Protein 2I2W (pdb70)

Radius of gyration: 26.85 Å; Cα contacts (8 Å, |Δi|>4): 1510; chains: 4; bounding box: 58×79×60 Å

Structure (mmCIF, N/CA/C/O backbone):
data_2I2W
#
_entry.id   2I2W
#
_cell.length_a   83.930
_cell.length_b   89.610
_cell.length_c   106.910
_cell.angle_alpha   90.00
_cell.angle_beta   90.00
_cell.angle_gamma   90.00
#
_symmetry.space_group_name_H-M   'P 21 21 21'
#
loop_
_entity.id
_entity.type
_entity.pdbx_description
1 polymer 'Phosphoheptose isomerase'
2 non-polymer GLYCEROL
3 water water
#
loop_
_atom_site.group_PDB
_atom_site.id
_atom_site.type_symbol
_atom_site.label_atom_id
_atom_site.label_alt_id
_atom_site.label_comp_id
_atom_site.label_asym_id
_atom_site.label_entity_id
_atom_site.label_seq_id
_atom_site.pdbx_PDB_ins_code
_atom_site.Cartn_x
_atom_site.Cartn_y
_atom_site.Cartn_z
_atom_site.occupancy
_atom_site.B_iso_or_equiv
_atom_site.auth_seq_id
_atom_site.auth_comp_id
_atom_site.auth_asym_id
_atom_site.auth_atom_id
_atom_site.pdbx_PDB_model_num
ATOM 1 N N . MET A 1 21 ? 47.038 86.396 68.939 1.00 68.49 1 MET A N 1
ATOM 2 C CA . MET A 1 21 ? 46.430 87.230 67.900 1.00 62.93 1 MET A CA 1
ATOM 3 C C . MET A 1 21 ? 47.511 87.715 66.858 1.00 68.37 1 MET A C 1
ATOM 4 O O . MET A 1 21 ? 48.506 88.448 67.210 1.00 72.27 1 MET A O 1
ATOM 9 N N . TYR A 1 22 ? 47.302 87.426 65.567 1.00 62.22 2 TYR A N 1
ATOM 10 C CA . TYR A 1 22 ? 48.306 87.641 64.531 1.00 49.78 2 TYR A CA 1
ATOM 11 C C . TYR A 1 22 ? 47.675 88.418 63.379 1.00 52.06 2 TYR A C 1
ATOM 12 O O . TYR A 1 22 ? 48.114 88.382 62.205 1.00 49.42 2 TYR A O 1
ATOM 21 N N . GLN A 1 23 ? 46.663 89.185 63.716 1.00 49.02 3 GLN A N 1
ATOM 22 C CA . GLN A 1 23 ? 46.037 89.905 62.711 1.00 47.41 3 GLN A CA 1
ATOM 23 C C . GLN A 1 23 ? 46.889 91.004 62.098 1.00 50.86 3 GLN A C 1
ATOM 24 O O . GLN A 1 23 ? 46.800 91.233 60.911 1.00 47.97 3 GLN A O 1
ATOM 30 N N . ASP A 1 24 ? 47.620 91.747 62.949 1.00 50.52 4 ASP A N 1
ATOM 31 C CA . ASP A 1 24 ? 48.675 92.618 62.441 1.00 46.06 4 ASP A CA 1
ATOM 32 C C . ASP A 1 24 ? 49.681 92.049 61.572 1.00 46.62 4 ASP A C 1
ATOM 33 O O . ASP A 1 24 ? 50.043 92.686 60.548 1.00 47.57 4 ASP A O 1
ATOM 38 N N . LEU A 1 25 ? 50.157 90.890 61.965 1.00 43.50 5 LEU A N 1
ATOM 39 C CA . LEU A 1 25 ? 51.092 90.162 61.155 1.00 40.23 5 LEU A CA 1
ATOM 40 C C . LEU A 1 25 ? 50.469 89.783 59.711 1.00 42.47 5 LEU A C 1
ATOM 41 O O . LEU A 1 25 ? 51.076 89.999 58.648 1.00 40.35 5 LEU A O 1
ATOM 46 N N . ILE A 1 26 ? 49.268 89.176 59.750 1.00 39.36 6 ILE A N 1
ATOM 47 C CA . ILE A 1 26 ? 48.596 88.926 58.491 1.00 35.92 6 ILE A CA 1
ATOM 48 C C . ILE A 1 26 ? 48.452 90.093 57.614 1.00 39.36 6 ILE A C 1
ATOM 49 O O . ILE A 1 26 ? 48.768 90.043 56.486 1.00 38.70 6 ILE A O 1
ATOM 54 N N . ARG A 1 27 ? 47.915 91.210 58.127 1.00 42.58 7 ARG A N 1
ATOM 55 C CA . ARG A 1 27 ? 47.792 92.428 57.344 1.00 38.12 7 ARG A CA 1
ATOM 56 C C . ARG A 1 27 ? 49.050 92.996 56.950 1.00 42.85 7 ARG A C 1
ATOM 57 O O . ARG A 1 27 ? 49.084 93.473 55.832 1.00 40.92 7 ARG A O 1
ATOM 65 N N . ASN A 1 28 ? 50.132 92.933 57.770 1.00 41.63 8 ASN A N 1
ATOM 66 C CA . ASN A 1 28 ? 51.383 93.423 57.254 1.00 38.57 8 ASN A CA 1
ATOM 67 C C . ASN A 1 28 ? 51.956 92.719 56.076 1.00 40.69 8 ASN A C 1
ATOM 68 O O . ASN A 1 28 ? 52.617 93.311 55.221 1.00 41.92 8 ASN A O 1
ATOM 73 N N . GLU A 1 29 ? 51.873 91.394 56.097 1.00 39.76 9 GLU A N 1
ATOM 74 C CA . GLU A 1 29 ? 52.330 90.560 54.979 1.00 35.59 9 GLU A CA 1
ATOM 75 C C . GLU A 1 29 ? 51.569 90.959 53.712 1.00 36.29 9 GLU A C 1
ATOM 76 O O . GLU A 1 29 ? 52.156 91.133 52.651 1.00 38.80 9 GLU A O 1
ATOM 82 N N . LEU A 1 30 ? 50.259 91.015 53.811 1.00 34.03 10 LEU A N 1
ATOM 83 C CA . LEU A 1 30 ? 49.418 91.262 52.650 1.00 33.50 10 LEU A CA 1
ATOM 84 C C . LEU A 1 30 ? 49.694 92.694 52.084 1.00 36.10 10 LEU A C 1
ATOM 85 O O . LEU A 1 30 ? 49.734 92.897 50.857 1.00 33.08 10 LEU A O 1
ATOM 90 N N . ASN A 1 31 ? 49.875 93.645 53.029 1.00 35.07 11 ASN A N 1
ATOM 91 C CA . ASN A 1 31 ? 50.235 94.999 52.640 1.00 37.66 11 ASN A CA 1
ATOM 92 C C . ASN A 1 31 ? 51.558 95.025 51.981 1.00 38.13 11 ASN A C 1
ATOM 93 O O . ASN A 1 31 ? 51.779 95.805 50.978 1.00 43.26 11 ASN A O 1
ATOM 98 N N . GLU A 1 32 ? 52.502 94.231 52.470 1.00 40.90 12 GLU A N 1
ATOM 99 C CA . GLU A 1 32 ? 53.806 94.253 51.838 1.00 35.16 12 GLU A CA 1
ATOM 100 C C . GLU A 1 32 ? 53.628 93.708 50.398 1.00 35.55 12 GLU A C 1
ATOM 101 O O . GLU A 1 32 ? 54.271 94.232 49.461 1.00 35.76 12 GLU A O 1
ATOM 107 N N . ALA A 1 33 ? 52.785 92.665 50.206 1.00 33.44 13 ALA A N 1
ATOM 108 C CA . ALA A 1 33 ? 52.617 92.135 48.837 1.00 30.32 13 ALA A CA 1
ATOM 109 C C . ALA A 1 33 ? 51.990 93.219 47.968 1.00 34.15 13 ALA A C 1
ATOM 110 O O . ALA A 1 33 ? 52.238 93.341 46.768 1.00 33.97 13 ALA A O 1
ATOM 112 N N . ALA A 1 34 ? 51.116 94.053 48.540 1.00 32.15 14 ALA A N 1
ATOM 113 C CA . ALA A 1 34 ? 50.462 95.101 47.773 1.00 31.09 14 ALA A CA 1
ATOM 114 C C . ALA A 1 34 ? 51.472 96.203 47.338 1.00 37.63 14 ALA A C 1
ATOM 115 O O . ALA A 1 34 ? 51.483 96.650 46.163 1.00 37.11 14 ALA A O 1
ATOM 117 N N . GLU A 1 35 ? 52.427 96.516 48.218 1.00 38.86 15 GLU A N 1
ATOM 118 C CA . GLU A 1 35 ? 53.565 97.443 47.837 1.00 40.05 15 GLU A CA 1
ATOM 119 C C . GLU A 1 35 ? 54.474 96.842 46.791 1.00 43.24 15 GLU A C 1
ATOM 120 O O . GLU A 1 35 ? 54.836 97.512 45.810 1.00 42.75 15 GLU A O 1
ATOM 126 N N . THR A 1 36 ? 54.751 95.519 46.910 1.00 38.42 16 THR A N 1
ATOM 127 C CA . THR A 1 36 ? 55.512 94.859 45.892 1.00 34.67 16 THR A CA 1
ATOM 128 C C . THR A 1 36 ? 54.864 94.942 44.561 1.00 36.53 16 THR A C 1
ATOM 129 O O . THR A 1 36 ? 55.542 95.298 43.543 1.00 34.34 16 THR A O 1
ATOM 133 N N . LEU A 1 37 ? 53.564 94.671 44.498 1.00 34.54 17 LEU A N 1
ATOM 134 C CA . LEU A 1 37 ? 52.880 94.675 43.234 1.00 36.42 17 LEU A CA 1
ATOM 135 C C . LEU A 1 37 ? 52.898 96.109 42.656 1.00 37.76 17 LEU A C 1
ATOM 136 O O . LEU A 1 37 ? 53.074 96.344 41.444 1.00 40.66 17 LEU A O 1
ATOM 141 N N . ALA A 1 38 ? 52.643 97.061 43.548 1.00 38.02 18 ALA A N 1
ATOM 142 C CA . ALA A 1 38 ? 52.603 98.463 43.168 1.00 36.88 18 ALA A CA 1
ATOM 143 C C . ALA A 1 38 ? 53.936 98.891 42.560 1.00 42.60 18 ALA A C 1
ATOM 144 O O . ALA A 1 38 ? 53.994 99.622 41.555 1.00 42.47 18 ALA A O 1
ATOM 146 N N . ASN A 1 39 ? 55.000 98.599 43.300 1.00 41.43 19 ASN A N 1
ATOM 147 C CA . ASN A 1 39 ? 56.375 98.847 42.807 1.00 41.59 19 ASN A CA 1
ATOM 148 C C . ASN A 1 39 ? 56.694 98.178 41.509 1.00 44.38 19 ASN A C 1
ATOM 149 O O . ASN A 1 39 ? 57.448 98.688 40.662 1.00 42.79 19 ASN A O 1
ATOM 154 N N . PHE A 1 40 ? 56.093 96.998 41.322 1.00 43.30 20 PHE A N 1
ATOM 155 C CA . PHE A 1 40 ? 56.321 96.286 40.137 1.00 41.26 20 PHE A CA 1
ATOM 156 C C . PHE A 1 40 ? 55.625 96.937 38.863 1.00 44.99 20 PHE A C 1
ATOM 157 O O . PHE A 1 40 ? 56.242 97.172 37.811 1.00 42.43 20 PHE A O 1
ATOM 165 N N . LEU A 1 41 ? 54.303 97.165 38.985 1.00 50.81 21 LEU A N 1
ATOM 166 C CA . LEU A 1 41 ? 53.545 97.770 37.935 1.00 52.29 21 LEU A CA 1
ATOM 167 C C . LEU A 1 41 ? 53.952 99.150 37.615 1.00 58.13 21 LEU A C 1
ATOM 168 O O . LEU A 1 41 ? 53.506 99.610 36.563 1.00 61.98 21 LEU A O 1
ATOM 173 N N . LYS A 1 42 ? 54.775 99.836 38.444 1.00 59.58 22 LYS A N 1
ATOM 174 C CA . LYS A 1 42 ? 54.995 101.280 38.214 1.00 58.35 22 LYS A CA 1
ATOM 175 C C . LYS A 1 42 ? 56.119 101.425 37.161 1.00 60.16 22 LYS A C 1
ATOM 176 O O . LYS A 1 42 ? 56.013 102.281 36.221 1.00 59.21 22 LYS A O 1
ATOM 182 N N . ASP A 1 43 ? 57.147 100.549 37.268 1.00 57.28 23 ASP A N 1
ATOM 183 C CA . ASP A 1 43 ? 58.197 100.524 36.271 1.00 52.04 23 ASP A CA 1
ATOM 184 C C . ASP A 1 43 ? 57.814 99.996 34.863 1.00 53.58 23 ASP A C 1
ATOM 185 O O . ASP A 1 43 ? 57.588 98.778 34.687 1.00 50.66 23 ASP A O 1
ATOM 190 N N . ASP A 1 44 ? 57.780 100.912 33.872 1.00 52.02 24 ASP A N 1
ATOM 191 C CA . ASP A 1 44 ? 57.571 100.548 32.447 1.00 50.12 24 ASP A CA 1
ATOM 192 C C . ASP A 1 44 ? 58.395 99.384 31.897 1.00 47.99 24 ASP A C 1
ATOM 193 O O . ASP A 1 44 ? 57.919 98.704 31.038 1.00 46.27 24 ASP A O 1
ATOM 198 N N . ALA A 1 45 ? 59.663 99.290 32.321 1.00 44.69 25 ALA A N 1
ATOM 199 C CA . ALA A 1 45 ? 60.583 98.395 31.825 1.00 43.81 25 ALA A CA 1
ATOM 200 C C . ALA A 1 45 ? 60.032 97.006 32.185 1.00 46.29 25 ALA A C 1
ATOM 201 O O . ALA A 1 45 ? 60.228 96.106 31.405 1.00 50.39 25 ALA A O 1
ATOM 203 N N . ASN A 1 46 ? 59.389 96.813 33.361 1.00 44.64 26 ASN A N 1
ATOM 204 C CA . ASN A 1 46 ? 58.928 95.499 33.734 1.00 41.84 26 ASN A CA 1
ATOM 205 C C . ASN A 1 46 ? 57.764 95.140 32.788 1.00 44.67 26 ASN A C 1
ATOM 206 O O . ASN A 1 46 ? 57.545 93.978 32.420 1.00 42.43 26 ASN A O 1
ATOM 211 N N . ILE A 1 47 ? 56.947 96.131 32.472 1.00 42.16 27 ILE A N 1
ATOM 212 C CA . ILE A 1 47 ? 55.798 95.826 31.689 1.00 38.11 27 ILE A CA 1
ATOM 213 C C . ILE A 1 47 ? 56.276 95.441 30.287 1.00 41.58 27 ILE A C 1
ATOM 214 O O . ILE A 1 47 ? 55.734 94.517 29.675 1.00 41.50 27 ILE A O 1
ATOM 219 N N . HIS A 1 48 ? 57.209 96.206 29.720 1.00 44.01 28 HIS A N 1
ATOM 220 C CA . HIS A 1 48 ? 57.772 95.912 28.424 1.00 45.21 28 HIS A CA 1
ATOM 221 C C . HIS A 1 48 ? 58.518 94.567 28.395 1.00 44.80 28 HIS A C 1
ATOM 222 O O . HIS A 1 48 ? 58.423 93.869 27.345 1.00 44.25 28 HIS A O 1
ATOM 229 N N . ALA A 1 49 ? 59.231 94.223 29.494 1.00 41.96 29 ALA A N 1
ATOM 230 C CA . ALA A 1 49 ? 60.002 92.959 29.558 1.00 39.06 29 ALA A CA 1
ATOM 231 C C . ALA A 1 49 ? 58.978 91.764 29.377 1.00 40.42 29 ALA A C 1
ATOM 232 O O . ALA A 1 49 ? 59.244 90.795 28.646 1.00 42.34 29 ALA A O 1
ATOM 234 N N . ILE A 1 50 ? 57.813 91.916 29.995 1.00 38.11 30 ILE A N 1
ATOM 235 C CA . ILE A 1 50 ? 56.771 90.778 30.024 1.00 35.68 30 ILE A CA 1
ATOM 236 C C . ILE A 1 50 ? 56.280 90.646 28.559 1.00 38.24 30 ILE A C 1
ATOM 237 O O . ILE A 1 50 ? 56.129 89.566 28.043 1.00 36.77 30 ILE A O 1
ATOM 242 N N . GLN A 1 51 ? 55.951 91.788 27.910 1.00 39.05 31 GLN A N 1
ATOM 243 C CA . GLN A 1 51 ? 55.540 91.684 26.511 1.00 39.52 31 GLN A CA 1
ATOM 244 C C . GLN A 1 51 ? 56.557 91.047 25.561 1.00 38.34 31 GLN A C 1
ATOM 245 O O . GLN A 1 51 ? 56.252 90.116 24.721 1.00 37.57 31 GLN A O 1
ATOM 251 N N . ARG A 1 52 ? 57.789 91.476 25.661 1.00 39.75 32 ARG A N 1
ATOM 252 C CA . ARG A 1 52 ? 58.870 90.878 24.924 1.00 37.72 32 ARG A CA 1
ATOM 253 C C . ARG A 1 52 ? 59.044 89.396 25.148 1.00 40.77 32 ARG A C 1
ATOM 254 O O . ARG A 1 52 ? 59.220 88.587 24.201 1.00 39.89 32 ARG A O 1
ATOM 262 N N . ALA A 1 53 ? 58.951 88.966 26.415 1.00 39.22 33 ALA A N 1
ATOM 263 C CA . ALA A 1 53 ? 59.014 87.563 26.790 1.00 36.56 33 ALA A CA 1
ATOM 264 C C . ALA A 1 53 ? 57.960 86.771 26.034 1.00 36.14 33 ALA A C 1
ATOM 265 O O . ALA A 1 53 ? 58.299 85.768 25.431 1.00 35.49 33 ALA A O 1
ATOM 267 N N . ALA A 1 54 ? 56.718 87.236 26.073 1.00 37.48 34 ALA A N 1
ATOM 268 C CA . ALA A 1 54 ? 55.556 86.524 25.575 1.00 39.12 34 ALA A CA 1
ATOM 269 C C . ALA A 1 54 ? 55.748 86.376 24.039 1.00 40.03 34 ALA A C 1
ATOM 270 O O . ALA A 1 54 ? 55.491 85.274 23.428 1.00 39.08 34 ALA A O 1
ATOM 272 N N . VAL A 1 55 ? 56.242 87.477 23.415 1.00 39.97 35 VAL A N 1
ATOM 273 C CA . VAL A 1 55 ? 56.546 87.462 21.935 1.00 40.00 35 VAL A CA 1
ATOM 274 C C . VAL A 1 55 ? 57.637 86.487 21.513 1.00 40.10 35 VAL A C 1
ATOM 275 O O . VAL A 1 55 ? 57.484 85.717 20.545 1.00 41.05 35 VAL A O 1
ATOM 279 N N . LEU A 1 56 ? 58.674 86.439 22.317 1.00 37.04 36 LEU A N 1
ATOM 280 C CA . LEU A 1 56 ? 59.679 85.482 22.091 1.00 37.31 36 LEU A CA 1
ATOM 281 C C . LEU A 1 56 ? 59.263 84.040 22.185 1.00 37.35 36 LEU A C 1
ATOM 282 O O . LEU A 1 56 ? 59.623 83.252 21.304 1.00 39.19 36 LEU A O 1
ATOM 287 N N . LEU A 1 57 ? 58.491 83.744 23.210 1.00 36.47 37 LEU A N 1
ATOM 288 C CA . LEU A 1 57 ? 58.036 82.454 23.422 1.00 36.89 37 LEU A CA 1
ATOM 289 C C . LEU A 1 57 ? 57.202 82.009 22.237 1.00 37.58 37 LEU A C 1
ATOM 290 O O . LEU A 1 57 ? 57.404 80.907 21.668 1.00 34.02 37 LEU A O 1
ATOM 295 N N . ALA A 1 58 ? 56.217 82.869 21.884 1.00 38.13 38 ALA A N 1
ATOM 296 C CA . ALA A 1 58 ? 55.242 82.516 20.795 1.00 41.11 38 ALA A CA 1
ATOM 297 C C . ALA A 1 58 ? 55.982 82.435 19.412 1.00 42.31 38 ALA A C 1
ATOM 298 O O . ALA A 1 58 ? 55.675 81.516 18.616 1.00 43.35 38 ALA A O 1
ATOM 300 N N . ASP A 1 59 ? 57.044 83.208 19.218 1.00 44.77 39 ASP A N 1
ATOM 301 C CA . ASP A 1 59 ? 57.811 83.222 17.910 1.00 45.71 39 ASP A CA 1
ATOM 302 C C . ASP A 1 59 ? 58.483 81.875 17.819 1.00 47.46 39 ASP A C 1
ATOM 303 O O . ASP A 1 59 ? 58.340 81.138 16.815 1.00 48.13 39 ASP A O 1
ATOM 308 N N . SER A 1 60 ? 59.037 81.495 18.976 1.00 46.27 40 SER A N 1
ATOM 309 C CA . SER A 1 60 ? 59.712 80.268 19.115 1.00 43.73 40 SER A CA 1
ATOM 310 C C . SER A 1 60 ? 58.808 78.975 18.866 1.00 43.52 40 SER A C 1
ATOM 311 O O . SER A 1 60 ? 59.222 78.070 18.094 1.00 43.87 40 SER A O 1
ATOM 314 N N . PHE A 1 61 ? 57.604 78.929 19.428 1.00 40.91 41 PHE A N 1
ATOM 315 C CA . PHE A 1 61 ? 56.689 77.856 19.213 1.00 39.00 41 PHE A CA 1
ATOM 316 C C . PHE A 1 61 ? 56.408 77.850 17.742 1.00 44.65 41 PHE A C 1
ATOM 317 O O . PHE A 1 61 ? 56.261 76.809 17.134 1.00 45.28 41 PHE A O 1
ATOM 325 N N . LYS A 1 62 ? 56.135 79.035 17.218 1.00 46.23 42 LYS A N 1
ATOM 326 C CA . LYS A 1 62 ? 55.770 79.139 15.772 1.00 45.98 42 LYS A CA 1
ATOM 327 C C . LYS A 1 62 ? 56.848 78.630 14.815 1.00 46.87 42 LYS A C 1
ATOM 328 O O . LYS A 1 62 ? 56.569 78.293 13.699 1.00 49.89 42 LYS A O 1
ATOM 334 N N . ALA A 1 63 ? 58.081 78.619 15.263 1.00 46.38 43 ALA A N 1
ATOM 335 C CA . ALA A 1 63 ? 59.172 78.161 14.517 1.00 44.69 43 ALA A CA 1
ATOM 336 C C . ALA A 1 63 ? 59.397 76.659 14.887 1.00 46.39 43 ALA A C 1
ATOM 337 O O . ALA A 1 63 ? 60.462 76.025 14.571 1.00 44.30 43 ALA A O 1
ATOM 339 N N . GLY A 1 64 ? 58.440 76.071 15.615 1.00 44.69 44 GLY A N 1
ATOM 340 C CA . GLY A 1 64 ? 58.593 74.651 16.006 1.00 41.97 44 GLY A CA 1
ATOM 341 C C . GLY A 1 64 ? 59.511 74.447 17.249 1.00 40.78 44 GLY A C 1
ATOM 342 O O . GLY A 1 64 ? 59.912 73.338 17.541 1.00 39.42 44 GLY A O 1
ATOM 343 N N . GLY A 1 65 ? 59.818 75.508 17.980 1.00 41.08 45 GLY A N 1
ATOM 344 C CA . GLY A 1 65 ? 60.629 75.295 19.190 1.00 37.83 45 GLY A CA 1
ATOM 345 C C . GLY A 1 65 ? 59.801 75.019 20.458 1.00 37.11 45 GLY A C 1
ATOM 346 O O . GLY A 1 65 ? 58.560 75.054 20.410 1.00 41.14 45 GLY A O 1
ATOM 347 N N . LYS A 1 66 ? 60.465 74.641 21.534 1.00 36.62 46 LYS A N 1
ATOM 348 C CA . LYS A 1 66 ? 59.817 74.424 22.792 1.00 32.95 46 LYS A CA 1
ATOM 349 C C . LYS A 1 66 ? 60.510 75.212 23.871 1.00 32.50 46 LYS A C 1
ATOM 350 O O . LYS A 1 66 ? 61.641 75.776 23.683 1.00 35.62 46 LYS A O 1
ATOM 356 N N . VAL A 1 67 ? 59.872 75.340 25.020 1.00 31.85 47 VAL A N 1
ATOM 357 C CA . VAL A 1 67 ? 60.524 76.051 26.189 1.00 29.09 47 VAL A CA 1
ATOM 358 C C . VAL A 1 67 ? 60.711 75.018 27.304 1.00 28.56 47 VAL A C 1
ATOM 359 O O . VAL A 1 67 ? 59.842 74.171 27.474 1.00 26.62 47 VAL A O 1
ATOM 363 N N . LEU A 1 68 ? 61.851 75.084 27.964 1.00 28.14 48 LEU A N 1
ATOM 364 C CA . LEU A 1 68 ? 62.121 74.310 29.145 1.00 28.25 48 LEU A CA 1
ATOM 365 C C . LEU A 1 68 ? 62.050 75.283 30.248 1.00 29.87 48 LEU A C 1
ATOM 366 O O . LEU A 1 68 ? 62.823 76.257 30.225 1.00 28.61 48 LEU A O 1
ATOM 371 N N . SER A 1 69 ? 61.195 74.956 31.263 1.00 29.20 49 SER A N 1
ATOM 372 C CA . SER A 1 69 ? 61.121 75.773 32.445 1.00 31.90 49 SER A CA 1
ATOM 373 C C . SER A 1 69 ? 61.781 75.176 33.643 1.00 30.04 49 SER A C 1
ATOM 374 O O . SER A 1 69 ? 61.724 73.986 33.824 1.00 30.63 49 SER A O 1
ATOM 377 N N . CYS A 1 70 ? 62.355 76.018 34.525 1.00 28.30 50 CYS A N 1
ATOM 378 C CA . CYS A 1 70 ? 62.893 75.354 35.717 1.00 28.77 50 CYS A CA 1
ATOM 379 C C . CYS A 1 70 ? 62.868 76.369 36.894 1.00 28.28 50 CYS A C 1
ATOM 380 O O . CYS A 1 70 ? 62.878 77.562 36.599 1.00 27.38 50 CYS A O 1
ATOM 383 N N . GLY A 1 71 ? 62.876 75.895 38.157 1.00 25.10 51 GLY A N 1
ATOM 384 C CA . GLY A 1 71 ? 62.899 76.822 39.276 1.00 26.56 51 GLY A CA 1
ATOM 385 C C . GLY A 1 71 ? 63.077 75.923 40.464 1.00 26.39 51 GLY A C 1
ATOM 386 O O . GLY A 1 71 ? 62.780 74.729 40.420 1.00 27.40 51 GLY A O 1
ATOM 387 N N . ASN A 1 72 ? 63.541 76.470 41.530 1.00 26.85 52 ASN A N 1
ATOM 388 C CA . ASN A 1 72 ? 63.706 75.653 42.830 1.00 29.95 52 ASN A CA 1
ATOM 389 C C . ASN A 1 72 ? 62.657 75.970 43.826 1.00 33.43 52 ASN A C 1
ATOM 390 O O . ASN A 1 72 ? 62.119 77.108 43.794 1.00 30.59 52 ASN A O 1
ATOM 395 N N . GLY A 1 73 ? 62.340 75.032 44.743 1.00 32.37 53 GLY A N 1
ATOM 396 C CA . GLY A 1 73 ? 61.480 75.477 45.835 1.00 31.87 53 GLY A CA 1
ATOM 397 C C . GLY A 1 73 ? 60.028 75.721 45.208 1.00 35.21 53 GLY A C 1
ATOM 398 O O . GLY A 1 73 ? 59.494 75.066 44.301 1.00 32.35 53 GLY A O 1
ATOM 399 N N . GLY A 1 74 ? 59.436 76.791 45.712 1.00 33.55 54 GLY A N 1
ATOM 400 C CA . GLY A 1 74 ? 58.178 77.243 45.279 1.00 29.96 54 GLY A CA 1
ATOM 401 C C . GLY A 1 74 ? 58.224 77.632 43.826 1.00 33.02 54 GLY A C 1
ATOM 402 O O . GLY A 1 74 ? 57.138 77.580 43.169 1.00 33.73 54 GLY A O 1
ATOM 403 N N . SER A 1 75 ? 59.389 78.011 43.296 1.00 33.31 55 SER A N 1
ATOM 404 C CA . SER A 1 75 ? 59.474 78.396 41.916 1.00 31.39 55 SER A CA 1
ATOM 405 C C . SER A 1 75 ? 59.364 77.201 41.019 1.00 32.75 55 SER A C 1
ATOM 406 O O . SER A 1 75 ? 59.062 77.352 39.836 1.00 33.01 55 SER A O 1
ATOM 409 N N . HIS A 1 76 ? 59.548 76.023 41.568 1.00 33.25 56 HIS A N 1
ATOM 410 C CA . HIS A 1 76 ? 59.424 74.860 40.671 1.00 35.98 56 HIS A CA 1
ATOM 411 C C . HIS A 1 76 ? 57.983 74.686 40.278 1.00 39.64 56 HIS A C 1
ATOM 412 O O . HIS A 1 76 ? 57.658 74.256 39.139 1.00 40.71 56 HIS A O 1
ATOM 419 N N . CYS A 1 77 ? 57.069 75.052 41.188 1.00 40.62 57 CYS A N 1
ATOM 420 C CA . CYS A 1 77 ? 55.641 75.020 40.866 1.00 41.64 57 CYS A CA 1
ATOM 421 C C . CYS A 1 77 ? 55.294 76.012 39.832 1.00 38.50 57 CYS A C 1
ATOM 422 O O . CYS A 1 77 ? 54.484 75.746 39.014 1.00 38.21 57 CYS A O 1
ATOM 425 N N . ASP A 1 78 ? 55.945 77.158 39.851 1.00 35.79 58 ASP A N 1
ATOM 426 C CA . ASP A 1 78 ? 55.645 78.169 38.805 1.00 34.33 58 ASP A CA 1
ATOM 427 C C . ASP A 1 78 ? 56.103 77.621 37.432 1.00 32.07 58 ASP A C 1
ATOM 428 O O . ASP A 1 78 ? 55.416 77.737 36.428 1.00 30.89 58 ASP A O 1
ATOM 433 N N . ALA A 1 79 ? 57.273 76.938 37.439 1.00 29.65 59 ALA A N 1
ATOM 434 C CA . ALA A 1 79 ? 57.860 76.410 36.197 1.00 30.11 59 ALA A CA 1
ATOM 435 C C . ALA A 1 79 ? 56.862 75.360 35.713 1.00 31.58 59 ALA A C 1
ATOM 436 O O . ALA A 1 79 ? 56.620 75.305 34.475 1.00 29.48 59 ALA A O 1
ATOM 438 N N . MET A 1 80 ? 56.263 74.604 36.624 1.00 31.97 60 MET A N 1
ATOM 439 C CA . MET A 1 80 ? 55.324 73.552 36.263 1.00 34.52 60 MET A CA 1
ATOM 440 C C . MET A 1 80 ? 54.015 74.062 35.678 1.00 33.19 60 MET A C 1
ATOM 441 O O . MET A 1 80 ? 53.557 73.558 34.665 1.00 34.43 60 MET A O 1
ATOM 446 N N . HIS A 1 81 ? 53.412 75.055 36.314 1.00 32.39 61 HIS A N 1
ATOM 447 C CA . HIS A 1 81 ? 52.148 75.551 35.821 1.00 33.10 61 HIS A CA 1
ATOM 448 C C . HIS A 1 81 ? 52.329 76.166 34.512 1.00 30.99 61 HIS A C 1
ATOM 449 O O . HIS A 1 81 ? 51.549 75.977 33.640 1.00 32.08 61 HIS A O 1
ATOM 456 N N . PHE A 1 82 ? 53.437 76.917 34.357 1.00 32.42 62 PHE A N 1
ATOM 457 C CA . PHE A 1 82 ? 53.675 77.531 33.028 1.00 29.33 62 PHE A CA 1
ATOM 458 C C . PHE A 1 82 ? 53.779 76.418 31.879 1.00 29.87 62 PHE A C 1
ATOM 459 O O . PHE A 1 82 ? 53.125 76.533 30.841 1.00 30.15 62 PHE A O 1
ATOM 467 N N . ALA A 1 83 ? 54.583 75.386 32.067 1.00 29.48 63 ALA A N 1
ATOM 468 C CA . ALA A 1 83 ? 54.712 74.314 31.029 1.00 30.84 63 ALA A CA 1
ATOM 469 C C . ALA A 1 83 ? 53.421 73.526 30.787 1.00 33.67 63 ALA A C 1
ATOM 470 O O . ALA A 1 83 ? 53.046 73.192 29.670 1.00 34.12 63 ALA A O 1
ATOM 472 N N . GLU A 1 84 ? 52.719 73.194 31.852 1.00 34.82 64 GLU A N 1
ATOM 473 C CA . GLU A 1 84 ? 51.546 72.341 31.682 1.00 34.72 64 GLU A CA 1
ATOM 474 C C . GLU A 1 84 ? 50.398 73.167 31.046 1.00 35.77 64 GLU A C 1
ATOM 475 O O . GLU A 1 84 ? 49.468 72.591 30.423 1.00 35.27 64 GLU A O 1
ATOM 481 N N . GLU A 1 85 ? 50.290 74.474 31.379 1.00 35.41 65 GLU A N 1
ATOM 482 C CA . GLU A 1 85 ? 49.304 75.389 30.689 1.00 35.16 65 GLU A CA 1
ATOM 483 C C . GLU A 1 85 ? 49.616 75.523 29.256 1.00 35.89 65 GLU A C 1
ATOM 484 O O . GLU A 1 85 ? 48.719 75.421 28.448 1.00 37.87 65 GLU A O 1
ATOM 490 N N . LEU A 1 86 ? 50.876 75.804 28.899 1.00 33.76 66 LEU A N 1
ATOM 491 C CA . LEU A 1 86 ? 51.210 75.861 27.446 1.00 34.27 66 LEU A CA 1
ATOM 492 C C . LEU A 1 86 ? 51.069 74.557 26.675 1.00 35.14 66 LEU A C 1
ATOM 493 O O . LEU A 1 86 ? 50.524 74.492 25.550 1.00 34.21 66 LEU A O 1
ATOM 498 N N . THR A 1 87 ? 51.496 73.473 27.318 1.00 35.98 67 THR A N 1
ATOM 499 C CA . THR A 1 87 ? 51.270 72.136 26.684 1.00 34.42 67 THR A CA 1
ATOM 500 C C . THR A 1 87 ? 49.846 71.725 26.494 1.00 38.13 67 THR A C 1
ATOM 501 O O . THR A 1 87 ? 49.470 71.225 25.425 1.00 37.64 67 THR A O 1
ATOM 505 N N . GLY A 1 88 ? 49.020 71.988 27.515 1.00 38.74 68 GLY A N 1
ATOM 506 C CA . GLY A 1 88 ? 47.609 71.650 27.457 1.00 39.73 68 GLY A CA 1
ATOM 507 C C . GLY A 1 88 ? 46.916 72.422 26.328 1.00 44.74 68 GLY A C 1
ATOM 508 O O . GLY A 1 88 ? 46.005 71.852 25.705 1.00 41.03 68 GLY A O 1
ATOM 509 N N . ARG A 1 89 ? 47.382 73.676 26.055 1.00 45.01 69 ARG A N 1
ATOM 510 C CA . ARG A 1 89 ? 46.827 74.556 25.008 1.00 44.36 69 ARG A CA 1
ATOM 511 C C . ARG A 1 89 ? 47.297 74.288 23.667 1.00 45.45 69 ARG A C 1
ATOM 512 O O . ARG A 1 89 ? 46.514 74.414 22.813 1.00 45.04 69 ARG A O 1
ATOM 520 N N . TYR A 1 90 ? 48.534 73.879 23.467 1.00 44.46 70 TYR A N 1
ATOM 521 C CA . TYR A 1 90 ? 49.062 73.881 22.095 1.00 46.65 70 TYR A CA 1
ATOM 522 C C . TYR A 1 90 ? 49.500 72.526 21.637 1.00 50.61 70 TYR A C 1
ATOM 523 O O . TYR A 1 90 ? 50.299 72.436 20.733 1.00 53.37 70 TYR A O 1
ATOM 532 N N . ARG A 1 91 ? 49.066 71.451 22.289 1.00 53.58 71 ARG A N 1
ATOM 533 C CA . ARG A 1 91 ? 49.610 70.134 21.912 1.00 55.49 71 ARG A CA 1
ATOM 534 C C . ARG A 1 91 ? 48.918 69.674 20.605 1.00 59.08 71 ARG A C 1
ATOM 535 O O . ARG A 1 91 ? 49.501 68.982 19.812 1.00 60.17 71 ARG A O 1
ATOM 543 N N . GLU A 1 92 ? 47.668 70.076 20.367 1.00 63.48 72 GLU A N 1
ATOM 544 C CA . GLU A 1 92 ? 46.854 69.570 19.243 1.00 65.11 72 GLU A CA 1
ATOM 545 C C . GLU A 1 92 ? 47.493 69.910 17.959 1.00 64.62 72 GLU A C 1
ATOM 546 O O . GLU A 1 92 ? 47.984 70.960 17.846 1.00 62.59 72 GLU A O 1
ATOM 552 N N . ASN A 1 93 ? 47.500 69.003 16.989 1.00 65.82 73 ASN A N 1
ATOM 553 C CA . ASN A 1 93 ? 48.094 69.270 15.630 1.00 66.07 73 ASN A CA 1
ATOM 554 C C . ASN A 1 93 ? 49.593 69.774 15.631 1.00 66.05 73 ASN A C 1
ATOM 555 O O . ASN A 1 93 ? 50.083 70.361 14.624 1.00 66.66 73 ASN A O 1
ATOM 560 N N . ARG A 1 94 ? 50.297 69.542 16.753 1.00 62.02 74 ARG A N 1
ATOM 561 C CA . ARG A 1 94 ? 51.763 69.842 16.870 1.00 56.56 74 ARG A CA 1
ATOM 562 C C . ARG A 1 94 ? 52.542 68.622 17.407 1.00 54.36 74 ARG A C 1
ATOM 563 O O . ARG A 1 94 ? 52.062 68.019 18.330 1.00 52.67 74 ARG A O 1
ATOM 571 N N . PRO A 1 95 ? 53.738 68.277 16.801 1.00 51.43 75 PRO A N 1
ATOM 572 C CA . PRO A 1 95 ? 54.637 67.222 17.301 1.00 48.05 75 PRO A CA 1
ATOM 573 C C . PRO A 1 95 ? 55.153 67.556 18.711 1.00 43.77 75 PRO A C 1
ATOM 574 O O . PRO A 1 95 ? 55.239 68.727 19.013 1.00 44.62 75 PRO A O 1
ATOM 578 N N . GLY A 1 96 ? 55.542 66.581 19.511 1.00 41.03 76 GLY A N 1
ATOM 579 C CA . GLY A 1 96 ? 56.311 66.907 20.752 1.00 34.69 76 GLY A CA 1
ATOM 580 C C . GLY A 1 96 ? 55.511 67.609 21.781 1.00 33.35 76 GLY A C 1
ATOM 581 O O . GLY A 1 96 ? 54.289 67.525 21.816 1.00 32.80 76 GLY A O 1
ATOM 582 N N . TYR A 1 97 ? 56.206 68.406 22.571 1.00 37.12 77 TYR A N 1
ATOM 583 C CA . TYR A 1 97 ? 55.619 69.235 23.637 1.00 35.80 77 TYR A CA 1
ATOM 584 C C . TYR A 1 97 ? 56.137 70.688 23.421 1.00 37.31 77 TYR A C 1
ATOM 585 O O . TYR A 1 97 ? 57.330 70.945 23.255 1.00 36.31 77 TYR A O 1
ATOM 594 N N . PRO A 1 98 ? 55.223 71.631 23.470 1.00 36.21 78 PRO A N 1
ATOM 595 C CA . PRO A 1 98 ? 55.556 73.039 23.375 1.00 34.49 78 PRO A CA 1
ATOM 596 C C . PRO A 1 98 ? 56.368 73.460 24.650 1.00 34.16 78 PRO A C 1
ATOM 597 O O . PRO A 1 98 ? 57.146 74.435 24.629 1.00 34.29 78 PRO A O 1
ATOM 601 N N . ALA A 1 99 ? 56.147 72.823 25.771 1.00 31.14 79 ALA A N 1
ATOM 602 C CA . ALA A 1 99 ? 56.804 73.314 26.950 1.00 30.58 79 ALA A CA 1
ATOM 603 C C . ALA A 1 99 ? 57.019 72.099 27.919 1.00 31.30 79 ALA A C 1
ATOM 604 O O . ALA A 1 99 ? 56.078 71.227 28.121 1.00 32.39 79 ALA A O 1
ATOM 606 N N . ILE A 1 100 ? 58.209 72.076 28.615 1.00 31.22 80 ILE A N 1
ATOM 607 C CA . ILE A 1 100 ? 58.415 71.013 29.527 1.00 27.72 80 ILE A CA 1
ATOM 608 C C . ILE A 1 100 ? 59.053 71.653 30.838 1.00 30.67 80 ILE A C 1
ATOM 609 O O . ILE A 1 100 ? 59.996 72.446 30.717 1.00 27.07 80 ILE A O 1
ATOM 614 N N . ALA A 1 101 ? 58.567 71.308 32.029 1.00 26.65 81 ALA A N 1
ATOM 615 C CA . ALA A 1 101 ? 59.201 71.755 33.257 1.00 29.90 81 ALA A CA 1
ATOM 616 C C . ALA A 1 101 ? 60.215 70.753 33.630 1.00 31.61 81 ALA A C 1
ATOM 617 O O . ALA A 1 101 ? 59.948 69.591 33.656 1.00 30.94 81 ALA A O 1
ATOM 619 N N . ILE A 1 102 ? 61.457 71.236 33.678 1.00 30.59 82 ILE A N 1
ATOM 620 C CA . ILE A 1 102 ? 62.544 70.312 33.970 1.00 27.34 82 ILE A CA 1
ATOM 621 C C . ILE A 1 102 ? 62.397 69.729 35.353 1.00 32.30 82 ILE A C 1
ATOM 622 O O . ILE A 1 102 ? 62.264 70.468 36.358 1.00 30.31 82 ILE A O 1
ATOM 627 N N . SER A 1 103 ? 62.600 68.366 35.464 1.00 30.13 83 SER A N 1
ATOM 628 C CA . SER A 1 103 ? 62.444 67.750 36.732 1.00 33.68 83 SER A CA 1
ATOM 629 C C . SER A 1 103 ? 63.692 66.888 36.964 1.00 32.08 83 SER A C 1
ATOM 630 O O . SER A 1 103 ? 64.476 66.666 35.997 1.00 30.05 83 SER A O 1
ATOM 633 N N . ASP A 1 104 ? 63.804 66.419 38.232 1.00 31.89 84 ASP A N 1
ATOM 634 C CA . ASP A 1 104 ? 64.966 65.605 38.648 1.00 31.58 84 ASP A CA 1
ATOM 635 C C . ASP A 1 104 ? 64.816 64.160 38.175 1.00 34.14 84 ASP A C 1
ATOM 636 O O . ASP A 1 104 ? 64.646 63.266 39.019 1.00 34.32 84 ASP A O 1
ATOM 641 N N . VAL A 1 105 ? 64.895 63.941 36.847 1.00 35.25 85 VAL A N 1
ATOM 642 C CA . VAL A 1 105 ? 64.728 62.593 36.316 1.00 34.29 85 VAL A CA 1
ATOM 643 C C . VAL A 1 105 ? 65.616 61.522 36.896 1.00 37.35 85 VAL A C 1
ATOM 644 O O . VAL A 1 105 ? 65.250 60.364 36.923 1.00 40.46 85 VAL A O 1
ATOM 648 N N . SER A 1 106 ? 66.850 61.895 37.229 1.00 39.35 86 SER A N 1
ATOM 649 C CA . SER A 1 106 ? 67.795 60.858 37.762 1.00 38.80 86 SER A CA 1
ATOM 650 C C . SER A 1 106 ? 67.886 60.892 39.267 1.00 41.76 86 SER A C 1
ATOM 651 O O . SER A 1 106 ? 68.843 60.353 39.816 1.00 38.54 86 SER A O 1
ATOM 654 N N . HIS A 1 107 ? 67.000 61.675 39.948 1.00 41.02 87 HIS A N 1
ATOM 655 C CA . HIS A 1 107 ? 66.923 61.629 41.445 1.00 38.92 87 HIS A CA 1
ATOM 656 C C . HIS A 1 107 ? 68.209 62.087 42.170 1.00 42.37 87 HIS A C 1
ATOM 657 O O . HIS A 1 107 ? 68.579 61.637 43.262 1.00 39.55 87 HIS A O 1
ATOM 664 N N . ILE A 1 108 ? 68.886 63.009 41.500 1.00 39.37 88 ILE A N 1
ATOM 665 C CA . ILE A 1 108 ? 70.139 63.624 42.005 1.00 38.12 88 ILE A CA 1
ATOM 666 C C . ILE A 1 108 ? 69.894 64.401 43.325 1.00 36.87 88 ILE A C 1
ATOM 667 O O . ILE A 1 108 ? 70.655 64.185 44.288 1.00 38.57 88 ILE A O 1
ATOM 672 N N . SER A 1 109 ? 68.757 65.092 43.466 1.00 34.67 89 SER A N 1
ATOM 673 C CA . SER A 1 109 ? 68.418 65.676 44.731 1.00 34.19 89 SER A CA 1
ATOM 674 C C . SER A 1 109 ? 67.960 64.746 45.873 1.00 39.30 89 SER A C 1
ATOM 675 O O . SER A 1 109 ? 67.492 65.267 46.924 1.00 38.23 89 SER A O 1
ATOM 678 N N . CYS A 1 110 ? 68.072 63.437 45.679 1.00 35.61 90 CYS A N 1
ATOM 679 C CA . CYS A 1 110 ? 67.622 62.474 46.675 1.00 32.33 90 CYS A CA 1
ATOM 680 C C . CYS A 1 110 ? 68.742 62.156 47.657 1.00 38.43 90 CYS A C 1
ATOM 681 O O . CYS A 1 110 ? 68.724 61.118 48.318 1.00 37.71 90 CYS A O 1
ATOM 684 N N . VAL A 1 111 ? 69.717 63.055 47.747 1.00 35.89 91 VAL A N 1
ATOM 685 C CA . VAL A 1 111 ? 70.736 62.975 48.812 1.00 32.34 91 VAL A CA 1
ATOM 686 C C . VAL A 1 111 ? 70.306 64.067 49.792 1.00 35.43 91 VAL A C 1
ATOM 687 O O . VAL A 1 111 ? 70.946 64.290 50.769 1.00 38.43 91 VAL A O 1
ATOM 691 N N . GLY A 1 112 ? 69.217 64.769 49.477 1.00 35.62 92 GLY A N 1
ATOM 692 C CA . GLY A 1 112 ? 68.810 65.767 50.401 1.00 32.81 92 GLY A CA 1
ATOM 693 C C . GLY A 1 112 ? 69.708 67.021 50.351 1.00 38.01 92 GLY A C 1
ATOM 694 O O . GLY A 1 112 ? 70.481 67.222 49.384 1.00 35.68 92 GLY A O 1
ATOM 695 N N . ASN A 1 113 ? 69.634 67.945 51.322 1.00 36.87 93 ASN A N 1
ATOM 696 C CA . ASN A 1 113 ? 70.456 69.184 51.393 1.00 34.22 93 ASN A CA 1
ATOM 697 C C . ASN A 1 113 ? 70.496 69.896 50.039 1.00 37.78 93 ASN A C 1
ATOM 698 O O . ASN A 1 113 ? 71.555 70.298 49.598 1.00 35.79 93 ASN A O 1
ATOM 703 N N . ASP A 1 114 ? 69.342 70.046 49.421 1.00 35.47 94 ASP A N 1
ATOM 704 C CA . ASP A 1 114 ? 69.400 70.674 48.110 1.00 34.99 94 ASP A CA 1
ATOM 705 C C . ASP A 1 114 ? 69.409 72.186 48.143 1.00 38.69 94 ASP A C 1
ATOM 706 O O . ASP A 1 114 ? 68.371 72.766 48.425 1.00 40.80 94 ASP A O 1
ATOM 711 N N . PHE A 1 115 ? 70.562 72.803 47.835 1.00 37.58 95 PHE A N 1
ATOM 712 C CA . PHE A 1 115 ? 70.659 74.240 47.719 1.00 31.90 95 PHE A CA 1
ATOM 713 C C . PHE A 1 115 ? 70.506 74.760 46.317 1.00 36.10 95 PHE A C 1
ATOM 714 O O . PHE A 1 115 ? 70.837 75.928 46.058 1.00 34.70 95 PHE A O 1
ATOM 722 N N . GLY A 1 116 ? 70.126 73.869 45.398 1.00 34.64 96 GLY A N 1
ATOM 723 C CA . GLY A 1 116 ? 70.178 74.361 44.058 1.00 30.24 96 GLY A CA 1
ATOM 724 C C . GLY A 1 116 ? 71.521 74.157 43.299 1.00 35.55 96 GLY A C 1
ATOM 725 O O . GLY A 1 116 ? 71.692 74.680 42.181 1.00 30.69 96 GLY A O 1
ATOM 726 N N . PHE A 1 117 ? 72.559 73.674 44.003 1.00 35.46 97 PHE A N 1
ATOM 727 C CA . PHE A 1 117 ? 73.865 73.727 43.391 1.00 32.47 97 PHE A CA 1
ATOM 728 C C . PHE A 1 117 ? 74.007 72.358 42.800 1.00 34.60 97 PHE A C 1
ATOM 729 O O . PHE A 1 117 ? 74.555 71.442 43.428 1.00 36.60 97 PHE A O 1
ATOM 737 N N . ASN A 1 118 ? 73.575 72.160 41.578 1.00 33.43 98 ASN A N 1
ATOM 738 C CA . ASN A 1 118 ? 73.536 70.797 40.992 1.00 29.61 98 ASN A CA 1
ATOM 739 C C . ASN A 1 118 ? 73.427 70.976 39.423 1.00 33.90 98 ASN A C 1
ATOM 740 O O . ASN A 1 118 ? 73.272 72.134 38.951 1.00 28.94 98 ASN A O 1
ATOM 745 N N . ASP A 1 119 ? 73.454 69.868 38.688 1.00 32.27 99 ASP A N 1
ATOM 746 C CA . ASP A 1 119 ? 73.389 69.915 37.243 1.00 30.32 99 ASP A CA 1
ATOM 747 C C . ASP A 1 119 ? 72.057 69.262 36.803 1.00 33.54 99 ASP A C 1
ATOM 748 O O . ASP A 1 119 ? 71.951 68.905 35.627 1.00 29.27 99 ASP A O 1
ATOM 753 N N . ILE A 1 120 ? 70.992 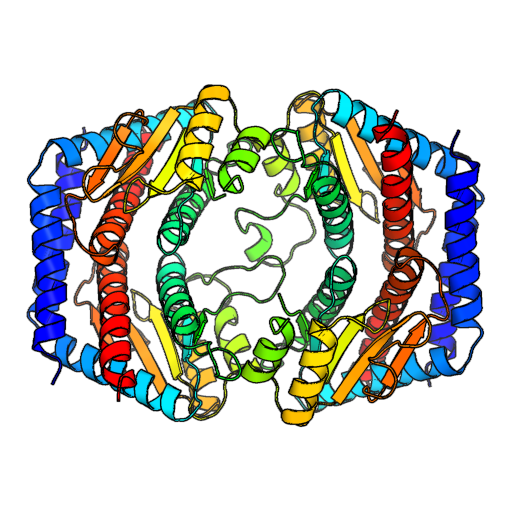69.362 37.647 1.00 29.72 100 ILE A N 1
ATOM 754 C CA . ILE A 1 120 ? 69.648 68.836 37.214 1.00 28.01 100 ILE A CA 1
ATOM 755 C C . ILE A 1 120 ? 69.090 69.619 36.013 1.00 31.24 100 ILE A C 1
ATOM 756 O O . ILE A 1 120 ? 68.636 69.021 35.039 1.00 30.52 100 ILE A O 1
ATOM 761 N N . PHE A 1 121 ? 69.215 70.956 36.041 1.00 28.32 101 PHE A N 1
ATOM 762 C CA . PHE A 1 121 ? 68.662 71.736 34.964 1.00 28.73 101 PHE A CA 1
ATOM 763 C C . PHE A 1 121 ? 69.602 71.731 33.753 1.00 29.84 101 PHE A C 1
ATOM 764 O O . PHE A 1 121 ? 69.168 71.444 32.631 1.00 32.15 101 PHE A O 1
ATOM 772 N N . SER A 1 122 ? 70.929 71.939 33.935 1.00 30.38 102 SER A N 1
ATOM 773 C CA . SER A 1 122 ? 71.808 71.910 32.749 1.00 28.50 102 SER A CA 1
ATOM 774 C C . SER A 1 122 ? 71.898 70.545 32.089 1.00 33.12 102 SER A C 1
ATOM 775 O O . SER A 1 122 ? 71.920 70.384 30.844 1.00 31.39 102 SER A O 1
ATOM 778 N N . ARG A 1 123 ? 71.864 69.480 32.890 1.00 29.13 103 ARG A N 1
ATOM 779 C CA . ARG A 1 123 ? 71.747 68.071 32.239 1.00 33.74 103 ARG A CA 1
ATOM 780 C C . ARG A 1 123 ? 70.581 67.883 31.352 1.00 31.89 103 ARG A C 1
ATOM 781 O O . ARG A 1 123 ? 70.658 67.265 30.277 1.00 29.44 103 ARG A O 1
ATOM 789 N N . TYR A 1 124 ? 69.479 68.459 31.855 1.00 34.79 104 TYR A N 1
ATOM 790 C CA . TYR A 1 124 ? 68.294 68.284 31.113 1.00 31.18 104 TYR A CA 1
ATOM 791 C C . TYR A 1 124 ? 68.355 69.108 29.743 1.00 33.23 104 TYR A C 1
ATOM 792 O O . TYR A 1 124 ? 67.967 68.619 28.696 1.00 28.78 104 TYR A O 1
ATOM 801 N N . VAL A 1 125 ? 68.873 70.336 29.757 1.00 29.67 105 VAL A N 1
ATOM 802 C CA . VAL A 1 125 ? 69.069 71.072 28.624 1.00 29.87 105 VAL A CA 1
ATOM 803 C C . VAL A 1 125 ? 70.010 70.405 27.668 1.00 29.92 105 VAL A C 1
ATOM 804 O O . VAL A 1 125 ? 69.769 70.375 26.483 1.00 32.93 105 VAL A O 1
ATOM 808 N N . GLU A 1 126 ? 71.065 69.855 28.209 1.00 34.53 106 GLU A N 1
ATOM 809 C CA . GLU A 1 126 ? 71.986 69.149 27.365 1.00 33.33 106 GLU A CA 1
ATOM 810 C C . GLU A 1 126 ? 71.342 67.948 26.671 1.00 37.20 106 GLU A C 1
ATOM 811 O O . GLU A 1 126 ? 71.663 67.697 25.453 1.00 36.13 106 GLU A O 1
ATOM 817 N N . ALA A 1 127 ? 70.467 67.242 27.354 1.00 34.01 107 ALA A N 1
ATOM 818 C CA . ALA A 1 127 ? 69.886 66.023 26.778 1.00 32.98 107 ALA A CA 1
ATOM 819 C C . ALA A 1 127 ? 68.787 66.315 25.843 1.00 34.21 107 ALA A C 1
ATOM 820 O O . ALA A 1 127 ? 68.533 65.449 25.003 1.00 35.20 107 ALA A O 1
ATOM 822 N N . VAL A 1 128 ? 68.069 67.410 25.908 1.00 32.80 108 VAL A N 1
ATOM 823 C CA . VAL A 1 128 ? 66.850 67.543 25.038 1.00 30.54 108 VAL A CA 1
ATOM 824 C C . VAL A 1 128 ? 66.841 68.914 24.294 1.00 32.07 108 VAL A C 1
ATOM 825 O O . VAL A 1 128 ? 66.018 69.091 23.419 1.00 30.72 108 VAL A O 1
ATOM 829 N N . GLY A 1 129 ? 67.622 69.870 24.677 1.00 32.32 109 GLY A N 1
ATOM 830 C CA . GLY A 1 129 ? 67.542 71.290 24.071 1.00 29.27 109 GLY A CA 1
ATOM 831 C C . GLY A 1 129 ? 67.928 71.219 22.554 1.00 32.82 109 GLY A C 1
ATOM 832 O O . GLY A 1 129 ? 68.709 70.358 22.125 1.00 34.16 109 GLY A O 1
ATOM 833 N N . ARG A 1 130 ? 67.378 72.123 21.742 1.00 34.04 110 ARG A N 1
ATOM 834 C CA . ARG A 1 130 ? 67.743 72.250 20.377 1.00 35.55 110 ARG A CA 1
ATOM 835 C C . ARG A 1 130 ? 67.843 73.702 20.064 1.00 38.59 110 ARG A C 1
ATOM 836 O O . ARG A 1 130 ? 67.167 74.500 20.619 1.00 37.33 110 ARG A O 1
ATOM 844 N N . GLU A 1 131 ? 68.517 74.012 18.976 1.00 40.90 111 GLU A N 1
ATOM 845 C CA . GLU A 1 131 ? 68.708 75.394 18.615 1.00 42.32 111 GLU A CA 1
ATOM 846 C C . GLU A 1 131 ? 67.343 76.017 18.329 1.00 41.67 111 GLU A C 1
ATOM 847 O O . GLU A 1 131 ? 66.519 75.392 17.728 1.00 44.35 111 GLU A O 1
ATOM 853 N N . GLY A 1 132 ? 67.028 77.200 18.798 1.00 40.40 112 GLY A N 1
ATOM 854 C CA . GLY A 1 132 ? 65.662 77.613 18.597 1.00 33.61 112 GLY A CA 1
ATOM 855 C C . GLY A 1 132 ? 64.733 77.481 19.761 1.00 37.20 112 GLY A C 1
ATOM 856 O O . GLY A 1 132 ? 63.656 78.162 19.849 1.00 39.60 112 GLY A O 1
ATOM 857 N N . ASP A 1 133 ? 65.099 76.641 20.709 1.00 34.16 113 ASP A N 1
ATOM 858 C CA . ASP A 1 133 ? 64.268 76.392 21.920 1.00 32.39 113 ASP A CA 1
ATOM 859 C C . ASP A 1 133 ? 64.519 77.518 22.867 1.00 34.50 113 ASP A C 1
ATOM 860 O O . ASP A 1 133 ? 65.430 78.413 22.621 1.00 33.69 113 ASP A O 1
ATOM 865 N N . VAL A 1 134 ? 63.690 77.557 23.905 1.00 32.71 114 VAL A N 1
ATOM 866 C CA . VAL A 1 134 ? 63.752 78.652 24.949 1.00 32.00 114 VAL A CA 1
ATOM 867 C C . VAL A 1 134 ? 63.989 78.075 26.343 1.00 32.30 114 VAL A C 1
ATOM 868 O O . VAL A 1 134 ? 63.404 77.056 26.677 1.00 32.70 114 VAL A O 1
ATOM 872 N N . LEU A 1 135 ? 64.847 78.701 27.125 1.00 34.85 115 LEU A N 1
ATOM 873 C CA . LEU A 1 135 ? 64.914 78.371 28.554 1.00 31.19 115 LEU A CA 1
ATOM 874 C C . LEU A 1 135 ? 64.230 79.478 29.374 1.00 35.73 115 LEU A C 1
ATOM 875 O O . LEU A 1 135 ? 64.555 80.661 29.223 1.00 32.92 115 LEU A O 1
ATOM 880 N N . LEU A 1 136 ? 63.326 79.094 30.295 1.00 33.10 116 LEU A N 1
ATOM 881 C CA . LEU A 1 136 ? 62.722 80.066 31.165 1.00 30.27 116 LEU A CA 1
ATOM 882 C C . LEU A 1 136 ? 63.368 79.692 32.548 1.00 28.83 116 LEU A C 1
ATOM 883 O O . LEU A 1 136 ? 63.096 78.622 33.137 1.00 29.94 116 LEU A O 1
ATOM 888 N N . GLY A 1 137 ? 64.281 80.516 33.065 1.00 28.36 117 GLY A N 1
ATOM 889 C CA . GLY A 1 137 ? 64.905 80.149 34.303 1.00 27.70 117 GLY A CA 1
ATOM 890 C C . GLY A 1 137 ? 64.389 81.051 35.448 1.00 32.83 117 GLY A C 1
ATOM 891 O O . GLY A 1 137 ? 64.351 82.285 35.291 1.00 33.36 117 GLY A O 1
ATOM 892 N N . ILE A 1 138 ? 63.851 80.421 36.490 1.00 30.54 118 ILE A N 1
ATOM 893 C CA . ILE A 1 138 ? 63.188 81.188 37.572 1.00 28.79 118 ILE A CA 1
ATOM 894 C C . ILE A 1 138 ? 64.083 81.130 38.776 1.00 27.11 118 ILE A C 1
ATOM 895 O O . ILE A 1 138 ? 64.403 80.042 39.225 1.00 27.34 118 ILE A O 1
ATOM 900 N N . SER A 1 139 ? 64.315 82.266 39.385 1.00 28.99 119 SER A N 1
ATOM 901 C CA . SER A 1 139 ? 65.242 82.346 40.542 1.00 30.01 119 SER A CA 1
ATOM 902 C C . SER A 1 139 ? 64.916 83.631 41.291 1.00 31.87 119 SER A C 1
ATOM 903 O O . SER A 1 139 ? 65.237 84.678 40.831 1.00 32.92 119 SER A O 1
ATOM 906 N N . THR A 1 140 ? 64.314 83.518 42.480 1.00 31.71 120 THR A N 1
ATOM 907 C CA . THR A 1 140 ? 63.905 84.702 43.154 1.00 30.82 120 THR A CA 1
ATOM 908 C C . THR A 1 140 ? 65.140 85.555 43.588 1.00 34.18 120 THR A C 1
ATOM 909 O O . THR A 1 140 ? 64.998 86.782 43.786 1.00 36.33 120 THR A O 1
ATOM 913 N N . SER A 1 141 ? 66.329 84.967 43.762 1.00 36.14 121 SER A N 1
ATOM 914 C CA . SER A 1 141 ? 67.544 85.715 44.145 1.00 34.48 121 SER A CA 1
ATOM 915 C C . SER A 1 141 ? 68.458 85.987 42.941 1.00 36.46 121 SER A C 1
ATOM 916 O O . SER A 1 141 ? 69.300 86.825 43.069 1.00 37.29 121 SER A O 1
ATOM 919 N N . GLY A 1 142 ? 68.322 85.260 41.809 1.00 37.50 122 GLY A N 1
ATOM 920 C CA . GLY A 1 142 ? 69.200 85.466 40.644 1.00 32.24 122 GLY A CA 1
ATOM 921 C C . GLY A 1 142 ? 70.519 84.737 40.997 1.00 39.56 122 GLY A C 1
ATOM 922 O O . GLY A 1 142 ? 71.518 84.925 40.306 1.00 38.37 122 GLY A O 1
ATOM 923 N N . ASN A 1 143 ? 70.540 83.975 42.105 1.00 37.25 123 ASN A N 1
ATOM 924 C CA . ASN A 1 143 ? 71.798 83.295 42.408 1.00 34.81 123 ASN A CA 1
ATOM 925 C C . ASN A 1 143 ? 71.787 81.793 42.305 1.00 34.64 123 ASN A C 1
ATOM 926 O O . ASN A 1 143 ? 72.745 81.174 42.674 1.00 36.30 123 ASN A O 1
ATOM 931 N N . SER A 1 144 ? 70.639 81.238 42.045 1.00 32.34 124 SER A N 1
ATOM 932 C CA . SER A 1 144 ? 70.526 79.784 41.891 1.00 31.60 124 SER A CA 1
ATOM 933 C C . SER A 1 144 ? 71.556 79.113 40.992 1.00 30.92 124 SER A C 1
ATOM 934 O O . SER A 1 144 ? 71.615 79.323 39.737 1.00 32.20 124 SER A O 1
ATOM 937 N N . ALA A 1 145 ? 72.391 78.275 41.605 1.00 34.58 125 ALA A N 1
ATOM 938 C CA . ALA A 1 145 ? 73.573 77.735 40.782 1.00 29.92 125 ALA A CA 1
ATOM 939 C C . ALA A 1 145 ? 73.065 76.855 39.652 1.00 32.72 125 ALA A C 1
ATOM 940 O O . ALA A 1 145 ? 73.579 76.960 38.484 1.00 33.02 125 ALA A O 1
ATOM 942 N N . ASN A 1 146 ? 72.068 76.009 39.907 1.00 31.00 126 ASN A N 1
ATOM 943 C CA . ASN A 1 146 ? 71.460 75.096 38.842 1.00 27.39 126 ASN A CA 1
ATOM 944 C C . ASN A 1 146 ? 70.874 75.922 37.707 1.00 30.32 126 ASN A C 1
ATOM 945 O O . ASN A 1 146 ? 70.921 75.551 36.530 1.00 33.01 126 ASN A O 1
ATOM 950 N N . VAL A 1 147 ? 70.316 77.085 37.992 1.00 30.35 127 VAL A N 1
ATOM 951 C CA . VAL A 1 147 ? 69.747 77.883 36.944 1.00 28.76 127 VAL A CA 1
ATOM 952 C C . VAL A 1 147 ? 70.824 78.554 36.134 1.00 31.23 127 VAL A C 1
ATOM 953 O O . VAL A 1 147 ? 70.787 78.600 34.811 1.00 30.55 127 VAL A O 1
ATOM 957 N N . ILE A 1 148 ? 71.922 78.953 36.809 1.00 31.28 128 ILE A N 1
ATOM 958 C CA . ILE A 1 148 ? 73.053 79.532 36.069 1.00 31.52 128 ILE A CA 1
ATOM 959 C C . ILE A 1 148 ? 73.680 78.543 35.175 1.00 31.48 128 ILE A C 1
ATOM 960 O O . ILE A 1 148 ? 73.948 78.856 33.993 1.00 31.88 128 ILE A O 1
ATOM 965 N N . LYS A 1 149 ? 73.764 77.311 35.639 1.00 32.25 129 LYS A N 1
ATOM 966 C CA . LYS A 1 149 ? 74.350 76.226 34.749 1.00 30.56 129 LYS A CA 1
ATOM 967 C C . LYS A 1 149 ? 73.432 75.910 33.551 1.00 34.89 129 LYS A C 1
ATOM 968 O O . LYS A 1 149 ? 73.966 75.650 32.441 1.00 34.08 129 LYS A O 1
ATOM 974 N N . ALA A 1 150 ? 72.087 76.035 33.718 1.00 32.77 130 ALA A N 1
ATOM 975 C CA . ALA A 1 150 ? 71.168 75.735 32.606 1.00 31.04 130 ALA A CA 1
ATOM 976 C C . ALA A 1 150 ? 71.268 76.817 31.586 1.00 30.54 130 ALA A C 1
ATOM 977 O O . ALA A 1 150 ? 71.196 76.569 30.372 1.00 32.14 130 ALA A O 1
ATOM 979 N N . ILE A 1 151 ? 71.467 78.075 32.043 1.00 31.30 131 ILE A N 1
ATOM 980 C CA . ILE A 1 151 ? 71.644 79.202 31.059 1.00 29.52 131 ILE A CA 1
ATOM 981 C C . ILE A 1 151 ? 72.885 78.984 30.236 1.00 30.16 131 ILE A C 1
ATOM 982 O O . ILE A 1 151 ? 72.804 79.177 29.041 1.00 31.07 131 ILE A O 1
ATOM 987 N N . ALA A 1 152 ? 73.931 78.454 30.839 1.00 29.86 132 ALA A N 1
ATOM 988 C CA . ALA A 1 152 ? 75.170 78.194 30.045 1.00 29.83 132 ALA A CA 1
ATOM 989 C C . ALA A 1 152 ? 74.876 77.036 29.068 1.00 34.73 132 ALA A C 1
ATOM 990 O O . ALA A 1 152 ? 75.326 77.111 27.879 1.00 35.18 132 ALA A O 1
ATOM 992 N N . ALA A 1 153 ? 74.143 76.025 29.500 1.00 31.96 133 ALA A N 1
ATOM 993 C CA . ALA A 1 153 ? 73.895 74.886 28.615 1.00 30.41 133 ALA A CA 1
ATOM 994 C C . ALA A 1 153 ? 73.036 75.379 27.519 1.00 32.24 133 ALA A C 1
ATOM 995 O O . ALA A 1 153 ? 73.117 74.923 26.357 1.00 35.07 133 ALA A O 1
ATOM 997 N N . ALA A 1 154 ? 72.061 76.241 27.850 1.00 33.62 134 ALA A N 1
ATOM 998 C CA . ALA A 1 154 ? 71.171 76.801 26.836 1.00 31.43 134 ALA A CA 1
ATOM 999 C C . ALA A 1 154 ? 72.005 77.488 25.752 1.00 35.78 134 ALA A C 1
ATOM 1000 O O . ALA A 1 154 ? 71.825 77.319 24.527 1.00 36.15 134 ALA A O 1
ATOM 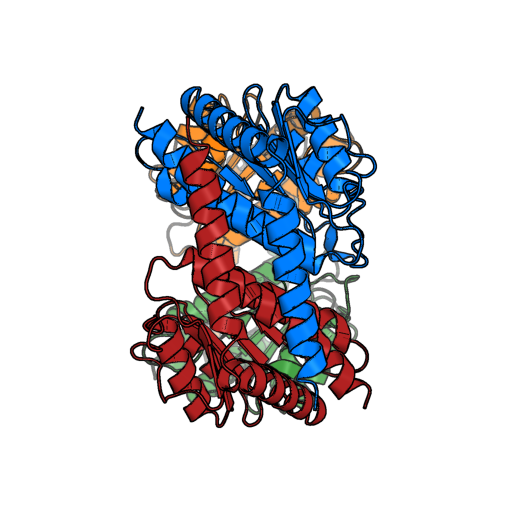1002 N N . ARG A 1 155 ? 72.917 78.342 26.178 1.00 39.80 135 ARG A N 1
ATOM 1003 C CA . ARG A 1 155 ? 73.771 79.147 25.202 1.00 36.22 135 ARG A CA 1
ATOM 1004 C C . ARG A 1 155 ? 74.485 78.147 24.277 1.00 38.39 135 ARG A C 1
ATOM 1005 O O . ARG A 1 155 ? 74.520 78.352 23.004 1.00 38.33 135 ARG A O 1
ATOM 1013 N N . GLU A 1 156 ? 75.016 77.085 24.854 1.00 40.10 136 GLU A N 1
ATOM 1014 C CA . GLU A 1 156 ? 75.760 76.089 24.039 1.00 38.57 136 GLU A CA 1
ATOM 1015 C C . GLU A 1 156 ? 74.836 75.437 23.051 1.00 41.18 136 GLU A C 1
ATOM 1016 O O . GLU A 1 156 ? 75.249 74.957 21.946 1.00 42.71 136 GLU A O 1
ATOM 1022 N N . LYS A 1 157 ? 73.551 75.340 23.443 1.00 40.85 137 LYS A N 1
ATOM 1023 C CA . LYS A 1 157 ? 72.576 74.670 22.578 1.00 39.83 137 LYS A CA 1
ATOM 1024 C C . LYS A 1 157 ? 72.021 75.612 21.513 1.00 42.13 137 LYS A C 1
ATOM 1025 O O . LYS A 1 157 ? 71.223 75.132 20.726 1.00 43.18 137 LYS A O 1
ATOM 1031 N N . GLY A 1 158 ? 72.382 76.897 21.574 1.00 42.44 138 GLY A N 1
ATOM 1032 C CA . GLY A 1 158 ? 71.774 77.928 20.741 1.00 40.69 138 GLY A CA 1
ATOM 1033 C C . GLY A 1 158 ? 70.317 78.337 21.091 1.00 43.38 138 GLY A C 1
ATOM 1034 O O . GLY A 1 158 ? 69.533 78.627 20.154 1.00 42.18 138 GLY A O 1
ATOM 1035 N N . MET A 1 159 ? 69.898 78.294 22.371 1.00 39.83 139 MET A N 1
ATOM 1036 C CA . MET A 1 159 ? 68.559 78.557 22.764 1.00 34.11 139 MET A CA 1
ATOM 1037 C C . MET A 1 159 ? 68.538 79.994 23.342 1.00 37.46 139 MET A C 1
ATOM 1038 O O . MET A 1 159 ? 69.606 80.513 23.867 1.00 36.44 139 MET A O 1
ATOM 1043 N N . LYS A 1 160 ? 67.434 80.715 23.141 1.00 36.38 140 LYS A N 1
ATOM 1044 C CA . LYS A 1 160 ? 67.307 82.006 23.759 1.00 35.57 140 LYS A CA 1
ATOM 1045 C C . LYS A 1 160 ? 66.917 81.807 25.284 1.00 37.52 140 LYS A C 1
ATOM 1046 O O . LYS A 1 160 ? 66.504 80.707 25.744 1.00 34.76 140 LYS A O 1
ATOM 1052 N N . VAL A 1 161 ? 67.084 82.862 26.084 1.00 37.50 141 VAL A N 1
ATOM 1053 C CA . VAL A 1 161 ? 66.970 82.674 27.578 1.00 33.98 141 VAL A CA 1
ATOM 1054 C C . VAL A 1 161 ? 66.106 83.861 28.138 1.00 38.15 141 VAL A C 1
ATOM 1055 O O . VAL A 1 161 ? 66.441 85.069 27.938 1.00 36.48 141 VAL A O 1
ATOM 1059 N N . ILE A 1 162 ? 65.067 83.446 28.904 1.00 34.77 142 ILE A N 1
ATOM 1060 C CA . ILE A 1 162 ? 64.174 84.309 29.622 1.00 32.18 142 ILE A CA 1
ATOM 1061 C C . ILE A 1 162 ? 64.354 83.984 31.121 1.00 32.79 142 ILE A C 1
ATOM 1062 O O . ILE A 1 162 ? 64.310 82.821 31.491 1.00 32.77 142 ILE A O 1
ATOM 1067 N N . THR A 1 163 ? 64.494 84.993 31.999 1.00 35.17 143 THR A N 1
ATOM 1068 C CA . THR A 1 163 ? 64.538 84.731 33.432 1.00 30.04 143 THR A CA 1
ATOM 1069 C C . THR A 1 163 ? 63.594 85.535 34.220 1.00 34.94 143 THR A C 1
ATOM 1070 O O . THR A 1 163 ? 63.270 86.614 33.875 1.00 33.78 143 THR A O 1
ATOM 1074 N N . LEU A 1 164 ? 63.022 84.915 35.261 1.00 32.13 144 LEU A N 1
ATOM 1075 C CA . LEU A 1 164 ? 62.151 85.637 36.129 1.00 31.82 144 LEU A CA 1
ATOM 1076 C C . LEU A 1 164 ? 62.921 85.735 37.429 1.00 34.35 144 LEU A C 1
ATOM 1077 O O . LEU A 1 164 ? 63.268 84.688 38.042 1.00 32.50 144 LEU A O 1
ATOM 1082 N N . THR A 1 165 ? 63.231 86.938 37.854 1.00 30.67 145 THR A N 1
ATOM 1083 C CA . THR A 1 165 ? 64.087 87.036 39.011 1.00 32.03 145 THR A CA 1
ATOM 1084 C C . THR A 1 165 ? 63.595 88.050 40.060 1.00 34.80 145 THR A C 1
ATOM 1085 O O . THR A 1 165 ? 62.437 88.530 39.966 1.00 30.00 145 THR A O 1
ATOM 1089 N N . GLY A 1 166 ? 64.504 88.427 41.018 1.00 33.22 146 GLY A N 1
ATOM 1090 C CA . GLY A 1 166 ? 64.107 89.321 42.068 1.00 35.69 146 GLY A CA 1
ATOM 1091 C C . GLY A 1 166 ? 65.384 90.033 42.505 1.00 42.07 146 GLY A C 1
ATOM 1092 O O . GLY A 1 166 ? 66.398 89.922 41.857 1.00 39.91 146 GLY A O 1
ATOM 1093 N N . LYS A 1 167 ? 65.287 90.814 43.578 1.00 44.55 147 LYS A N 1
ATOM 1094 C CA . LYS A 1 167 ? 66.361 91.651 44.168 1.00 43.99 147 LYS A CA 1
ATOM 1095 C C . LYS A 1 167 ? 67.044 92.508 43.116 1.00 47.35 147 LYS A C 1
ATOM 1096 O O . LYS A 1 167 ? 66.371 93.049 42.286 1.00 46.84 147 LYS A O 1
ATOM 1102 N N . ASP A 1 168 ? 68.383 92.411 43.097 1.00 48.37 148 ASP A N 1
ATOM 1103 C CA . ASP A 1 168 ? 69.238 93.025 42.150 1.00 48.04 148 ASP A CA 1
ATOM 1104 C C . ASP A 1 168 ? 69.509 92.113 40.939 1.00 47.49 148 ASP A C 1
ATOM 1105 O O . ASP A 1 168 ? 70.230 92.554 40.029 1.00 48.06 148 ASP A O 1
ATOM 1110 N N . GLY A 1 169 ? 68.855 90.959 40.852 1.00 41.76 149 GLY A N 1
ATOM 1111 C CA . GLY A 1 169 ? 69.123 90.081 39.684 1.00 37.23 149 GLY A CA 1
ATOM 1112 C C . GLY A 1 169 ? 70.310 89.113 39.997 1.00 40.19 149 GLY A C 1
ATOM 1113 O O . GLY A 1 169 ? 70.483 88.149 39.267 1.00 37.07 149 GLY A O 1
ATOM 1114 N N . GLY A 1 170 ? 71.052 89.320 41.096 1.00 42.10 150 GLY A N 1
ATOM 1115 C CA . GLY A 1 170 ? 72.154 88.393 41.557 1.00 37.65 150 GLY A CA 1
ATOM 1116 C C . GLY A 1 170 ? 73.201 88.123 40.461 1.00 42.31 150 GLY A C 1
ATOM 1117 O O . GLY A 1 170 ? 73.398 88.931 39.557 1.00 44.54 150 GLY A O 1
ATOM 1118 N N . LYS A 1 171 ? 73.755 86.928 40.412 1.00 43.40 151 LYS A N 1
ATOM 1119 C CA . LYS A 1 171 ? 74.747 86.647 39.432 1.00 39.32 151 LYS A CA 1
ATOM 1120 C C . LYS A 1 171 ? 74.217 86.381 38.032 1.00 44.16 151 LYS A C 1
ATOM 1121 O O . LYS A 1 171 ? 75.070 86.412 37.049 1.00 42.79 151 LYS A O 1
ATOM 1127 N N . MET A 1 172 ? 72.892 86.116 37.875 1.00 37.92 152 MET A N 1
ATOM 1128 C CA . MET A 1 172 ? 72.334 85.948 36.593 1.00 32.48 152 MET A CA 1
ATOM 1129 C C . MET A 1 172 ? 72.088 87.262 35.936 1.00 38.14 152 MET A C 1
ATOM 1130 O O . MET A 1 172 ? 71.888 87.209 34.686 1.00 38.68 152 MET A O 1
ATOM 1135 N N . ALA A 1 173 ? 72.240 88.419 36.625 1.00 39.53 153 ALA A N 1
ATOM 1136 C CA . ALA A 1 173 ? 72.003 89.767 35.989 1.00 36.29 153 ALA A CA 1
ATOM 1137 C C . ALA A 1 173 ? 72.734 89.924 34.690 1.00 42.96 153 ALA A C 1
ATOM 1138 O O . ALA A 1 173 ? 73.995 89.813 34.664 1.00 44.49 153 ALA A O 1
ATOM 1140 N N . GLY A 1 174 ? 72.089 90.262 33.558 1.00 40.72 154 GLY A N 1
ATOM 1141 C CA . GLY A 1 174 ? 72.915 90.397 32.336 1.00 38.61 154 GLY A CA 1
ATOM 1142 C C . GLY A 1 174 ? 73.144 89.158 31.485 1.00 44.91 154 GLY A C 1
ATOM 1143 O O . GLY A 1 174 ? 73.537 89.303 30.323 1.00 42.26 154 GLY A O 1
ATOM 1144 N N . THR A 1 175 ? 72.822 87.914 32.020 1.00 40.85 155 THR A N 1
ATOM 1145 C CA . THR A 1 175 ? 73.037 86.728 31.298 1.00 35.37 155 THR A CA 1
ATOM 1146 C C . THR A 1 175 ? 71.818 86.269 30.469 1.00 38.49 155 THR A C 1
ATOM 1147 O O . THR A 1 175 ? 71.969 85.308 29.660 1.00 36.39 155 THR A O 1
ATOM 1151 N N . ALA A 1 176 ? 70.648 86.933 30.616 1.00 37.68 156 ALA A N 1
ATOM 1152 C CA . ALA A 1 176 ? 69.431 86.483 29.958 1.00 37.04 156 ALA A CA 1
ATOM 1153 C C . ALA A 1 176 ? 69.169 87.308 28.751 1.00 40.58 156 ALA A C 1
ATOM 1154 O O . ALA A 1 176 ? 69.596 88.513 28.715 1.00 42.76 156 ALA A O 1
ATOM 1156 N N . ASP A 1 177 ? 68.529 86.766 27.758 1.00 39.12 157 ASP A N 1
ATOM 1157 C CA . ASP A 1 177 ? 68.052 87.629 26.614 1.00 39.08 157 ASP A CA 1
ATOM 1158 C C . ASP A 1 177 ? 66.959 88.653 27.117 1.00 42.10 157 ASP A C 1
ATOM 1159 O O . ASP A 1 177 ? 66.926 89.744 26.744 1.00 37.11 157 ASP A O 1
ATOM 1164 N N . ILE A 1 178 ? 66.077 88.180 27.973 1.00 40.88 158 ILE A N 1
ATOM 1165 C CA . ILE A 1 178 ? 65.016 88.935 28.504 1.00 37.65 158 ILE A CA 1
ATOM 1166 C C . ILE A 1 178 ? 64.887 88.589 30.036 1.00 38.77 158 ILE A C 1
ATOM 1167 O O . ILE A 1 178 ? 64.821 87.472 30.398 1.00 36.55 158 ILE A O 1
ATOM 1172 N N . GLU A 1 179 ? 64.916 89.633 30.898 1.00 37.79 159 GLU A N 1
ATOM 1173 C CA . GLU A 1 179 ? 64.842 89.447 32.327 1.00 35.50 159 GLU A CA 1
ATOM 1174 C C . GLU A 1 179 ? 63.677 90.222 32.828 1.00 35.76 159 GLU A C 1
ATOM 1175 O O . GLU A 1 179 ? 63.620 91.489 32.676 1.00 37.06 159 GLU A O 1
ATOM 1181 N N . ILE A 1 180 ? 62.879 89.520 33.542 1.00 32.60 160 ILE A N 1
ATOM 1182 C CA . ILE A 1 180 ? 61.738 90.097 34.309 1.00 33.98 160 ILE A CA 1
ATOM 1183 C C . ILE A 1 180 ? 62.050 90.044 35.792 1.00 36.54 160 ILE A C 1
ATOM 1184 O O . ILE A 1 180 ? 61.970 88.991 36.383 1.00 35.55 160 ILE A O 1
ATOM 1189 N N . ARG A 1 181 ? 62.406 91.193 36.334 1.00 35.39 161 ARG A N 1
ATOM 1190 C CA . ARG A 1 181 ? 62.935 91.338 37.643 1.00 37.72 161 ARG A CA 1
ATOM 1191 C C . ARG A 1 181 ? 62.016 92.090 38.626 1.00 39.12 161 ARG A C 1
ATOM 1192 O O . ARG A 1 181 ? 61.507 93.155 38.362 1.00 39.02 161 ARG A O 1
ATOM 1200 N N . VAL A 1 182 ? 61.811 91.447 39.761 1.00 39.43 162 VAL A N 1
ATOM 1201 C CA . VAL A 1 182 ? 60.885 91.957 40.768 1.00 37.80 162 VAL A CA 1
ATOM 1202 C C . VAL A 1 182 ? 61.752 92.660 41.796 1.00 43.06 162 VAL A C 1
ATOM 1203 O O . VAL A 1 182 ? 62.547 92.012 42.527 1.00 40.33 162 VAL A O 1
ATOM 1207 N N . PRO A 1 183 ? 61.478 93.963 41.963 1.00 45.73 163 PRO A N 1
ATOM 1208 C CA . PRO A 1 183 ? 62.226 94.859 42.847 1.00 44.70 163 PRO A CA 1
ATOM 1209 C C . PRO A 1 183 ? 61.928 94.669 44.365 1.00 49.55 163 PRO A C 1
ATOM 1210 O O . PRO A 1 183 ? 61.432 95.646 45.064 1.00 48.39 163 PRO A O 1
ATOM 1214 N N . HIS A 1 184 ? 62.231 93.472 44.885 1.00 45.45 164 HIS A N 1
ATOM 1215 C CA . HIS A 1 184 ? 61.977 93.226 46.310 1.00 41.23 164 HIS A CA 1
ATOM 1216 C C . HIS A 1 184 ? 63.259 92.690 46.810 1.00 42.81 164 HIS A C 1
ATOM 1217 O O . HIS A 1 184 ? 63.904 91.895 46.129 1.00 41.98 164 HIS A O 1
ATOM 1224 N N . PHE A 1 185 ? 63.655 93.122 47.983 1.00 44.36 165 PHE A N 1
ATOM 1225 C CA . PHE A 1 185 ? 64.931 92.677 48.490 1.00 44.16 165 PHE A CA 1
ATOM 1226 C C . PHE A 1 185 ? 64.878 91.886 49.748 1.00 50.24 165 PHE A C 1
ATOM 1227 O O . PHE A 1 185 ? 65.966 91.542 50.290 1.00 53.56 165 PHE A O 1
ATOM 1235 N N . GLY A 1 186 ? 63.739 91.539 50.272 1.00 47.73 166 GLY A N 1
ATOM 1236 C CA . GLY A 1 186 ? 63.785 90.674 51.422 1.00 47.06 166 GLY A CA 1
ATOM 1237 C C . GLY A 1 186 ? 63.618 89.217 51.042 1.00 50.69 166 GLY A C 1
ATOM 1238 O O . GLY A 1 186 ? 64.368 88.764 50.195 1.00 51.54 166 GLY A O 1
ATOM 1239 N N . TYR A 1 187 ? 62.720 88.486 51.730 1.00 52.19 167 TYR A N 1
ATOM 1240 C CA . TYR A 1 187 ? 62.493 87.021 51.538 1.00 50.74 167 TYR A CA 1
ATOM 1241 C C . TYR A 1 187 ? 61.823 86.733 50.159 1.00 47.17 167 TYR A C 1
ATOM 1242 O O . TYR A 1 187 ? 61.365 87.652 49.412 1.00 47.10 167 TYR A O 1
ATOM 1251 N N . ALA A 1 188 ? 61.886 85.473 49.795 1.00 43.74 168 ALA A N 1
ATOM 1252 C CA . ALA A 1 188 ? 61.435 84.929 48.483 1.00 40.65 168 ALA A CA 1
ATOM 1253 C C . ALA A 1 188 ? 59.903 85.015 48.304 1.00 36.85 168 ALA A C 1
ATOM 1254 O O . ALA A 1 188 ? 59.458 85.199 47.192 1.00 36.04 168 ALA A O 1
ATOM 1256 N N . ASP A 1 189 ? 59.145 84.993 49.374 1.00 36.15 169 ASP A N 1
ATOM 1257 C CA . ASP A 1 189 ? 57.636 84.940 49.232 1.00 33.24 169 ASP A CA 1
ATOM 1258 C C . ASP A 1 189 ? 57.073 86.029 48.348 1.00 34.34 169 ASP A C 1
ATOM 1259 O O . ASP A 1 189 ? 56.350 85.721 47.420 1.00 33.54 169 ASP A O 1
ATOM 1264 N N . ARG A 1 190 ? 57.508 87.269 48.606 1.00 33.10 170 ARG A N 1
ATOM 1265 C CA . ARG A 1 190 ? 56.948 88.360 47.878 1.00 29.77 170 ARG A CA 1
ATOM 1266 C C . ARG A 1 190 ? 57.313 88.293 46.425 1.00 30.58 170 ARG A C 1
ATOM 1267 O O . ARG A 1 190 ? 56.573 88.802 45.530 1.00 29.49 170 ARG A O 1
ATOM 1275 N N . ILE A 1 191 ? 58.506 87.773 46.179 1.00 29.29 171 ILE A N 1
ATOM 1276 C CA . ILE A 1 191 ? 58.968 87.727 44.771 1.00 29.67 171 ILE A CA 1
ATOM 1277 C C . ILE A 1 191 ? 58.276 86.591 43.953 1.00 30.02 171 ILE A C 1
ATOM 1278 O O . ILE A 1 191 ? 57.718 86.777 42.882 1.00 29.67 171 ILE A O 1
ATOM 1283 N N . GLN A 1 192 ? 58.127 85.410 44.617 1.00 33.35 172 GLN A N 1
ATOM 1284 C CA . GLN A 1 192 ? 57.371 84.312 44.002 1.00 30.25 172 GLN A CA 1
ATOM 1285 C C . GLN A 1 192 ? 55.903 84.681 43.663 1.00 31.28 172 GLN A C 1
ATOM 1286 O O . GLN A 1 192 ? 55.362 84.258 42.612 1.00 29.66 172 GLN A O 1
ATOM 1292 N N . GLU A 1 193 ? 55.269 85.477 44.547 1.00 31.20 173 GLU A N 1
ATOM 1293 C CA . GLU A 1 193 ? 53.925 85.918 44.324 1.00 29.35 173 GLU A CA 1
ATOM 1294 C C . GLU A 1 193 ? 53.791 86.778 43.122 1.00 29.90 173 GLU A C 1
ATOM 1295 O O . GLU A 1 193 ? 52.771 86.677 42.418 1.00 31.95 173 GLU A O 1
ATOM 1301 N N . ILE A 1 194 ? 54.786 87.558 42.783 1.00 31.16 174 ILE A N 1
ATOM 1302 C CA . ILE A 1 194 ? 54.679 88.349 41.501 1.00 30.82 174 ILE A CA 1
ATOM 1303 C C . ILE A 1 194 ? 54.988 87.511 40.245 1.00 31.03 174 ILE A C 1
ATOM 1304 O O . ILE A 1 194 ? 54.226 87.511 39.247 1.00 31.57 174 ILE A O 1
ATOM 1309 N N . HIS A 1 195 ? 55.960 86.548 40.399 1.00 29.34 175 HIS A N 1
ATOM 1310 C CA . HIS A 1 195 ? 56.263 85.604 39.330 1.00 28.79 175 HIS A CA 1
ATOM 1311 C C . HIS A 1 195 ? 55.085 84.826 38.892 1.00 30.56 175 HIS A C 1
ATOM 1312 O O . HIS A 1 195 ? 54.945 84.667 37.661 1.00 28.94 175 HIS A O 1
ATOM 1319 N N . ILE A 1 196 ? 54.255 84.323 39.823 1.00 27.96 176 ILE A N 1
ATOM 1320 C CA . ILE A 1 196 ? 53.100 83.492 39.305 1.00 27.55 176 ILE A CA 1
ATOM 1321 C C . ILE A 1 196 ? 52.065 84.496 38.569 1.00 27.79 176 ILE A C 1
ATOM 1322 O O . ILE A 1 196 ? 51.393 84.078 37.646 1.00 28.90 176 ILE A O 1
ATOM 1327 N N . LYS A 1 197 ? 52.019 85.777 38.958 1.00 28.85 177 LYS A N 1
ATOM 1328 C CA . LYS A 1 197 ? 51.163 86.742 38.260 1.00 27.74 177 LYS A CA 1
ATOM 1329 C C . LYS A 1 197 ? 51.773 86.967 36.894 1.00 28.34 177 LYS A C 1
ATOM 1330 O O . LYS A 1 197 ? 51.019 86.948 35.942 1.00 28.55 177 LYS A O 1
ATOM 1336 N N . VAL A 1 198 ? 53.125 87.088 36.769 1.00 26.29 178 VAL A N 1
ATOM 1337 C CA . VAL A 1 198 ? 53.729 87.245 35.485 1.00 28.21 178 VAL A CA 1
ATOM 1338 C C . VAL A 1 198 ? 53.449 86.066 34.582 1.00 30.48 178 VAL A C 1
ATOM 1339 O O . VAL A 1 198 ? 53.287 86.199 33.345 1.00 33.95 178 VAL A O 1
ATOM 1343 N N . ILE A 1 199 ? 53.571 84.852 35.090 1.00 31.11 179 ILE A N 1
ATOM 1344 C CA . ILE A 1 199 ? 53.247 83.678 34.338 1.00 29.21 179 ILE A CA 1
ATOM 1345 C C . ILE A 1 199 ? 51.818 83.589 33.866 1.00 30.85 179 ILE A C 1
ATOM 1346 O O . ILE A 1 199 ? 51.566 83.182 32.684 1.00 29.28 179 ILE A O 1
ATOM 1351 N N . HIS A 1 200 ? 50.850 83.949 34.748 1.00 29.89 180 HIS A N 1
ATOM 1352 C CA . HIS A 1 200 ? 49.464 84.029 34.264 1.00 30.36 180 HIS A CA 1
ATOM 1353 C C . HIS A 1 200 ? 49.326 84.960 33.093 1.00 32.69 180 HIS A C 1
ATOM 1354 O O . HIS A 1 200 ? 48.643 84.646 32.080 1.00 34.24 180 HIS A O 1
ATOM 1361 N N . ILE A 1 201 ? 49.991 86.096 33.197 1.00 31.22 181 ILE A N 1
ATOM 1362 C CA . ILE A 1 201 ? 49.922 87.080 32.096 1.00 30.19 181 ILE A CA 1
ATOM 1363 C C . ILE A 1 201 ? 50.660 86.641 30.773 1.00 31.07 181 ILE A C 1
ATOM 1364 O O . ILE A 1 201 ? 50.160 86.824 29.661 1.00 31.94 181 ILE A O 1
ATOM 1369 N N . LEU A 1 202 ? 51.835 85.988 30.931 1.00 33.59 182 LEU A N 1
ATOM 1370 C CA . LEU A 1 202 ? 52.624 85.520 29.799 1.00 33.19 182 LEU A CA 1
ATOM 1371 C C . LEU A 1 202 ? 51.655 84.568 29.076 1.00 36.34 182 LEU A C 1
ATOM 1372 O O . LEU A 1 202 ? 51.547 84.522 27.834 1.00 36.49 182 LEU A O 1
ATOM 1377 N N . ILE A 1 203 ? 51.069 83.684 29.837 1.00 35.23 183 ILE A N 1
ATOM 1378 C CA . ILE A 1 203 ? 50.240 82.689 29.171 1.00 35.53 183 ILE A CA 1
ATOM 1379 C C . ILE A 1 203 ? 49.071 83.412 28.365 1.00 36.22 183 ILE A C 1
ATOM 1380 O O . ILE A 1 203 ? 48.763 83.104 27.187 1.00 34.77 183 ILE A O 1
ATOM 1385 N N . GLN A 1 204 ? 48.401 84.367 28.975 1.00 35.48 184 GLN A N 1
ATOM 1386 C CA . GLN A 1 204 ? 47.369 85.099 28.132 1.00 40.45 184 GLN A CA 1
ATOM 1387 C C . GLN A 1 204 ? 47.966 85.852 26.899 1.00 40.75 184 GLN A C 1
ATOM 1388 O O . GLN A 1 204 ? 47.276 86.006 25.883 1.00 42.35 184 GLN A O 1
ATOM 1394 N N . LEU A 1 205 ? 49.165 86.468 27.058 1.00 39.80 185 LEU A N 1
ATOM 1395 C CA . LEU A 1 205 ? 49.738 87.186 25.905 1.00 38.74 185 LEU A CA 1
ATOM 1396 C C . LEU A 1 205 ? 50.166 86.222 24.869 1.00 40.42 185 LEU A C 1
ATOM 1397 O O . LEU A 1 205 ? 50.036 86.477 23.675 1.00 39.87 185 LEU A O 1
ATOM 1402 N N . ILE A 1 206 ? 50.510 84.983 25.292 1.00 37.25 186 ILE A N 1
ATOM 1403 C CA . ILE A 1 206 ? 50.994 84.092 24.278 1.00 36.51 186 ILE A CA 1
ATOM 1404 C C . ILE A 1 206 ? 49.760 83.576 23.498 1.00 42.07 186 ILE A C 1
ATOM 1405 O O . ILE A 1 206 ? 49.867 83.143 22.335 1.00 40.81 186 ILE A O 1
ATOM 1410 N N . GLU A 1 207 ? 48.594 83.561 24.161 1.00 41.98 187 GLU A N 1
ATOM 1411 C CA . GLU A 1 207 ? 47.466 83.050 23.489 1.00 47.82 187 GLU A CA 1
ATOM 1412 C C . GLU A 1 207 ? 47.085 84.088 22.396 1.00 49.53 187 GLU A C 1
ATOM 1413 O O . GLU A 1 207 ? 46.689 83.667 21.315 1.00 52.29 187 GLU A O 1
ATOM 1419 N N . LYS A 1 208 ? 47.289 85.374 22.651 1.00 51.34 188 LYS A N 1
ATOM 1420 C CA . LYS A 1 208 ? 47.031 86.423 21.642 1.00 49.85 188 LYS A CA 1
ATOM 1421 C C . LYS A 1 208 ? 48.012 86.268 20.498 1.00 53.50 188 LYS A C 1
ATOM 1422 O O . LYS A 1 208 ? 47.577 86.296 19.352 1.00 54.44 188 LYS A O 1
ATOM 1428 N N . GLU A 1 209 ? 49.313 86.042 20.765 1.00 51.77 189 GLU A N 1
ATOM 1429 C CA . GLU A 1 209 ? 50.239 85.702 19.747 1.00 51.26 189 GLU A CA 1
ATOM 1430 C C . GLU A 1 209 ? 49.943 84.470 18.944 1.00 54.29 189 GLU A C 1
ATOM 1431 O O . GLU A 1 209 ? 50.062 84.468 17.757 1.00 57.06 189 GLU A O 1
ATOM 1437 N N . MET A 1 210 ? 49.559 83.421 19.567 1.00 57.69 190 MET A N 1
ATOM 1438 C CA . MET A 1 210 ? 49.343 82.108 18.917 1.00 63.41 190 MET A CA 1
ATOM 1439 C C . MET A 1 210 ? 48.100 81.969 17.980 1.00 70.94 190 MET A C 1
ATOM 1440 O O . MET A 1 210 ? 47.970 80.973 17.262 1.00 72.59 190 MET A O 1
ATOM 1445 N N . VAL A 1 211 ? 47.235 82.978 17.943 1.00 76.74 191 VAL A N 1
ATOM 1446 C CA . VAL A 1 211 ? 46.138 82.980 16.947 1.00 81.02 191 VAL A CA 1
ATOM 1447 C C . VAL A 1 211 ? 46.581 83.811 15.728 1.00 86.79 191 VAL A C 1
ATOM 1448 O O . VAL A 1 211 ? 45.981 83.781 14.656 1.00 90.47 191 VAL A O 1
ATOM 1452 N N . LYS A 1 212 ? 47.632 84.577 15.906 1.00 89.53 192 LYS A N 1
ATOM 1453 C CA . LYS A 1 212 ? 48.073 85.444 14.865 1.00 90.45 192 LYS A CA 1
ATOM 1454 C C . LYS A 1 212 ? 49.118 84.704 13.935 1.00 92.21 192 LYS A C 1
ATOM 1455 O O . LYS A 1 212 ? 49.055 84.745 12.739 1.00 93.35 192 LYS A O 1
ATOM 1462 N N . MET B 1 21 ? 44.653 23.638 49.910 1.00 90.52 1 MET B N 1
ATOM 1463 C CA . MET B 1 21 ? 46.023 23.960 49.532 1.00 82.98 1 MET B CA 1
ATOM 1464 C C . MET B 1 21 ? 46.081 24.569 48.135 1.00 83.72 1 MET B C 1
ATOM 1465 O O . MET B 1 21 ? 45.154 24.412 47.340 1.00 84.12 1 MET B O 1
ATOM 1470 N N . TYR B 1 22 ? 47.175 25.265 47.843 1.00 77.84 2 TYR B N 1
ATOM 1471 C CA . TYR B 1 22 ? 47.355 25.910 46.531 1.00 63.88 2 TYR B CA 1
ATOM 1472 C C . TYR B 1 22 ? 48.772 25.526 46.141 1.00 67.78 2 TYR B C 1
ATOM 1473 O O . TYR B 1 22 ? 49.355 26.086 45.282 1.00 64.69 2 TYR B O 1
ATOM 1482 N N . GLN B 1 23 ? 49.318 24.521 46.812 1.00 66.58 3 GLN B N 1
ATOM 1483 C CA . GLN B 1 23 ? 50.652 24.058 46.614 1.00 60.68 3 GLN B CA 1
ATOM 1484 C C . GLN B 1 23 ? 51.004 23.698 45.200 1.00 65.04 3 GLN B C 1
ATOM 1485 O O . GLN B 1 23 ? 52.152 23.892 44.752 1.00 63.54 3 GLN B O 1
ATOM 1491 N N . ASP B 1 24 ? 50.077 23.025 44.524 1.00 63.00 4 ASP B N 1
ATOM 1492 C CA . ASP B 1 24 ? 50.330 22.708 43.167 1.00 53.50 4 ASP B CA 1
ATOM 1493 C C . ASP B 1 24 ? 50.287 23.865 42.225 1.00 54.67 4 ASP B C 1
ATOM 1494 O O . ASP B 1 24 ? 51.084 23.925 41.281 1.00 52.74 4 ASP B O 1
ATOM 1499 N N . LEU B 1 25 ? 49.292 24.713 42.427 1.00 53.06 5 LEU B N 1
ATOM 1500 C CA . LEU B 1 25 ? 49.190 25.989 41.720 1.00 47.29 5 LEU B CA 1
ATOM 1501 C C . LEU B 1 25 ? 50.628 26.701 41.716 1.00 50.84 5 LEU B C 1
ATOM 1502 O O . LEU B 1 25 ? 51.126 27.036 40.641 1.00 49.10 5 LEU B O 1
ATOM 1507 N N . ILE B 1 26 ? 51.251 26.857 42.901 1.00 49.25 6 ILE B N 1
ATOM 1508 C CA . ILE B 1 26 ? 52.532 27.568 43.043 1.00 41.32 6 ILE B CA 1
ATOM 1509 C C . ILE B 1 26 ? 53.553 26.858 42.256 1.00 45.62 6 ILE B C 1
ATOM 1510 O O . ILE B 1 26 ? 54.263 27.508 41.443 1.00 44.43 6 ILE B O 1
ATOM 1515 N N . ARG B 1 27 ? 53.679 25.574 42.482 1.00 46.26 7 ARG B N 1
ATOM 1516 C CA . ARG B 1 27 ? 54.669 24.761 41.718 1.00 45.84 7 ARG B CA 1
ATOM 1517 C C . ARG B 1 27 ? 54.512 24.802 40.207 1.00 45.39 7 ARG B C 1
ATOM 1518 O O . ARG B 1 27 ? 55.466 24.852 39.465 1.00 48.22 7 ARG B O 1
ATOM 1526 N N . ASN B 1 28 ? 53.292 24.816 39.781 1.00 47.29 8 ASN B N 1
ATOM 1527 C CA . ASN B 1 28 ? 53.045 24.797 38.322 1.00 44.26 8 ASN B CA 1
ATOM 1528 C C . ASN B 1 28 ? 53.558 26.131 37.691 1.00 45.24 8 ASN B C 1
ATOM 1529 O O . ASN B 1 28 ? 54.082 26.173 36.596 1.00 42.25 8 ASN B O 1
ATOM 1534 N N . GLU B 1 29 ? 53.236 27.229 38.363 1.00 41.85 9 GLU B N 1
ATOM 1535 C CA . GLU B 1 29 ? 53.682 28.562 37.880 1.00 37.01 9 GLU B CA 1
ATOM 1536 C C . GLU B 1 29 ? 55.161 28.649 37.828 1.00 38.68 9 GLU B C 1
ATOM 1537 O O . GLU B 1 29 ? 55.685 29.087 36.862 1.00 37.50 9 GLU B O 1
ATOM 1543 N N . LEU B 1 30 ? 55.843 28.167 38.913 1.00 39.17 10 LEU B N 1
ATOM 1544 C CA . LEU B 1 30 ? 57.313 28.176 38.957 1.00 33.93 10 LEU B CA 1
ATOM 1545 C C . LEU B 1 30 ? 57.864 27.308 37.869 1.00 39.60 10 LEU B C 1
ATOM 1546 O O . LEU B 1 30 ? 58.879 27.690 37.279 1.00 41.10 10 LEU B O 1
ATOM 1551 N N . ASN B 1 31 ? 57.272 26.139 37.649 1.00 39.42 11 ASN B N 1
ATOM 1552 C CA . ASN B 1 31 ? 57.817 25.269 36.549 1.00 35.58 11 ASN B CA 1
ATOM 1553 C C . ASN B 1 31 ? 57.617 25.847 35.252 1.00 40.06 11 ASN B C 1
ATOM 1554 O O . ASN B 1 31 ? 58.436 25.647 34.374 1.00 37.67 11 ASN B O 1
ATOM 1559 N N . GLU B 1 32 ? 56.467 26.554 35.062 1.00 38.67 12 GLU B N 1
ATOM 1560 C CA . GLU B 1 32 ? 56.231 27.210 33.780 1.00 36.80 12 GLU B CA 1
ATOM 1561 C C . GLU B 1 32 ? 57.352 28.279 33.587 1.00 39.97 12 GLU B C 1
ATOM 1562 O O . GLU B 1 32 ? 57.872 28.495 32.456 1.00 41.96 12 GLU B O 1
ATOM 1568 N N . ALA B 1 33 ? 57.668 29.052 34.650 1.00 37.37 13 ALA B N 1
ATOM 1569 C CA . ALA B 1 33 ? 58.817 29.926 34.601 1.00 31.70 13 ALA B CA 1
ATOM 1570 C C . ALA B 1 33 ? 60.110 29.252 34.215 1.00 32.58 13 ALA B C 1
ATOM 1571 O O . ALA B 1 33 ? 60.886 29.766 33.411 1.00 36.37 13 ALA B O 1
ATOM 1573 N N . ALA B 1 34 ? 60.344 28.037 34.747 1.00 35.84 14 ALA B N 1
ATOM 1574 C CA . ALA B 1 34 ? 61.513 27.249 34.354 1.00 34.02 14 ALA B CA 1
ATOM 1575 C C . ALA B 1 34 ? 61.533 26.903 32.908 1.00 37.72 14 ALA B C 1
ATOM 1576 O O . ALA B 1 34 ? 62.584 27.019 32.292 1.00 38.89 14 ALA B O 1
ATOM 1578 N N . GLU B 1 35 ? 60.406 26.418 32.391 1.00 39.32 15 GLU B N 1
ATOM 1579 C CA . GLU B 1 35 ? 60.362 26.000 31.011 1.00 36.92 15 GLU B CA 1
ATOM 1580 C C . GLU B 1 35 ? 60.563 27.229 30.092 1.00 40.04 15 GLU B C 1
ATOM 1581 O O . GLU B 1 35 ? 61.321 27.134 29.072 1.00 37.85 15 GLU B O 1
ATOM 1587 N N . THR B 1 36 ? 59.878 28.318 30.451 1.00 35.11 16 THR B N 1
ATOM 1588 C CA . THR B 1 36 ? 60.037 29.570 29.667 1.00 35.99 16 THR B CA 1
ATOM 1589 C C . THR B 1 36 ? 61.513 29.953 29.544 1.00 34.76 16 THR B C 1
ATOM 1590 O O . THR B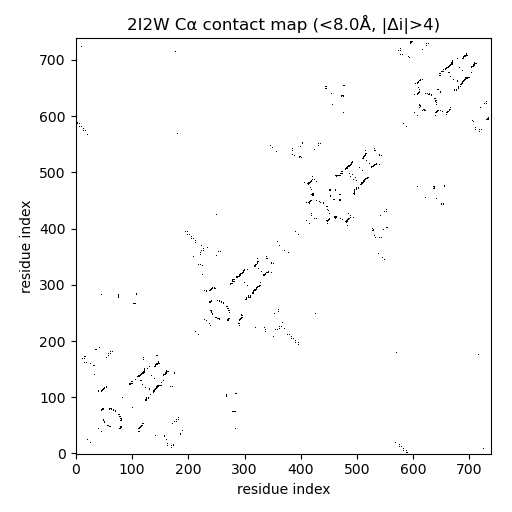 1 36 ? 62.006 30.221 28.461 1.00 36.11 16 THR B O 1
ATOM 1594 N N . LEU B 1 37 ? 62.217 29.933 30.659 1.00 36.46 17 LEU B N 1
ATOM 1595 C CA . LEU B 1 37 ? 63.686 30.247 30.768 1.00 33.58 17 LEU B CA 1
ATOM 1596 C C . LEU B 1 37 ? 64.433 29.215 29.952 1.00 37.59 17 LEU B C 1
ATOM 1597 O O . LEU B 1 37 ? 65.349 29.555 29.228 1.00 34.61 17 LEU B O 1
ATOM 1602 N N . ALA B 1 38 ? 64.089 27.959 30.066 1.00 39.81 18 ALA B N 1
ATOM 1603 C CA . ALA B 1 38 ? 64.900 26.976 29.259 1.00 34.98 18 ALA B CA 1
ATOM 1604 C C . ALA B 1 38 ? 64.699 27.185 27.782 1.00 39.10 18 ALA B C 1
ATOM 1605 O O . ALA B 1 38 ? 65.619 27.112 26.971 1.00 41.76 18 ALA B O 1
ATOM 1607 N N . ASN B 1 39 ? 63.468 27.425 27.387 1.00 41.19 19 ASN B N 1
ATOM 1608 C CA . ASN B 1 39 ? 63.117 27.731 25.955 1.00 37.29 19 ASN B CA 1
ATOM 1609 C C . ASN B 1 39 ? 63.830 28.976 25.512 1.00 42.37 19 ASN B C 1
ATOM 1610 O O . ASN B 1 39 ? 64.389 28.958 24.467 1.00 41.30 19 ASN B O 1
ATOM 1615 N N . PHE B 1 40 ? 63.935 30.011 26.372 1.00 39.67 20 PHE B N 1
ATOM 1616 C CA . PHE B 1 40 ? 64.548 31.273 25.922 1.00 36.57 20 PHE B CA 1
ATOM 1617 C C . PHE B 1 40 ? 66.081 31.039 25.758 1.00 41.21 20 PHE B C 1
ATOM 1618 O O . PHE B 1 40 ? 66.615 31.457 24.737 1.00 40.97 20 PHE B O 1
ATOM 1626 N N . LEU B 1 41 ? 66.732 30.409 26.746 1.00 42.08 21 LEU B N 1
ATOM 1627 C CA . LEU B 1 41 ? 68.189 30.273 26.708 1.00 43.50 21 LEU B CA 1
ATOM 1628 C C . LEU B 1 41 ? 68.724 29.257 25.663 1.00 46.60 21 LEU B C 1
ATOM 1629 O O . LEU B 1 41 ? 69.879 29.403 25.303 1.00 49.67 21 LEU B O 1
ATOM 1634 N N . LYS B 1 42 ? 67.890 28.301 25.189 1.00 50.51 22 LYS B N 1
ATOM 1635 C CA . LYS B 1 42 ? 68.345 27.222 24.362 1.00 47.55 22 LYS B CA 1
ATOM 1636 C C . LYS B 1 42 ? 68.578 27.805 22.948 1.00 54.14 22 LYS B C 1
ATOM 1637 O O . LYS B 1 42 ? 69.392 27.232 22.213 1.00 55.64 22 LYS B O 1
ATOM 1643 N N . ASP B 1 43 ? 67.848 28.884 22.533 1.00 48.78 23 ASP B N 1
ATOM 1644 C CA . ASP B 1 43 ? 67.865 29.433 21.155 1.00 44.94 23 ASP B CA 1
ATOM 1645 C C . ASP B 1 43 ? 68.972 30.486 21.145 1.00 47.87 23 ASP B C 1
ATOM 1646 O O . ASP B 1 43 ? 68.834 31.546 21.733 1.00 46.00 23 ASP B O 1
ATOM 1651 N N . ASP B 1 44 ? 70.071 30.156 20.458 1.00 45.77 24 ASP B N 1
ATOM 1652 C CA . ASP B 1 44 ? 71.216 31.038 20.224 1.00 43.69 24 ASP B CA 1
ATOM 1653 C C . ASP B 1 44 ? 70.797 32.408 19.710 1.00 41.86 24 ASP B C 1
ATOM 1654 O O . ASP B 1 44 ? 71.478 33.329 20.003 1.00 39.70 24 ASP B O 1
ATOM 1659 N N . ALA B 1 45 ? 69.768 32.457 18.835 1.00 41.66 25 ALA B N 1
ATOM 1660 C CA . ALA B 1 45 ? 69.315 33.765 18.381 1.00 37.56 25 ALA B CA 1
ATOM 1661 C C . ALA B 1 45 ? 69.023 34.723 19.538 1.00 38.06 25 ALA B C 1
ATOM 1662 O O . ALA B 1 45 ? 69.427 35.958 19.455 1.00 37.08 25 ALA B O 1
ATOM 1664 N N . ASN B 1 46 ? 68.445 34.242 20.621 1.00 37.96 26 ASN B N 1
ATOM 1665 C CA . ASN B 1 46 ? 68.029 35.155 21.752 1.00 36.50 26 ASN B CA 1
ATOM 1666 C C . ASN B 1 46 ? 69.278 35.732 22.426 1.00 36.44 26 ASN B C 1
ATOM 1667 O O . ASN B 1 46 ? 69.357 36.927 22.780 1.00 35.83 26 ASN B O 1
ATOM 1672 N N . ILE B 1 47 ? 70.248 34.838 22.548 1.00 36.03 27 ILE B N 1
ATOM 1673 C CA . ILE B 1 47 ? 71.532 35.068 23.236 1.00 33.52 27 ILE B CA 1
ATOM 1674 C C . ILE B 1 47 ? 72.315 36.158 22.391 1.00 37.73 27 ILE B C 1
ATOM 1675 O O . ILE B 1 47 ? 72.746 37.190 22.951 1.00 34.05 27 ILE B O 1
ATOM 1680 N N . HIS B 1 48 ? 72.411 35.967 21.032 1.00 35.57 28 HIS B N 1
ATOM 1681 C CA . HIS B 1 48 ? 73.039 36.959 20.200 1.00 36.54 28 HIS B CA 1
ATOM 1682 C C . HIS B 1 48 ? 72.372 38.330 20.178 1.00 35.19 28 HIS B C 1
ATOM 1683 O O . HIS B 1 48 ? 73.044 39.386 20.210 1.00 34.27 28 HIS B O 1
ATOM 1690 N N . ALA B 1 49 ? 71.034 38.325 20.208 1.00 32.20 29 ALA B N 1
ATOM 1691 C CA . ALA B 1 49 ? 70.286 39.573 20.212 1.00 29.30 29 ALA B CA 1
ATOM 1692 C C . ALA B 1 49 ? 70.621 40.373 21.494 1.00 33.40 29 ALA B C 1
ATOM 1693 O O . ALA B 1 49 ? 70.707 41.625 21.405 1.00 30.27 29 ALA B O 1
ATOM 1695 N N . ILE B 1 50 ? 70.793 39.694 22.665 1.00 33.43 30 ILE B N 1
ATOM 1696 C CA . ILE B 1 50 ? 71.091 40.404 23.871 1.00 30.66 30 ILE B CA 1
ATOM 1697 C C . ILE B 1 50 ? 72.477 41.092 23.731 1.00 31.71 30 ILE B C 1
ATOM 1698 O O . ILE B 1 50 ? 72.621 42.262 24.057 1.00 28.54 30 ILE B O 1
ATOM 1703 N N . GLN B 1 51 ? 73.442 40.387 23.089 1.00 31.45 31 GLN B N 1
ATOM 1704 C CA . GLN B 1 51 ? 74.815 40.964 22.957 1.00 31.58 31 GLN B CA 1
ATOM 1705 C C . GLN B 1 51 ? 74.741 42.138 21.999 1.00 31.17 31 GLN B C 1
ATOM 1706 O O . GLN B 1 51 ? 75.318 43.179 22.228 1.00 34.74 31 GLN B O 1
ATOM 1712 N N . ARG B 1 52 ? 73.944 42.082 20.923 1.00 32.41 32 ARG B N 1
ATOM 1713 C CA . ARG B 1 52 ? 73.879 43.180 19.968 1.00 31.87 32 ARG B CA 1
ATOM 1714 C C . ARG B 1 52 ? 73.211 44.369 20.595 1.00 30.05 32 ARG B C 1
ATOM 1715 O O . ARG B 1 52 ? 73.596 45.523 20.411 1.00 35.45 32 ARG B O 1
ATOM 1723 N N . ALA B 1 53 ? 72.221 44.138 21.398 1.00 28.66 33 ALA B N 1
ATOM 1724 C CA . ALA B 1 53 ? 71.522 45.308 22.020 1.00 29.53 33 ALA B CA 1
ATOM 1725 C C . ALA B 1 53 ? 72.489 46.032 22.943 1.00 29.27 33 ALA B C 1
ATOM 1726 O O . ALA B 1 53 ? 72.527 47.250 23.003 1.00 30.86 33 ALA B O 1
ATOM 1728 N N . ALA B 1 54 ? 73.259 45.325 23.704 1.00 29.67 34 ALA B N 1
ATOM 1729 C CA . ALA B 1 54 ? 74.188 45.964 24.694 1.00 28.90 34 ALA B CA 1
ATOM 1730 C C . ALA B 1 54 ? 75.288 46.720 23.997 1.00 29.13 34 ALA B C 1
ATOM 1731 O O . ALA B 1 54 ? 75.660 47.869 24.355 1.00 31.59 34 ALA B O 1
ATOM 1733 N N . VAL B 1 55 ? 75.761 46.154 22.906 1.00 34.83 35 VAL B N 1
ATOM 1734 C CA . VAL B 1 55 ? 76.838 46.861 22.142 1.00 35.20 35 VAL B CA 1
ATOM 1735 C C . VAL B 1 55 ? 76.306 48.095 21.463 1.00 34.74 35 VAL B C 1
ATOM 1736 O O . VAL B 1 55 ? 76.987 49.127 21.472 1.00 35.97 35 VAL B O 1
ATOM 1740 N N . LEU B 1 56 ? 75.100 48.019 20.946 1.00 33.62 36 LEU B N 1
ATOM 1741 C CA . LEU B 1 56 ? 74.440 49.154 20.350 1.00 31.90 36 LEU B CA 1
ATOM 1742 C C . LEU B 1 56 ? 74.311 50.294 21.359 1.00 34.97 36 LEU B C 1
ATOM 1743 O O . LEU B 1 56 ? 74.623 51.447 21.052 1.00 36.03 36 LEU B O 1
ATOM 1748 N N . LEU B 1 57 ? 73.868 49.949 22.591 1.00 32.12 37 LEU B N 1
ATOM 1749 C CA . LEU B 1 57 ? 73.627 50.877 23.655 1.00 29.59 37 LEU B CA 1
ATOM 1750 C C . LEU B 1 57 ? 74.931 51.508 24.059 1.00 30.84 37 LEU B C 1
ATOM 1751 O O . LEU B 1 57 ? 75.050 52.764 24.048 1.00 30.23 37 LEU B O 1
ATOM 1756 N N . ALA B 1 58 ? 75.913 50.697 24.386 1.00 31.85 38 ALA B N 1
ATOM 1757 C CA . ALA B 1 58 ? 77.248 51.237 24.724 1.00 31.79 38 ALA B CA 1
ATOM 1758 C C . ALA B 1 58 ? 77.807 52.080 23.610 1.00 34.25 38 ALA B C 1
ATOM 1759 O O . ALA B 1 58 ? 78.393 53.122 23.886 1.00 36.53 38 ALA B O 1
ATOM 1761 N N . ASP B 1 59 ? 77.730 51.629 22.357 1.00 35.16 39 ASP B N 1
ATOM 1762 C CA . ASP B 1 59 ? 78.273 52.390 21.256 1.00 36.95 39 ASP B CA 1
ATOM 1763 C C . ASP B 1 59 ? 77.578 53.770 21.187 1.00 38.42 39 ASP B C 1
ATOM 1764 O O . ASP B 1 59 ? 78.271 54.868 21.056 1.00 41.34 39 ASP B O 1
ATOM 1769 N N . SER B 1 60 ? 76.257 53.770 21.387 1.00 36.46 40 SER B N 1
ATOM 1770 C CA . SER B 1 60 ? 75.518 55.086 21.413 1.00 32.25 40 SER B CA 1
ATOM 1771 C C . SER B 1 60 ? 75.966 55.985 22.533 1.00 37.18 40 SER B C 1
ATOM 1772 O O . SER B 1 60 ? 76.221 57.177 22.235 1.00 35.78 40 SER B O 1
ATOM 1775 N N . PHE B 1 61 ? 76.122 55.438 23.762 1.00 34.83 41 PHE B N 1
ATOM 1776 C CA . PHE B 1 61 ? 76.565 56.290 24.830 1.00 34.92 41 PHE B CA 1
ATOM 1777 C C . PHE B 1 61 ? 77.932 56.885 24.465 1.00 38.70 41 PHE B C 1
ATOM 1778 O O . PHE B 1 61 ? 78.168 58.053 24.732 1.00 36.67 41 PHE B O 1
ATOM 1786 N N . LYS B 1 62 ? 78.881 56.038 24.016 1.00 40.96 42 LYS B N 1
ATOM 1787 C CA . LYS B 1 62 ? 80.210 56.534 23.694 1.00 40.38 42 LYS B CA 1
ATOM 1788 C C . LYS B 1 62 ? 80.209 57.639 22.621 1.00 43.65 42 LYS B C 1
ATOM 1789 O O . LYS B 1 62 ? 81.112 58.401 22.644 1.00 46.15 42 LYS B O 1
ATOM 1795 N N . ALA B 1 63 ? 79.257 57.667 21.656 1.00 41.18 43 ALA B N 1
ATOM 1796 C CA . ALA B 1 63 ? 79.152 58.646 20.654 1.00 39.61 43 ALA B CA 1
ATOM 1797 C C . ALA B 1 63 ? 78.329 59.850 21.120 1.00 41.49 43 ALA B C 1
ATOM 1798 O O . ALA B 1 63 ? 78.193 60.786 20.349 1.00 37.19 43 ALA B O 1
ATOM 1800 N N . GLY B 1 64 ? 77.928 59.878 22.405 1.00 37.94 44 GLY B N 1
ATOM 1801 C CA . GLY B 1 64 ? 77.251 61.004 22.901 1.00 37.32 44 GLY B CA 1
ATOM 1802 C C . GLY B 1 64 ? 75.753 60.881 22.821 1.00 41.51 44 GLY B C 1
ATOM 1803 O O . GLY B 1 64 ? 75.011 61.805 22.916 1.00 41.65 44 GLY B O 1
ATOM 1804 N N . GLY B 1 65 ? 75.288 59.696 22.533 1.00 44.05 45 GLY B N 1
ATOM 1805 C CA . GLY B 1 65 ? 73.824 59.546 22.387 1.00 38.06 45 GLY B CA 1
ATOM 1806 C C . GLY B 1 65 ? 73.165 59.116 23.745 1.00 38.45 45 GLY B C 1
ATOM 1807 O O . GLY B 1 65 ? 73.883 58.832 24.751 1.00 36.77 45 GLY B O 1
ATOM 1808 N N . LYS B 1 66 ? 71.838 59.053 23.735 1.00 32.18 46 LYS B N 1
ATOM 1809 C CA . LYS B 1 66 ? 71.196 58.635 24.951 1.00 30.17 46 LYS B CA 1
ATOM 1810 C C . LYS B 1 66 ? 70.204 57.575 24.549 1.00 32.26 46 LYS B C 1
ATOM 1811 O O . LYS B 1 66 ? 69.828 57.380 23.356 1.00 34.65 46 LYS B O 1
ATOM 1817 N N . VAL B 1 67 ? 69.558 56.989 25.571 1.00 32.07 47 VAL B N 1
ATOM 1818 C CA . VAL B 1 67 ? 68.527 55.958 25.212 1.00 28.16 47 VAL B CA 1
ATOM 1819 C C . VAL B 1 67 ? 67.202 56.319 25.841 1.00 28.42 47 VAL B C 1
ATOM 1820 O O . VAL B 1 67 ? 67.220 56.724 27.027 1.00 30.50 47 VAL B O 1
ATOM 1824 N N . LEU B 1 68 ? 66.071 56.233 25.169 1.00 27.24 48 LEU B N 1
ATOM 1825 C CA . LEU B 1 68 ? 64.781 56.526 25.744 1.00 24.96 48 LEU B CA 1
ATOM 1826 C C . LEU B 1 68 ? 64.116 55.188 25.952 1.00 30.10 48 LEU B C 1
ATOM 1827 O O . LEU B 1 68 ? 64.079 54.360 24.962 1.00 29.06 48 LEU B O 1
ATOM 1832 N N . SER B 1 69 ? 63.771 54.829 27.236 1.00 27.72 49 SER B N 1
ATOM 1833 C CA . SER B 1 69 ? 63.179 53.513 27.448 1.00 29.56 49 SER B CA 1
ATOM 1834 C C . SER B 1 69 ? 61.673 53.738 27.759 1.00 29.47 49 SER B C 1
ATOM 1835 O O . SER B 1 69 ? 61.331 54.710 28.329 1.00 31.55 49 SER B O 1
ATOM 1838 N N . CYS B 1 70 ? 60.788 52.796 27.357 1.00 31.43 50 CYS B N 1
ATOM 1839 C CA . CYS B 1 70 ? 59.371 52.944 27.670 1.00 31.95 50 CYS B CA 1
ATOM 1840 C C . CYS B 1 70 ? 58.749 51.517 27.717 1.00 32.01 50 CYS B C 1
ATOM 1841 O O . CYS B 1 70 ? 59.242 50.626 27.083 1.00 30.99 50 CYS B O 1
ATOM 1844 N N . GLY B 1 71 ? 57.669 51.368 28.419 1.00 33.57 51 GLY B N 1
ATOM 1845 C CA . GLY B 1 71 ? 56.906 50.133 28.425 1.00 37.46 51 GLY B CA 1
ATOM 1846 C C . GLY B 1 71 ? 55.543 50.395 29.055 1.00 41.64 51 GLY B C 1
ATOM 1847 O O . GLY B 1 71 ? 55.326 51.350 29.815 1.00 42.32 51 GLY B O 1
ATOM 1848 N N . ASN B 1 72 ? 54.582 49.546 28.802 1.00 49.52 52 ASN B N 1
ATOM 1849 C CA . ASN B 1 72 ? 53.305 49.590 29.634 1.00 53.29 52 ASN B CA 1
ATOM 1850 C C . ASN B 1 72 ? 53.122 48.685 30.798 1.00 58.41 52 ASN B C 1
ATOM 1851 O O . ASN B 1 72 ? 53.747 47.610 30.858 1.00 60.03 52 ASN B O 1
ATOM 1856 N N . GLY B 1 73 ? 52.387 49.142 31.793 1.00 57.84 53 GLY B N 1
ATOM 1857 C CA . GLY B 1 73 ? 52.095 48.255 32.807 1.00 54.03 53 GLY B CA 1
ATOM 1858 C C . GLY B 1 73 ? 53.188 47.846 33.643 1.00 57.03 53 GLY B C 1
ATOM 1859 O O . GLY B 1 73 ? 53.967 48.615 34.158 1.00 62.57 53 GLY B O 1
ATOM 1860 N N . GLY B 1 74 ? 53.316 46.559 33.815 1.00 56.54 54 GLY B N 1
ATOM 1861 C CA . GLY B 1 74 ? 54.542 46.069 34.502 1.00 51.25 54 GLY B CA 1
ATOM 1862 C C . GLY B 1 74 ? 55.816 46.350 33.819 1.00 52.29 54 GLY B C 1
ATOM 1863 O O . GLY B 1 74 ? 56.973 46.280 34.506 1.00 56.09 54 GLY B O 1
ATOM 1864 N N . SER B 1 75 ? 55.678 46.692 32.498 1.00 45.30 55 SER B N 1
ATOM 1865 C CA . SER B 1 75 ? 56.903 46.847 31.675 1.00 38.07 55 SER B CA 1
ATOM 1866 C C . SER B 1 75 ? 57.446 48.198 31.903 1.00 39.03 55 SER B C 1
ATOM 1867 O O . SER B 1 75 ? 58.603 48.483 31.685 1.00 36.44 55 SER B O 1
ATOM 1870 N N . HIS B 1 76 ? 56.581 49.088 32.351 1.00 38.53 56 HIS B N 1
ATOM 1871 C CA . HIS B 1 76 ? 56.995 50.445 32.589 1.00 39.92 56 HIS B CA 1
ATOM 1872 C C . HIS B 1 76 ? 58.045 50.488 33.685 1.00 40.49 56 HIS B C 1
ATOM 1873 O O . HIS B 1 76 ? 59.086 51.171 33.606 1.00 40.09 56 HIS B O 1
ATOM 1880 N N . CYS B 1 77 ? 57.826 49.723 34.707 1.00 39.96 57 CYS B N 1
ATOM 1881 C CA . CYS B 1 77 ? 58.846 49.665 35.745 1.00 37.30 57 CYS B CA 1
ATOM 1882 C C . CYS B 1 77 ? 60.167 49.019 35.326 1.00 39.76 57 CYS B C 1
ATOM 1883 O O . CYS B 1 77 ? 61.217 49.504 35.718 1.00 38.58 57 CYS B O 1
ATOM 1886 N N . ASP B 1 78 ? 60.138 48.139 34.357 1.00 39.59 58 ASP B N 1
ATOM 1887 C CA . ASP B 1 78 ? 61.347 47.514 33.819 1.00 36.87 58 ASP B CA 1
ATOM 1888 C C . ASP B 1 78 ? 62.127 48.636 33.165 1.00 37.35 58 ASP B C 1
ATOM 1889 O O . ASP B 1 78 ? 63.362 48.744 33.253 1.00 33.73 58 ASP B O 1
ATOM 1894 N N . ALA B 1 79 ? 61.399 49.393 32.362 1.00 32.28 59 ALA B N 1
ATOM 1895 C CA . ALA B 1 79 ? 61.984 50.586 31.643 1.00 32.68 59 ALA B CA 1
ATOM 1896 C C . ALA B 1 79 ? 62.646 51.562 32.571 1.00 32.73 59 ALA B C 1
ATOM 1897 O O . ALA B 1 79 ? 63.766 52.036 32.297 1.00 31.92 59 ALA B O 1
ATOM 1899 N N . MET B 1 80 ? 61.986 51.945 33.666 1.00 36.25 60 MET B N 1
ATOM 1900 C CA . MET B 1 80 ? 62.588 52.836 34.691 1.00 36.94 60 MET B CA 1
ATOM 1901 C C . MET B 1 80 ? 63.805 52.340 35.342 1.00 39.10 60 MET B C 1
ATOM 1902 O O . MET B 1 80 ? 64.713 53.102 35.454 1.00 40.65 60 MET B O 1
ATOM 1907 N N . HIS B 1 81 ? 63.853 51.077 35.694 1.00 39.23 61 HIS B N 1
ATOM 1908 C CA . HIS B 1 81 ? 64.985 50.525 36.330 1.00 36.52 61 HIS B CA 1
ATOM 1909 C C . HIS B 1 81 ? 66.158 50.533 35.377 1.00 39.22 61 HIS B C 1
ATOM 1910 O O . HIS B 1 81 ? 67.274 50.852 35.818 1.00 38.46 61 HIS B O 1
ATOM 1917 N N . PHE B 1 82 ? 65.933 50.145 34.126 1.00 37.29 62 PHE B N 1
ATOM 1918 C CA . PHE B 1 82 ? 67.087 50.140 33.125 1.00 32.56 62 PHE B CA 1
ATOM 1919 C C . PHE B 1 82 ? 67.619 51.519 33.024 1.00 34.73 62 PHE B C 1
ATOM 1920 O O . PHE B 1 82 ? 68.875 51.684 33.150 1.00 32.63 62 PHE B O 1
ATOM 1928 N N . ALA B 1 83 ? 66.696 52.504 32.871 1.00 29.96 63 ALA B N 1
ATOM 1929 C CA . ALA B 1 83 ? 67.220 53.846 32.767 1.00 35.76 63 ALA B CA 1
ATOM 1930 C C . ALA B 1 83 ? 68.031 54.324 33.997 1.00 36.05 63 ALA B C 1
ATOM 1931 O O . ALA B 1 83 ? 69.064 54.958 33.900 1.00 36.62 63 ALA B O 1
ATOM 1933 N N . GLU B 1 84 ? 67.464 54.075 35.184 1.00 38.18 64 GLU B N 1
ATOM 1934 C CA . GLU B 1 84 ? 68.019 54.505 36.465 1.00 33.29 64 GLU B CA 1
ATOM 1935 C C . GLU B 1 84 ? 69.446 53.867 36.639 1.00 37.25 64 GLU B C 1
ATOM 1936 O O . GLU B 1 84 ? 70.470 54.546 37.035 1.00 33.63 64 GLU B O 1
ATOM 1942 N N . GLU B 1 85 ? 69.489 52.563 36.398 1.00 33.05 65 GLU B N 1
ATOM 1943 C CA . GLU B 1 85 ? 70.776 51.874 36.549 1.00 32.36 65 GLU B CA 1
ATOM 1944 C C . GLU B 1 85 ? 71.840 52.485 35.639 1.00 34.16 65 GLU B C 1
ATOM 1945 O O . GLU B 1 85 ? 73.001 52.667 36.081 1.00 34.60 65 GLU B O 1
ATOM 1951 N N . LEU B 1 86 ? 71.487 52.784 34.386 1.00 33.21 66 LEU B N 1
ATOM 1952 C CA . LEU B 1 86 ? 72.433 53.332 33.400 1.00 30.70 66 LEU B CA 1
ATOM 1953 C C . LEU B 1 86 ? 72.905 54.719 33.712 1.00 36.37 66 LEU B C 1
ATOM 1954 O O . LEU B 1 86 ? 74.132 55.020 33.795 1.00 35.53 66 LEU B O 1
ATOM 1959 N N . THR B 1 87 ? 71.922 55.570 33.988 1.00 36.22 67 THR B N 1
ATOM 1960 C CA . THR B 1 87 ? 72.231 56.924 34.368 1.00 31.67 67 THR B CA 1
ATOM 1961 C C . THR B 1 87 ? 73.045 56.982 35.667 1.00 36.13 67 THR B C 1
ATOM 1962 O O . THR B 1 87 ? 73.886 57.830 35.824 1.00 34.81 67 THR B O 1
ATOM 1966 N N . GLY B 1 88 ? 72.661 56.165 36.611 1.00 35.63 68 GLY B N 1
ATOM 1967 C CA . GLY B 1 88 ? 73.334 55.995 37.912 1.00 31.80 68 GLY B CA 1
ATOM 1968 C C . GLY B 1 88 ? 74.809 55.686 37.719 1.00 38.99 68 GLY B C 1
ATOM 1969 O O . GLY B 1 88 ? 75.595 56.209 38.469 1.00 41.05 68 GLY B O 1
ATOM 1970 N N . ARG B 1 89 ? 75.184 54.847 36.714 1.00 40.86 69 ARG B N 1
ATOM 1971 C CA . ARG B 1 89 ? 76.515 54.487 36.493 1.00 36.67 69 ARG B CA 1
ATOM 1972 C C . ARG B 1 89 ? 77.244 55.416 35.564 1.00 39.99 69 ARG B C 1
ATOM 1973 O O . ARG B 1 89 ? 78.419 55.576 35.799 1.00 40.02 69 ARG B O 1
ATOM 1981 N N . TYR B 1 90 ? 76.588 56.057 34.572 1.00 40.10 70 TYR B N 1
ATOM 1982 C CA . TYR B 1 90 ? 77.339 56.830 33.621 1.00 37.99 70 TYR B CA 1
ATOM 1983 C C . TYR B 1 90 ? 77.153 58.316 33.516 1.00 44.03 70 TYR B C 1
ATOM 1984 O O . TYR B 1 90 ? 77.745 58.985 32.663 1.00 43.81 70 TYR B O 1
ATOM 1993 N N . ARG B 1 91 ? 76.296 58.834 34.303 1.00 44.99 71 ARG B N 1
ATOM 1994 C CA . ARG B 1 91 ? 75.964 60.248 34.268 1.00 49.71 71 ARG B CA 1
ATOM 1995 C C . ARG B 1 91 ? 77.235 61.150 34.494 1.00 54.41 71 ARG B C 1
ATOM 1996 O O . ARG B 1 91 ? 77.391 62.101 33.785 1.00 54.38 71 ARG B O 1
ATOM 2004 N N . GLU B 1 92 ? 78.107 60.819 35.427 1.00 58.64 72 GLU B N 1
ATOM 2005 C CA . GLU B 1 92 ? 79.401 61.584 35.630 1.00 59.90 72 GLU B CA 1
ATOM 2006 C C . GLU B 1 92 ? 80.278 61.640 34.353 1.00 66.47 72 GLU B C 1
ATOM 2007 O O . GLU B 1 92 ? 80.382 60.736 33.465 1.00 65.97 72 GLU B O 1
ATOM 2013 N N . ASN B 1 93 ? 80.880 62.792 34.276 1.00 70.65 73 ASN B N 1
ATOM 2014 C CA . ASN B 1 93 ? 81.921 63.097 33.282 1.00 70.70 73 ASN B CA 1
ATOM 2015 C C . ASN B 1 93 ? 81.379 62.842 31.854 1.00 73.90 73 ASN B C 1
ATOM 2016 O O . ASN B 1 93 ? 82.083 62.271 30.990 1.00 75.28 73 ASN B O 1
ATOM 2021 N N . ARG B 1 94 ? 80.093 63.199 31.662 1.00 69.95 74 ARG B N 1
ATOM 2022 C CA . ARG B 1 94 ? 79.478 63.162 30.336 1.00 61.04 74 ARG B CA 1
ATOM 2023 C C . ARG B 1 94 ? 78.255 64.087 30.385 1.00 57.69 74 ARG B C 1
ATOM 2024 O O . ARG B 1 94 ? 77.524 64.053 31.436 1.00 56.62 74 ARG B O 1
ATOM 2032 N N . PRO B 1 95 ? 78.021 64.922 29.309 1.00 52.42 75 PRO B N 1
ATOM 2033 C CA . PRO B 1 95 ? 76.894 65.904 29.242 1.00 46.01 75 PRO B CA 1
ATOM 2034 C C . PRO B 1 95 ? 75.581 65.139 29.259 1.00 45.95 75 PRO B C 1
ATOM 2035 O O . PRO B 1 95 ? 75.531 63.930 28.968 1.00 43.63 75 PRO B O 1
ATOM 2039 N N . GLY B 1 96 ? 74.550 65.790 29.718 1.00 44.56 76 GLY B N 1
ATOM 2040 C CA . GLY B 1 96 ? 73.233 65.236 29.685 1.00 36.70 76 GLY B CA 1
ATOM 2041 C C . GLY B 1 96 ? 73.007 63.995 30.525 1.00 39.29 76 GLY B C 1
ATOM 2042 O O . GLY B 1 96 ? 73.515 63.843 31.649 1.00 35.49 76 GLY B O 1
ATOM 2043 N N . TYR B 1 97 ? 72.199 63.097 29.964 1.00 36.45 77 TYR B N 1
ATOM 2044 C CA . TYR B 1 97 ? 71.837 61.802 30.648 1.00 32.00 77 TYR B CA 1
ATOM 2045 C C . TYR B 1 97 ? 71.925 60.641 29.672 1.00 35.16 77 TYR B C 1
ATOM 2046 O O . TYR B 1 97 ? 71.584 60.829 28.472 1.00 33.91 77 TYR B O 1
ATOM 2055 N N . PRO B 1 98 ? 72.561 59.547 30.090 1.00 34.89 78 PRO B N 1
ATOM 2056 C CA . PRO B 1 98 ? 72.767 58.414 29.123 1.00 32.26 78 PRO B CA 1
ATOM 2057 C C . PRO B 1 98 ? 71.398 57.795 28.852 1.00 32.16 78 PRO B C 1
ATOM 2058 O O . PRO B 1 98 ? 71.090 57.240 27.786 1.00 28.46 78 PRO B O 1
ATOM 2062 N N . ALA B 1 99 ? 70.484 57.917 29.825 1.00 30.40 79 ALA B N 1
ATOM 2063 C CA . ALA B 1 99 ? 69.216 57.151 29.691 1.00 30.80 79 ALA B CA 1
ATOM 2064 C C . ALA B 1 99 ? 68.092 57.882 30.404 1.00 31.75 79 ALA B C 1
ATOM 2065 O O . ALA B 1 99 ? 68.269 58.396 31.552 1.00 31.35 79 ALA B O 1
ATOM 2067 N N . ILE B 1 100 ? 66.919 57.917 29.739 1.00 29.12 80 ILE B N 1
ATOM 2068 C CA . ILE B 1 100 ? 65.690 58.524 30.308 1.00 29.39 80 ILE B CA 1
ATOM 2069 C C . ILE B 1 100 ? 64.481 57.599 30.136 1.00 31.00 80 ILE B C 1
ATOM 2070 O O . ILE B 1 100 ? 64.300 57.180 28.984 1.00 32.15 80 ILE B O 1
ATOM 2075 N N . ALA B 1 101 ? 63.731 57.312 31.178 1.00 28.34 81 ALA B N 1
ATOM 2076 C CA . ALA B 1 101 ? 62.550 56.447 31.003 1.00 26.83 81 ALA B CA 1
ATOM 2077 C C . ALA B 1 101 ? 61.480 57.496 30.695 1.00 34.95 81 ALA B C 1
ATOM 2078 O O . ALA B 1 101 ? 61.268 58.428 31.542 1.00 34.46 81 ALA B O 1
ATOM 2080 N N . ILE B 1 102 ? 60.631 57.281 29.662 1.00 33.88 82 ILE B N 1
ATOM 2081 C CA . ILE B 1 102 ? 59.538 58.199 29.381 1.00 32.31 82 ILE B CA 1
ATOM 2082 C C . ILE B 1 102 ? 58.324 58.201 30.382 1.00 36.10 82 ILE B C 1
ATOM 2083 O O . ILE B 1 102 ? 57.942 57.005 30.597 1.00 39.27 82 ILE B O 1
ATOM 2088 N N . ASN B 1 118 ? 47.605 57.436 23.368 1.00 51.92 98 ASN B N 1
ATOM 2089 C CA . ASN B 1 118 ? 48.644 56.633 22.609 1.00 48.10 98 ASN B CA 1
ATOM 2090 C C . ASN B 1 118 ? 49.859 57.415 22.123 1.00 44.24 98 ASN B C 1
ATOM 2091 O O . ASN B 1 118 ? 50.658 56.842 21.447 1.00 41.23 98 ASN B O 1
ATOM 2096 N N . ASP B 1 119 ? 49.908 58.728 22.436 1.00 42.82 99 ASP B N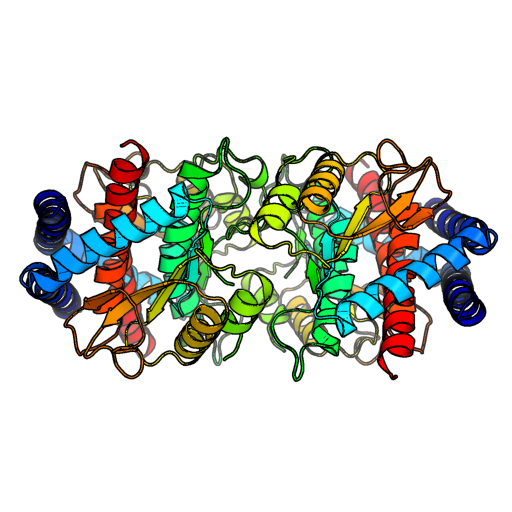 1
ATOM 2097 C CA . ASP B 1 119 ? 51.013 59.596 22.000 1.00 40.43 99 ASP B CA 1
ATOM 2098 C C . ASP B 1 119 ? 51.879 59.949 23.211 1.00 38.91 99 ASP B C 1
ATOM 2099 O O . ASP B 1 119 ? 52.747 60.784 23.132 1.00 34.90 99 ASP B O 1
ATOM 2104 N N . ILE B 1 120 ? 51.625 59.274 24.335 1.00 38.27 100 ILE B N 1
ATOM 2105 C CA . ILE B 1 120 ? 52.478 59.574 25.525 1.00 38.57 100 ILE B CA 1
ATOM 2106 C C . ILE B 1 120 ? 53.933 59.405 25.269 1.00 38.40 100 ILE B C 1
ATOM 2107 O O . ILE B 1 120 ? 54.793 60.283 25.577 1.00 38.10 100 ILE B O 1
ATOM 2112 N N . PHE B 1 121 ? 54.276 58.230 24.731 1.00 36.36 101 PHE B N 1
ATOM 2113 C CA . PHE B 1 121 ? 55.719 57.915 24.353 1.00 32.01 101 PHE B CA 1
ATOM 2114 C C . PHE B 1 121 ? 56.147 58.632 23.091 1.00 33.09 101 PHE B C 1
ATOM 2115 O O . PHE B 1 121 ? 57.220 59.309 23.127 1.00 35.31 101 PHE B O 1
ATOM 2123 N N . SER B 1 122 ? 55.363 58.647 22.008 1.00 30.65 102 SER B N 1
ATOM 2124 C CA . SER B 1 122 ? 55.944 59.395 20.876 1.00 29.80 102 SER B CA 1
ATOM 2125 C C . SER B 1 122 ? 56.110 60.896 21.009 1.00 29.99 102 SER B C 1
ATOM 2126 O O . SER B 1 122 ? 57.024 61.451 20.378 1.00 34.14 102 SER B O 1
ATOM 2129 N N . ARG B 1 123 ? 55.308 61.565 21.842 1.00 32.04 103 ARG B N 1
ATOM 2130 C CA . ARG B 1 123 ? 55.485 63.046 21.983 1.00 29.03 103 ARG B CA 1
ATOM 2131 C C . ARG B 1 123 ? 56.850 63.291 22.615 1.00 28.97 103 ARG B C 1
ATOM 2132 O O . ARG B 1 123 ? 57.494 64.290 22.329 1.00 30.05 103 ARG B O 1
ATOM 2140 N N . TYR B 1 124 ? 57.238 62.420 23.550 1.00 28.18 104 TYR B N 1
ATOM 2141 C CA . TYR B 1 124 ? 58.474 62.662 24.311 1.00 28.73 104 TYR B CA 1
ATOM 2142 C C . TYR B 1 124 ? 59.614 62.448 23.301 1.00 28.34 104 TYR B C 1
ATOM 2143 O O . TYR B 1 124 ? 60.603 63.239 23.276 1.00 28.90 104 TYR B O 1
ATOM 2152 N N . VAL B 1 125 ? 59.521 61.394 22.505 1.00 28.92 105 VAL B N 1
ATOM 2153 C CA . VAL B 1 125 ? 60.524 61.172 21.467 1.00 25.79 105 VAL B CA 1
ATOM 2154 C C . VAL B 1 125 ? 60.664 62.316 20.453 1.00 28.04 105 VAL B C 1
ATOM 2155 O O . VAL B 1 125 ? 61.787 62.749 20.132 1.00 28.82 105 VAL B O 1
ATOM 2159 N N . GLU B 1 126 ? 59.507 62.963 20.099 1.00 31.65 106 GLU B N 1
ATOM 2160 C CA . GLU B 1 126 ? 59.571 64.046 19.106 1.00 32.42 106 GLU B CA 1
ATOM 2161 C C . GLU B 1 126 ? 60.165 65.217 19.856 1.00 34.39 106 GLU B C 1
ATOM 2162 O O . GLU B 1 126 ? 60.860 65.975 19.280 1.00 37.37 106 GLU B O 1
ATOM 2168 N N . ALA B 1 127 ? 59.824 65.399 21.138 1.00 32.54 107 ALA B N 1
ATOM 2169 C CA . ALA B 1 127 ? 60.420 66.541 21.901 1.00 30.07 107 ALA B CA 1
ATOM 2170 C C . ALA B 1 127 ? 61.952 66.450 22.167 1.00 33.38 107 ALA B C 1
ATOM 2171 O O . ALA B 1 127 ? 62.606 67.555 22.239 1.00 36.04 107 ALA B O 1
ATOM 2173 N N . VAL B 1 128 ? 62.508 65.248 22.358 1.00 34.10 108 VAL B N 1
ATOM 2174 C CA . VAL B 1 128 ? 63.854 65.164 22.907 1.00 31.80 108 VAL B CA 1
ATOM 2175 C C . VAL B 1 128 ? 64.766 64.227 22.048 1.00 33.12 108 VAL B C 1
ATOM 2176 O O . VAL B 1 128 ? 65.993 64.344 22.240 1.00 29.21 108 VAL B O 1
ATOM 2180 N N . GLY B 1 129 ? 64.210 63.400 21.185 1.00 30.72 109 GLY B N 1
ATOM 2181 C CA . GLY B 1 129 ? 65.056 62.535 20.450 1.00 30.59 109 GLY B CA 1
ATOM 2182 C C . GLY B 1 129 ? 65.972 63.160 19.415 1.00 32.62 109 GLY B C 1
ATOM 2183 O O . GLY B 1 129 ? 65.645 64.185 18.779 1.00 30.49 109 GLY B O 1
ATOM 2184 N N . ARG B 1 130 ? 67.191 62.585 19.254 1.00 32.96 110 ARG B N 1
ATOM 2185 C CA . ARG B 1 130 ? 68.199 63.137 18.351 1.00 33.80 110 ARG B CA 1
ATOM 2186 C C . ARG B 1 130 ? 68.724 61.954 17.558 1.00 36.57 110 ARG B C 1
ATOM 2187 O O . ARG B 1 130 ? 68.781 60.816 18.055 1.00 32.61 110 ARG B O 1
ATOM 2195 N N . GLU B 1 131 ? 69.242 62.293 16.383 1.00 37.30 111 GLU B N 1
ATOM 2196 C CA . GLU B 1 131 ? 69.899 61.342 15.573 1.00 39.50 111 GLU B CA 1
ATOM 2197 C C . GLU B 1 131 ? 70.967 60.632 16.332 1.00 38.36 111 GLU B C 1
ATOM 2198 O O . GLU B 1 131 ? 71.714 61.283 17.031 1.00 38.26 111 GLU B O 1
ATOM 2204 N N . GLY B 1 132 ? 71.018 59.312 16.262 1.00 37.00 112 GLY B N 1
ATOM 2205 C CA . GLY B 1 132 ? 72.124 58.692 16.948 1.00 35.71 112 GLY B CA 1
ATOM 2206 C C . GLY B 1 132 ? 71.574 58.154 18.341 1.00 38.77 112 GLY B C 1
ATOM 2207 O O . GLY B 1 132 ? 72.292 57.506 19.044 1.00 39.14 112 GLY B O 1
ATOM 2208 N N . ASP B 1 133 ? 70.393 58.624 18.810 1.00 35.50 113 ASP B N 1
ATOM 2209 C CA . ASP B 1 133 ? 69.830 58.112 20.069 1.00 31.92 113 ASP B CA 1
ATOM 2210 C C . ASP B 1 133 ? 69.295 56.749 19.825 1.00 31.92 113 ASP B C 1
ATOM 2211 O O . ASP B 1 133 ? 69.058 56.343 18.672 1.00 31.78 113 ASP B O 1
ATOM 2216 N N . VAL B 1 134 ? 68.839 56.154 20.953 1.00 31.30 114 VAL B N 1
ATOM 2217 C CA . VAL B 1 134 ? 68.196 54.843 20.881 1.00 28.73 114 VAL B CA 1
ATOM 2218 C C . VAL B 1 134 ? 66.920 54.821 21.634 1.00 29.42 114 VAL B C 1
ATOM 2219 O O . VAL B 1 134 ? 66.799 55.466 22.704 1.00 31.44 114 VAL B O 1
ATOM 2223 N N . LEU B 1 135 ? 65.965 54.090 21.141 1.00 30.60 115 LEU B N 1
ATOM 2224 C CA . LEU B 1 135 ? 64.700 53.831 21.841 1.00 28.22 115 LEU B CA 1
ATOM 2225 C C . LEU B 1 135 ? 64.596 52.375 22.225 1.00 33.35 115 LEU B C 1
ATOM 2226 O O . LEU B 1 135 ? 64.835 51.477 21.340 1.00 31.41 115 LEU B O 1
ATOM 2231 N N . LEU B 1 136 ? 64.317 52.151 23.505 1.00 29.43 116 LEU B N 1
ATOM 2232 C CA . LEU B 1 136 ? 64.121 50.824 24.047 1.00 28.19 116 LEU B CA 1
ATOM 2233 C C . LEU 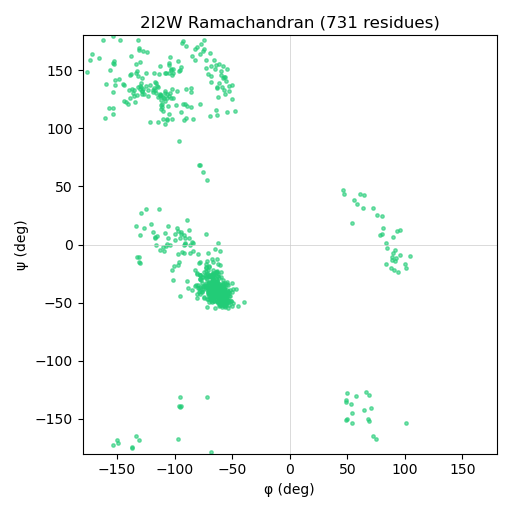B 1 136 ? 62.611 50.682 24.294 1.00 29.41 116 LEU B C 1
ATOM 2234 O O . LEU B 1 136 ? 62.077 51.398 25.125 1.00 28.62 116 LEU B O 1
ATOM 2239 N N . GLY B 1 137 ? 61.873 49.867 23.475 1.00 26.75 117 GLY B N 1
ATOM 2240 C CA . GLY B 1 137 ? 60.440 49.796 23.598 1.00 24.75 117 GLY B CA 1
ATOM 2241 C C . GLY B 1 137 ? 60.169 48.412 24.197 1.00 29.07 117 GLY B C 1
ATOM 2242 O O . GLY B 1 137 ? 60.560 47.411 23.533 1.00 28.37 117 GLY B O 1
ATOM 2243 N N . ILE B 1 138 ? 59.425 48.338 25.322 1.00 25.71 118 ILE B N 1
ATOM 2244 C CA . ILE B 1 138 ? 59.067 46.998 25.919 1.00 29.49 118 ILE B CA 1
ATOM 2245 C C . ILE B 1 138 ? 57.595 46.714 25.747 1.00 29.40 118 ILE B C 1
ATOM 2246 O O . ILE B 1 138 ? 56.746 47.610 26.152 1.00 30.06 118 ILE B O 1
ATOM 2251 N N . SER B 1 139 ? 57.251 45.553 25.175 1.00 26.88 119 SER B N 1
ATOM 2252 C CA . 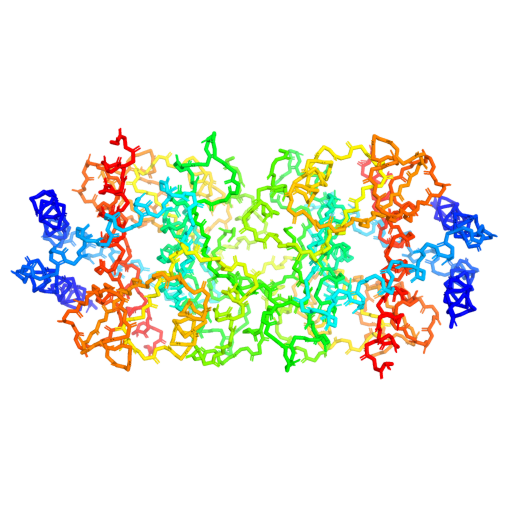SER B 1 139 ? 55.795 45.282 24.997 1.00 28.20 119 SER B CA 1
ATOM 2253 C C . SER B 1 139 ? 55.633 43.774 24.987 1.00 30.86 119 SER B C 1
ATOM 2254 O O . SER B 1 139 ? 56.147 43.130 24.078 1.00 31.32 119 SER B O 1
ATOM 2257 N N . THR B 1 140 ? 54.977 43.208 26.021 1.00 29.99 120 THR B N 1
ATOM 2258 C CA . THR B 1 140 ? 54.972 41.706 26.193 1.00 31.53 120 THR B CA 1
ATOM 2259 C C . THR B 1 140 ? 54.232 41.017 24.999 1.00 32.06 120 THR B C 1
ATOM 2260 O O . THR B 1 140 ? 54.501 39.877 24.643 1.00 31.20 120 THR B O 1
ATOM 2264 N N . SER B 1 141 ? 53.356 41.788 24.356 1.00 33.79 121 SER B N 1
ATOM 2265 C CA . SER B 1 141 ? 52.622 41.285 23.194 1.00 33.66 121 SER B CA 1
ATOM 2266 C C . SER B 1 141 ? 53.182 41.770 21.840 1.00 32.81 121 SER B C 1
ATOM 2267 O O . SER B 1 141 ? 52.879 41.165 20.846 1.00 33.34 121 SER B O 1
ATOM 2270 N N . GLY B 1 142 ? 53.760 42.968 21.823 1.00 33.87 122 GLY B N 1
ATOM 2271 C CA . GLY B 1 142 ? 54.250 43.527 20.544 1.00 33.12 122 GLY B CA 1
ATOM 2272 C C . GLY B 1 142 ? 53.127 44.328 19.901 1.00 35.91 122 GLY B C 1
ATOM 2273 O O . GLY B 1 142 ? 53.265 44.889 18.817 1.00 33.02 122 GLY B O 1
ATOM 2274 N N . ASN B 1 143 ? 52.036 44.468 20.636 1.00 36.07 123 ASN B N 1
ATOM 2275 C CA . ASN B 1 143 ? 50.849 45.132 20.105 1.00 37.03 123 ASN B CA 1
ATOM 2276 C C . ASN B 1 143 ? 50.609 46.560 20.714 1.00 36.65 123 ASN B C 1
ATOM 2277 O O . ASN B 1 143 ? 49.602 47.132 20.362 1.00 39.27 123 ASN B O 1
ATOM 2282 N N . SER B 1 144 ? 51.438 47.001 21.629 1.00 33.89 124 SER B N 1
ATOM 2283 C CA . SER B 1 144 ? 51.207 48.266 22.343 1.00 33.43 124 SER B CA 1
ATOM 2284 C C . SER B 1 144 ? 51.226 49.452 21.397 1.00 32.84 124 SER B C 1
ATOM 2285 O O . SER B 1 144 ? 52.284 49.738 20.867 1.00 33.61 124 SER B O 1
ATOM 2288 N N . ALA B 1 145 ? 50.086 50.079 21.201 1.00 31.76 125 ALA B N 1
ATOM 2289 C CA . ALA B 1 145 ? 50.008 51.172 20.295 1.00 31.36 125 ALA B CA 1
ATOM 2290 C C . ALA B 1 145 ? 50.903 52.295 20.728 1.00 34.53 125 ALA B C 1
ATOM 2291 O O . ALA B 1 145 ? 51.477 52.963 19.845 1.00 33.86 125 ALA B O 1
ATOM 2293 N N . ASN B 1 146 ? 51.086 52.589 22.021 1.00 31.79 126 ASN B N 1
ATOM 2294 C CA . ASN B 1 146 ? 51.956 53.697 22.358 1.00 30.55 126 ASN B CA 1
ATOM 2295 C C . ASN B 1 146 ? 53.425 53.471 22.020 1.00 31.02 126 ASN B C 1
ATOM 2296 O O . ASN B 1 146 ? 54.191 54.409 21.706 1.00 30.40 126 ASN B O 1
ATOM 2301 N N . VAL B 1 147 ? 53.830 52.208 22.113 1.00 30.42 127 VAL B N 1
ATOM 2302 C CA . VAL B 1 147 ? 55.210 51.855 21.781 1.00 27.74 127 VAL B CA 1
ATOM 2303 C C . VAL B 1 147 ? 55.363 51.841 20.304 1.00 30.49 127 VAL B C 1
ATOM 2304 O O . VAL B 1 147 ? 56.375 52.416 19.764 1.00 30.52 127 VAL B O 1
ATOM 2308 N N . ILE B 1 148 ? 54.373 51.335 19.563 1.00 29.76 128 ILE B N 1
ATOM 2309 C CA . ILE B 1 148 ? 54.500 51.406 18.079 1.00 28.70 128 ILE B CA 1
ATOM 2310 C C . ILE B 1 148 ? 54.634 52.804 17.611 1.00 30.44 128 ILE B C 1
ATOM 2311 O O . ILE B 1 148 ? 55.378 53.090 16.691 1.00 30.69 128 ILE B O 1
ATOM 2316 N N . LYS B 1 149 ? 53.809 53.717 18.196 1.00 30.53 129 LYS B N 1
ATOM 2317 C CA . LYS B 1 149 ? 53.925 55.100 17.772 1.00 28.65 129 LYS B CA 1
ATOM 2318 C C . LYS B 1 149 ? 55.299 55.767 18.229 1.00 30.23 129 LYS B C 1
ATOM 2319 O O . LYS B 1 149 ? 55.826 56.652 17.487 1.00 27.37 129 LYS B O 1
ATOM 2325 N N . ALA B 1 150 ? 55.912 55.321 19.314 1.00 27.33 130 ALA B N 1
ATOM 2326 C CA . ALA B 1 150 ? 57.234 55.876 19.777 1.00 28.25 130 ALA B CA 1
ATOM 2327 C C . ALA B 1 150 ? 58.195 55.387 18.745 1.00 30.96 130 ALA B C 1
ATOM 2328 O O . ALA B 1 150 ? 59.204 56.115 18.412 1.00 29.11 130 ALA B O 1
ATOM 2330 N N . ILE B 1 151 ? 58.005 54.138 18.309 1.00 27.95 131 ILE B N 1
ATOM 2331 C CA . ILE B 1 151 ? 59.039 53.636 17.306 1.00 30.76 131 ILE B CA 1
ATOM 2332 C C . ILE B 1 151 ? 59.001 54.445 16.011 1.00 31.81 131 ILE B C 1
ATOM 2333 O O . ILE B 1 151 ? 60.069 54.755 15.458 1.00 33.05 131 ILE B O 1
ATOM 2338 N N . ALA B 1 152 ? 57.812 54.778 15.453 1.00 34.84 132 ALA B N 1
ATOM 2339 C CA . ALA B 1 152 ? 57.747 55.591 14.236 1.00 30.86 132 ALA B CA 1
ATOM 2340 C C . ALA B 1 152 ? 58.357 56.905 14.507 1.00 32.99 132 ALA B C 1
ATOM 2341 O O . ALA B 1 152 ? 59.013 57.588 13.731 1.00 31.73 132 ALA B O 1
ATOM 2343 N N . ALA B 1 153 ? 58.056 57.453 15.708 1.00 33.16 133 ALA B N 1
ATOM 2344 C CA . ALA B 1 153 ? 58.649 58.778 16.048 1.00 30.53 133 ALA B CA 1
ATOM 2345 C C . ALA B 1 153 ? 60.146 58.716 16.051 1.00 30.62 133 ALA B C 1
ATOM 2346 O O . ALA B 1 153 ? 60.819 59.668 15.639 1.00 31.37 133 ALA B O 1
ATOM 2348 N N . ALA B 1 154 ? 60.685 57.580 16.508 1.00 29.74 134 ALA B N 1
ATOM 2349 C CA . ALA B 1 154 ? 62.181 57.388 16.587 1.00 27.66 134 ALA B CA 1
ATOM 2350 C C . ALA B 1 154 ? 62.735 57.353 15.255 1.00 30.08 134 ALA B C 1
ATOM 2351 O O . ALA B 1 154 ? 63.814 57.904 15.040 1.00 29.53 134 ALA B O 1
ATOM 2353 N N . ARG B 1 155 ? 62.100 56.640 14.340 1.00 30.68 135 ARG B N 1
ATOM 2354 C CA . ARG B 1 155 ? 62.584 56.578 12.898 1.00 33.13 135 ARG B CA 1
ATOM 2355 C C . ARG B 1 155 ? 62.649 58.011 12.324 1.00 36.21 135 ARG B C 1
ATOM 2356 O O . ARG B 1 155 ? 63.652 58.386 11.761 1.00 40.45 135 ARG B O 1
ATOM 2364 N N . GLU B 1 156 ? 61.642 58.832 12.616 1.00 35.35 136 GLU B N 1
ATOM 2365 C CA . GLU B 1 156 ? 61.597 60.169 12.033 1.00 40.10 136 GLU B CA 1
ATOM 2366 C C . GLU B 1 156 ? 62.741 61.011 12.561 1.00 40.01 136 GLU B C 1
ATOM 2367 O O . GLU B 1 156 ? 63.237 61.910 11.893 1.00 39.20 136 GLU B O 1
ATOM 2373 N N . LYS B 1 157 ? 63.244 60.662 13.771 1.00 39.56 137 LYS B N 1
ATOM 2374 C CA . LYS B 1 157 ? 64.388 61.352 14.339 1.00 36.62 137 LYS B CA 1
ATOM 2375 C C . LYS B 1 157 ? 65.767 60.658 13.942 1.00 37.87 137 LYS B C 1
ATOM 2376 O O . LYS B 1 157 ? 66.786 61.041 14.518 1.00 40.74 137 LYS B O 1
ATOM 2382 N N . GLY B 1 158 ? 65.761 59.581 13.166 1.00 37.18 138 GLY B N 1
ATOM 2383 C CA . GLY B 1 158 ? 67.001 58.978 12.917 1.00 36.33 138 GLY B CA 1
ATOM 2384 C C . GLY B 1 158 ? 67.602 58.137 14.070 1.00 37.66 138 GLY B C 1
ATOM 2385 O O . GLY B 1 158 ? 68.836 57.976 14.183 1.00 39.78 138 GLY B O 1
ATOM 2386 N N . MET B 1 159 ? 66.713 57.619 14.943 1.00 35.25 139 MET B N 1
ATOM 2387 C CA . MET B 1 159 ? 67.100 56.849 16.129 1.00 32.00 139 MET B CA 1
ATOM 2388 C C . MET B 1 159 ? 67.059 55.378 15.802 1.00 31.50 139 MET B C 1
ATOM 2389 O O . MET B 1 159 ? 66.355 54.961 14.896 1.00 30.94 139 MET B O 1
ATOM 2394 N N . LYS B 1 160 ? 67.936 54.613 16.505 1.00 32.89 140 LYS B N 1
ATOM 2395 C CA . LYS B 1 160 ? 67.892 53.145 16.385 1.00 33.13 140 LYS B CA 1
ATOM 2396 C C . LYS B 1 160 ? 66.861 52.631 17.353 1.00 33.88 140 LYS B C 1
ATOM 2397 O O . LYS B 1 160 ? 66.468 53.324 18.307 1.00 32.38 140 LYS B O 1
ATOM 2403 N N . VAL B 1 161 ? 66.418 51.380 17.146 1.00 34.41 141 VAL B N 1
ATOM 2404 C CA . VAL B 1 161 ? 65.313 50.847 17.933 1.00 29.33 141 VAL B CA 1
ATOM 2405 C C . VAL B 1 161 ? 65.546 49.425 18.460 1.00 33.01 141 VAL B C 1
ATOM 2406 O O . VAL B 1 161 ? 65.880 48.519 17.697 1.00 31.66 141 VAL B O 1
ATOM 2410 N N . ILE B 1 162 ? 65.468 49.270 19.780 1.00 29.91 142 ILE B N 1
ATOM 2411 C CA . ILE B 1 162 ? 65.630 47.968 20.394 1.00 30.03 142 ILE B CA 1
ATOM 2412 C C . ILE B 1 162 ? 64.300 47.555 21.046 1.00 30.56 142 ILE B C 1
ATOM 2413 O O . ILE B 1 162 ? 63.672 48.499 21.670 1.00 33.88 142 ILE B O 1
ATOM 2418 N N . THR B 1 163 ? 63.797 46.316 20.904 1.00 30.59 143 THR B N 1
ATOM 2419 C CA . THR B 1 163 ? 62.540 46.115 21.619 1.00 26.62 143 THR B CA 1
ATOM 2420 C C . THR B 1 163 ? 62.559 44.804 22.408 1.00 31.49 143 THR B C 1
ATOM 2421 O O . THR B 1 163 ? 63.295 43.894 22.066 1.00 33.71 143 THR B O 1
ATOM 2425 N N . LEU B 1 164 ? 61.875 44.800 23.542 1.00 31.66 144 LEU B N 1
ATOM 2426 C CA . LEU B 1 164 ? 61.826 43.625 24.325 1.00 32.31 144 LEU B CA 1
ATOM 2427 C C . LEU B 1 164 ? 60.374 43.193 24.184 1.00 31.84 144 LEU B C 1
ATOM 2428 O O . LEU B 1 164 ? 59.475 43.894 24.615 1.00 32.83 144 LEU B O 1
ATOM 2433 N N . THR B 1 165 ? 60.164 41.998 23.673 1.00 32.28 145 THR B N 1
ATOM 2434 C CA . THR B 1 165 ? 58.759 41.573 23.284 1.00 32.53 145 THR B CA 1
ATOM 2435 C C . THR B 1 165 ? 58.454 40.115 23.723 1.00 34.45 145 THR B C 1
ATOM 2436 O O . THR B 1 165 ? 59.274 39.525 24.427 1.00 36.39 145 THR B O 1
ATOM 2440 N N . GLY B 1 166 ? 57.268 39.549 23.346 1.00 36.71 146 GLY B N 1
ATOM 2441 C CA . GLY B 1 166 ? 56.990 38.168 23.701 1.00 32.46 146 GLY B CA 1
ATOM 2442 C C . GLY B 1 166 ? 56.075 37.699 22.559 1.00 39.04 146 GLY B C 1
ATOM 2443 O O . GLY B 1 166 ? 55.891 38.390 21.574 1.00 36.95 146 GLY B O 1
ATOM 2444 N N . LYS B 1 167 ? 55.459 36.515 22.752 1.00 38.38 147 LYS B N 1
ATOM 2445 C CA . LYS B 1 167 ? 54.489 35.932 21.816 1.00 38.81 147 LYS B CA 1
ATOM 2446 C C . LYS B 1 167 ? 55.145 35.888 20.442 1.00 38.24 147 LYS B C 1
ATOM 2447 O O . LYS B 1 167 ? 56.367 35.548 20.303 1.00 41.54 147 LYS B O 1
ATOM 2453 N N . ASP B 1 168 ? 54.406 36.244 19.409 1.00 38.86 148 ASP B N 1
ATOM 2454 C CA . ASP B 1 168 ? 55.039 36.204 18.086 1.00 35.24 148 ASP B CA 1
ATOM 2455 C C . ASP B 1 168 ? 55.533 37.626 17.662 1.00 38.24 148 ASP B C 1
ATOM 2456 O O . ASP B 1 168 ? 55.716 37.838 16.417 1.00 37.30 148 ASP B O 1
ATOM 2461 N N . GLY B 1 169 ? 55.612 38.640 18.592 1.00 36.18 149 GLY B N 1
ATOM 2462 C CA . GLY B 1 169 ? 56.268 39.929 18.288 1.00 30.73 149 GLY B CA 1
ATOM 2463 C C . GLY B 1 169 ? 55.108 40.877 17.858 1.00 33.59 149 GLY B C 1
ATOM 2464 O O . GLY B 1 169 ? 55.367 42.087 17.711 1.00 34.27 149 GLY B O 1
ATOM 2465 N N . GLY B 1 170 ? 53.876 40.355 17.673 1.00 33.31 150 GLY B N 1
ATOM 2466 C CA . GLY B 1 170 ? 52.668 41.153 17.407 1.00 33.41 150 GLY B CA 1
ATOM 2467 C C . GLY B 1 170 ? 52.976 42.134 16.306 1.00 34.13 150 GLY B C 1
ATOM 2468 O O . GLY B 1 170 ? 53.754 41.846 15.340 1.00 33.50 150 GLY B O 1
ATOM 2469 N N . LYS B 1 171 ? 52.286 43.277 16.324 1.00 32.00 151 LYS B N 1
ATOM 2470 C CA . LYS B 1 171 ? 52.381 44.270 15.298 1.00 31.01 151 LYS B CA 1
ATOM 2471 C C . LYS B 1 171 ? 53.823 44.848 15.188 1.00 33.00 151 LYS B C 1
ATOM 2472 O O . LYS B 1 171 ? 54.188 45.406 14.135 1.00 30.18 151 LYS B O 1
ATOM 2478 N N . MET B 1 172 ? 54.602 44.845 16.285 1.00 31.48 152 MET B N 1
ATOM 2479 C CA . MET B 1 172 ? 55.948 45.380 16.254 1.00 27.08 152 MET B CA 1
ATOM 2480 C C . MET B 1 172 ? 56.957 44.568 15.523 1.00 30.43 152 MET B C 1
ATOM 2481 O O . MET B 1 172 ? 58.039 45.100 15.166 1.00 30.83 152 MET B O 1
ATOM 2486 N N . ALA B 1 173 ? 56.644 43.305 15.209 1.00 34.16 153 ALA B N 1
ATOM 2487 C CA . ALA B 1 173 ? 57.621 42.343 14.626 1.00 31.84 153 ALA B CA 1
ATOM 2488 C C . ALA B 1 173 ? 58.108 42.976 13.333 1.00 34.73 153 ALA B C 1
ATOM 2489 O O . ALA B 1 173 ? 57.344 43.482 12.488 1.00 35.79 153 ALA B O 1
ATOM 2491 N N . GLY B 1 174 ? 59.416 42.934 13.110 1.00 36.20 154 GLY B N 1
ATOM 2492 C CA . GLY B 1 174 ? 59.927 43.522 11.907 1.00 35.74 154 GLY B CA 1
ATOM 2493 C C . GLY B 1 174 ? 60.202 44.974 11.898 1.00 39.91 154 GLY B C 1
ATOM 2494 O O . GLY B 1 174 ? 60.690 45.441 10.872 1.00 42.02 154 GLY B O 1
ATOM 2495 N N . THR B 1 175 ? 59.912 45.703 12.970 1.00 35.47 155 THR B N 1
ATOM 2496 C CA . THR B 1 175 ? 59.991 47.175 12.940 1.00 35.41 155 THR B CA 1
ATOM 2497 C C . THR B 1 175 ? 61.195 47.678 13.795 1.00 33.34 155 THR B C 1
ATOM 2498 O O . THR B 1 175 ? 61.628 48.861 13.682 1.00 33.66 155 THR B O 1
ATOM 2502 N N . ALA B 1 176 ? 61.864 46.788 14.490 1.00 33.34 156 ALA B N 1
ATOM 2503 C CA . ALA B 1 176 ? 62.974 47.205 15.390 1.00 32.19 156 ALA B CA 1
ATOM 2504 C C . ALA B 1 176 ? 64.281 46.854 14.693 1.00 33.15 156 ALA B C 1
ATOM 2505 O O . ALA B 1 176 ? 64.279 46.009 13.764 1.00 34.63 156 ALA B O 1
ATOM 2507 N N . ASP B 1 177 ? 65.375 47.460 15.112 1.00 32.97 157 ASP B N 1
ATOM 2508 C CA . ASP B 1 177 ? 66.673 47.135 14.570 1.00 31.26 157 ASP B CA 1
ATOM 2509 C C . ASP B 1 177 ? 67.105 45.891 15.261 1.00 32.94 157 ASP B C 1
ATOM 2510 O O . ASP B 1 177 ? 67.775 44.980 14.731 1.00 30.17 157 ASP B O 1
ATOM 2515 N N . ILE B 1 178 ? 66.872 45.861 16.591 1.00 32.23 158 ILE B N 1
ATOM 2516 C CA . ILE B 1 178 ? 67.073 44.593 17.343 1.00 30.39 158 ILE B CA 1
ATOM 2517 C C . ILE B 1 178 ? 65.923 44.227 18.248 1.00 32.06 158 ILE B C 1
ATOM 2518 O O . ILE B 1 178 ? 65.417 45.127 18.915 1.00 31.79 158 ILE B O 1
ATOM 2523 N N . GLU B 1 179 ? 65.511 42.925 18.230 1.00 32.72 159 GLU B N 1
ATOM 2524 C CA . GLU B 1 179 ? 64.296 42.498 18.968 1.00 32.39 159 GLU B CA 1
ATOM 2525 C C . GLU B 1 179 ? 64.704 41.342 19.857 1.00 31.89 159 GLU B C 1
ATOM 2526 O O . GLU B 1 179 ? 65.280 40.410 19.329 1.00 34.72 159 GLU B O 1
ATOM 2532 N N . ILE B 1 180 ? 64.384 41.367 21.138 1.00 31.36 160 ILE B N 1
ATOM 2533 C CA . ILE B 1 180 ? 64.723 40.292 22.010 1.00 29.87 160 ILE B CA 1
ATOM 2534 C C . ILE B 1 180 ? 63.260 39.784 22.358 1.00 32.41 160 ILE B C 1
ATOM 2535 O O . ILE B 1 180 ? 62.576 40.348 23.197 1.00 25.77 160 ILE B O 1
ATOM 2540 N N . ARG B 1 181 ? 62.867 38.654 21.788 1.00 31.84 161 ARG B N 1
ATOM 2541 C CA . ARG B 1 181 ? 61.467 38.108 21.903 1.00 29.85 161 ARG B CA 1
ATOM 2542 C C . ARG B 1 181 ? 61.416 36.864 22.815 1.00 32.61 161 ARG B C 1
ATOM 2543 O O . ARG B 1 181 ? 62.088 35.914 22.526 1.00 33.00 161 ARG B O 1
ATOM 2551 N N . VAL B 1 182 ? 60.475 36.843 23.790 1.00 33.65 162 VAL B N 1
ATOM 2552 C CA . VAL B 1 182 ? 60.287 35.771 24.688 1.00 34.33 162 VAL B CA 1
ATOM 2553 C C . VAL B 1 182 ? 59.240 34.822 24.054 1.00 43.49 162 VAL B C 1
ATOM 2554 O O . VAL B 1 182 ? 58.099 35.202 23.826 1.00 40.16 162 VAL B O 1
ATOM 2558 N N . PRO B 1 183 ? 59.667 33.562 23.852 1.00 46.29 163 PRO B N 1
ATOM 2559 C CA . PRO B 1 183 ? 58.827 32.591 23.180 1.00 47.32 163 PRO B CA 1
ATOM 2560 C C . PRO B 1 183 ? 57.645 32.161 24.124 1.00 49.41 163 PRO B C 1
ATOM 2561 O O . PRO B 1 183 ? 57.505 30.940 24.353 1.00 53.97 163 PRO B O 1
ATOM 2565 N N . HIS B 1 184 ? 56.804 33.044 24.664 1.00 43.95 164 HIS B N 1
ATOM 2566 C CA . HIS B 1 184 ? 55.745 32.594 25.483 1.00 40.40 164 HIS B CA 1
ATOM 2567 C C . HIS B 1 184 ? 54.480 33.202 24.935 1.00 44.42 164 HIS B C 1
ATOM 2568 O O . HIS B 1 184 ? 54.435 34.380 24.641 1.00 45.41 164 HIS B O 1
ATOM 2575 N N . PHE B 1 185 ? 53.443 32.408 24.801 1.00 46.62 165 PHE B N 1
ATOM 2576 C CA . PHE B 1 185 ? 52.136 32.815 24.175 1.00 45.64 165 PHE B CA 1
ATOM 2577 C C . PHE B 1 185 ? 51.020 32.996 25.135 1.00 51.12 165 PHE B C 1
ATOM 2578 O O . PHE B 1 185 ? 49.914 33.364 24.757 1.00 54.54 165 PHE B O 1
ATOM 2586 N N . GLY B 1 186 ? 51.261 32.810 26.405 1.00 51.43 166 GLY B N 1
ATOM 2587 C CA . GLY B 1 186 ? 50.236 32.910 27.376 1.00 50.99 166 GLY B CA 1
ATOM 2588 C C . GLY B 1 186 ? 50.186 34.299 28.034 1.00 54.41 166 GLY B C 1
ATOM 2589 O O . GLY B 1 186 ? 50.279 35.332 27.356 1.00 54.15 166 GLY B O 1
ATOM 2590 N N . TYR B 1 187 ? 49.985 34.374 29.340 1.00 55.39 167 TYR B N 1
ATOM 2591 C CA . TYR B 1 187 ? 49.876 35.713 30.005 1.00 51.19 167 TYR B CA 1
ATOM 2592 C C . TYR B 1 187 ? 51.232 36.419 30.129 1.00 50.12 167 TYR B C 1
ATOM 2593 O O . TYR B 1 187 ? 52.285 35.790 30.016 1.00 49.47 167 TYR B O 1
ATOM 2602 N N . ALA B 1 188 ? 51.221 37.708 30.483 1.00 46.11 168 ALA B N 1
ATOM 2603 C CA . ALA B 1 188 ? 52.387 38.566 30.381 1.00 41.84 168 ALA B CA 1
ATOM 2604 C C . ALA B 1 188 ? 53.386 38.253 31.482 1.00 40.54 168 ALA B C 1
ATOM 2605 O O . ALA B 1 188 ? 54.554 38.449 31.285 1.00 39.35 168 ALA B O 1
ATOM 2607 N N . ASP B 1 189 ? 52.962 37.672 32.623 1.00 40.63 169 ASP B N 1
ATOM 2608 C CA . ASP B 1 189 ? 53.826 37.366 33.753 1.00 38.14 169 ASP B CA 1
ATOM 2609 C C . ASP B 1 189 ? 55.099 36.627 33.375 1.00 38.31 169 ASP B C 1
ATOM 2610 O O . ASP B 1 189 ? 56.174 37.048 33.707 1.00 35.61 169 ASP B O 1
ATOM 2615 N N . ARG B 1 190 ? 54.983 35.534 32.597 1.00 37.45 170 ARG B N 1
ATOM 2616 C CA . ARG B 1 190 ? 56.251 34.821 32.271 1.00 32.72 170 ARG B CA 1
ATOM 2617 C C . ARG B 1 190 ? 57.132 35.549 31.357 1.00 36.38 170 ARG B C 1
ATOM 2618 O O . ARG B 1 190 ? 58.347 35.291 31.367 1.00 33.64 170 ARG B O 1
ATOM 2626 N N . ILE B 1 191 ? 56.552 36.429 30.486 1.00 31.81 171 ILE B N 1
ATOM 2627 C CA . ILE B 1 191 ? 57.349 37.304 29.595 1.00 29.53 171 ILE B CA 1
ATOM 2628 C C . ILE B 1 191 ? 58.040 38.384 30.372 1.00 30.32 171 ILE B C 1
ATOM 2629 O O . ILE B 1 191 ? 59.287 38.650 30.204 1.00 32.52 171 ILE B O 1
ATOM 2634 N N . GLN B 1 192 ? 57.314 39.016 31.229 1.00 28.08 172 GLN B N 1
ATOM 2635 C CA . GLN B 1 192 ? 57.918 40.152 31.962 1.00 27.19 172 GLN B CA 1
ATOM 2636 C C . GLN B 1 192 ? 59.086 39.586 32.832 1.00 31.77 172 GLN B C 1
ATOM 2637 O O . GLN B 1 192 ? 60.122 40.272 33.110 1.00 28.12 172 GLN B O 1
ATOM 2643 N N . GLU B 1 193 ? 58.890 38.366 33.369 1.00 30.81 173 GLU B N 1
ATOM 2644 C CA . GLU B 1 193 ? 59.891 37.822 34.244 1.00 28.50 173 GLU B CA 1
ATOM 2645 C C . GLU B 1 193 ? 61.221 37.615 33.462 1.00 33.43 173 GLU B C 1
ATOM 2646 O O . GLU B 1 193 ? 62.316 37.697 34.054 1.00 30.75 173 GLU B O 1
ATOM 2652 N N . ILE B 1 194 ? 61.132 37.169 32.175 1.00 29.20 174 ILE B N 1
ATOM 2653 C CA . ILE B 1 194 ? 62.293 37.099 31.380 1.00 26.98 174 ILE B CA 1
ATOM 2654 C C . ILE B 1 194 ? 62.907 38.398 31.022 1.00 29.70 174 ILE B C 1
ATOM 2655 O O . ILE B 1 194 ? 64.183 38.528 31.061 1.00 31.44 174 ILE B O 1
ATOM 2660 N N . HIS B 1 195 ? 62.040 39.345 30.655 1.00 29.82 175 HIS B N 1
ATOM 2661 C CA . HIS B 1 195 ? 62.549 40.703 30.343 1.00 30.67 175 HIS B CA 1
ATOM 2662 C C . HIS B 1 195 ? 63.425 41.269 31.448 1.00 28.69 175 HIS B C 1
ATOM 2663 O O . HIS B 1 195 ? 64.435 41.903 31.102 1.00 31.52 175 HIS B O 1
ATOM 2670 N N . ILE B 1 196 ? 63.078 41.159 32.738 1.00 28.08 176 ILE B N 1
ATOM 2671 C CA . ILE B 1 196 ? 63.901 41.759 33.788 1.00 27.24 176 ILE B CA 1
ATOM 2672 C C . ILE B 1 196 ? 65.225 40.988 33.882 1.00 29.64 176 ILE B C 1
ATOM 2673 O O . ILE B 1 196 ? 66.246 41.603 34.083 1.00 30.02 176 ILE B O 1
ATOM 2678 N N . LYS B 1 197 ? 65.284 39.719 33.513 1.00 31.22 177 LYS B N 1
ATOM 2679 C CA . LYS B 1 197 ? 66.551 39.024 33.435 1.00 27.00 177 LYS B CA 1
ATOM 2680 C C . LYS B 1 197 ? 67.370 39.606 32.304 1.00 26.22 177 LYS B C 1
ATOM 2681 O O . LYS B 1 197 ? 68.599 39.835 32.456 1.00 30.30 177 LYS B O 1
ATOM 2687 N N . VAL B 1 198 ? 66.745 39.855 31.179 1.00 26.95 178 VAL B N 1
ATOM 2688 C CA . VAL B 1 198 ? 67.469 40.456 30.026 1.00 24.94 178 VAL B CA 1
ATOM 2689 C C . VAL B 1 198 ? 68.070 41.807 30.409 1.00 27.29 178 VAL B C 1
ATOM 2690 O O . VAL B 1 198 ? 69.181 42.201 30.083 1.00 27.41 178 VAL B O 1
ATOM 2694 N N . ILE B 1 199 ? 67.272 42.600 31.049 1.00 28.07 179 ILE B N 1
ATOM 2695 C CA . ILE B 1 199 ? 67.759 43.887 31.486 1.00 24.47 179 ILE B CA 1
ATOM 2696 C C . ILE B 1 199 ? 68.940 43.722 32.392 1.00 27.68 179 ILE B C 1
ATOM 2697 O O . ILE B 1 199 ? 69.840 44.591 32.349 1.00 30.43 179 ILE B O 1
ATOM 2702 N N . HIS B 1 200 ? 68.860 42.887 33.412 1.00 26.94 180 HIS B N 1
ATOM 2703 C CA . HIS B 1 200 ? 70.011 42.761 34.293 1.00 27.23 180 HIS B CA 1
ATOM 2704 C C . HIS B 1 200 ? 71.302 42.386 33.451 1.00 30.16 180 HIS B C 1
ATOM 2705 O O . HIS B 1 200 ? 72.368 42.816 33.788 1.00 27.65 180 HIS B O 1
ATOM 2712 N N . ILE B 1 201 ? 71.149 41.431 32.535 1.00 30.56 181 ILE B N 1
ATOM 2713 C CA . ILE B 1 201 ? 72.270 41.054 31.670 1.00 27.36 181 ILE B CA 1
ATOM 2714 C C . ILE B 1 201 ? 72.746 42.246 30.856 1.00 30.52 181 ILE B C 1
ATOM 2715 O O . ILE B 1 201 ? 73.984 42.318 30.586 1.00 32.76 181 ILE B O 1
ATOM 2720 N N . LEU B 1 202 ? 71.862 43.048 30.252 1.00 30.10 182 LEU B N 1
ATOM 2721 C CA . LEU B 1 202 ? 72.277 44.094 29.400 1.00 28.09 182 LEU B CA 1
ATOM 2722 C C . LEU B 1 202 ? 73.101 45.049 30.269 1.00 32.23 182 LEU B C 1
ATOM 2723 O O . LEU B 1 202 ? 74.223 45.593 29.858 1.00 32.05 182 LEU B O 1
ATOM 2728 N N . ILE B 1 203 ? 72.686 45.163 31.530 1.00 32.21 183 ILE B N 1
ATOM 2729 C CA . ILE B 1 203 ? 73.449 46.101 32.344 1.00 33.56 183 ILE B CA 1
ATOM 2730 C C . ILE B 1 203 ? 74.866 45.591 32.542 1.00 36.45 183 ILE B C 1
ATOM 2731 O O . ILE B 1 203 ? 75.814 46.417 32.427 1.00 38.81 183 ILE B O 1
ATOM 2736 N N . GLN B 1 204 ? 75.050 44.303 32.874 1.00 37.67 184 GLN B N 1
ATOM 2737 C CA . GLN B 1 204 ? 76.417 43.679 33.036 1.00 37.23 184 GLN B CA 1
ATOM 2738 C C . GLN B 1 204 ? 77.262 43.857 31.771 1.00 39.31 184 GLN B C 1
ATOM 2739 O O . GLN B 1 204 ? 78.507 44.305 31.762 1.00 38.50 184 GLN B O 1
ATOM 2745 N N . LEU B 1 205 ? 76.610 43.538 30.632 1.00 35.06 185 LEU B N 1
ATOM 2746 C CA . LEU B 1 205 ? 77.293 43.691 29.286 1.00 32.29 185 LEU B CA 1
ATOM 2747 C C . LEU B 1 205 ? 77.768 45.124 28.994 1.00 33.34 185 LEU B C 1
ATOM 2748 O O . LEU B 1 205 ? 78.866 45.309 28.505 1.00 35.72 185 LEU B O 1
ATOM 2753 N N . ILE B 1 206 ? 76.913 46.104 29.246 1.00 35.51 186 ILE B N 1
ATOM 2754 C CA . ILE B 1 206 ? 77.213 47.485 28.968 1.00 32.37 186 ILE B CA 1
ATOM 2755 C C . ILE B 1 206 ? 78.389 47.849 29.851 1.00 34.75 186 ILE B C 1
ATOM 2756 O O . ILE B 1 206 ? 79.236 48.630 29.401 1.00 37.29 186 ILE B O 1
ATOM 2761 N N . GLU B 1 207 ? 78.436 47.354 31.059 1.00 35.41 187 GLU B N 1
ATOM 2762 C CA . GLU B 1 207 ? 79.529 47.747 31.923 1.00 38.94 187 GLU B CA 1
ATOM 2763 C C . GLU B 1 207 ? 80.850 47.316 31.283 1.00 42.32 187 GLU B C 1
ATOM 2764 O O . GLU B 1 207 ? 81.718 48.072 31.200 1.00 43.85 187 GLU B O 1
ATOM 2770 N N . LYS B 1 208 ? 81.003 46.057 30.889 1.00 41.85 188 LYS B N 1
ATOM 2771 C CA . LYS B 1 208 ? 82.251 45.686 30.098 1.00 44.05 188 LYS B CA 1
ATOM 2772 C C . LYS B 1 208 ? 82.540 46.482 28.834 1.00 44.18 188 LYS B C 1
ATOM 2773 O O . LYS B 1 208 ? 83.750 46.766 28.493 1.00 45.45 188 LYS B O 1
ATOM 2779 N N . GLU B 1 209 ? 81.488 46.882 28.153 1.00 42.61 189 GLU B N 1
ATOM 2780 C CA . GLU B 1 209 ? 81.587 47.675 26.883 1.00 41.76 189 GLU B CA 1
ATOM 2781 C C . GLU B 1 209 ? 82.066 49.065 27.279 1.00 45.15 189 GLU B C 1
ATOM 2782 O O . GLU B 1 209 ? 82.913 49.631 26.613 1.00 46.05 189 GLU B O 1
ATOM 2788 N N . MET B 1 210 ? 81.545 49.579 28.360 1.00 46.39 190 MET B N 1
ATOM 2789 C CA . MET B 1 210 ? 81.804 50.971 28.734 1.00 48.08 190 MET B CA 1
ATOM 2790 C C . MET B 1 210 ? 83.260 51.178 29.250 1.00 57.00 190 MET B C 1
ATOM 2791 O O . MET B 1 210 ? 83.788 52.309 29.097 1.00 58.75 190 MET B O 1
ATOM 2796 N N . VAL B 1 211 ? 83.937 50.119 29.734 1.00 62.93 191 VAL B N 1
ATOM 2797 C CA . VAL B 1 211 ? 85.390 50.240 30.046 1.00 67.90 191 VAL B CA 1
ATOM 2798 C C . VAL B 1 211 ? 86.382 49.825 28.925 1.00 73.87 191 VAL B C 1
ATOM 2799 O O . VAL B 1 211 ? 87.560 50.025 29.071 1.00 76.13 191 VAL B O 1
ATOM 2803 N N . LYS B 1 212 ? 85.861 49.278 27.832 1.00 77.19 192 LYS B N 1
ATOM 2804 C CA . LYS B 1 212 ? 86.541 48.580 26.698 1.00 75.42 192 LYS B CA 1
ATOM 2805 C C . LYS B 1 212 ? 86.832 49.731 25.662 1.00 82.14 192 LYS B C 1
ATOM 2806 O O . LYS B 1 212 ? 88.011 49.692 25.183 1.00 83.50 192 LYS B O 1
ATOM 2813 N N . MET C 1 21 ? 83.571 38.973 23.059 1.00 71.36 1 MET C N 1
ATOM 2814 C CA . MET C 1 21 ? 82.279 38.329 22.855 1.00 68.72 1 MET C CA 1
ATOM 2815 C C . MET C 1 21 ? 81.729 37.769 24.162 1.00 69.06 1 MET C C 1
ATOM 2816 O O . MET C 1 21 ? 82.483 37.297 25.013 1.00 69.22 1 MET C O 1
ATOM 2821 N N . TYR C 1 22 ? 80.410 37.824 24.315 1.00 64.92 2 TYR C N 1
ATOM 2822 C CA . TYR C 1 22 ? 79.782 37.696 25.631 1.00 52.53 2 TYR C CA 1
ATOM 2823 C C . TYR C 1 22 ? 78.729 36.641 25.684 1.00 54.84 2 TYR C C 1
ATOM 2824 O O . TYR C 1 22 ? 77.990 36.603 26.622 1.00 49.13 2 TYR C O 1
ATOM 2833 N N . GLN C 1 23 ? 78.692 35.765 24.659 1.00 55.46 3 GLN C N 1
ATOM 2834 C CA . GLN C 1 23 ? 77.701 34.703 24.518 1.00 53.73 3 GLN C CA 1
ATOM 2835 C C . GLN C 1 23 ? 77.752 33.792 25.779 1.00 53.41 3 GLN C C 1
ATOM 2836 O O . GLN C 1 23 ? 76.806 33.373 26.303 1.00 51.46 3 GLN C O 1
ATOM 2842 N N . ASP C 1 24 ? 78.927 33.471 26.282 1.00 54.89 4 ASP C N 1
ATOM 2843 C CA . ASP C 1 24 ? 79.032 32.560 27.435 1.00 49.05 4 ASP C CA 1
ATOM 2844 C C . ASP C 1 24 ? 78.590 33.215 28.689 1.00 48.51 4 ASP C C 1
ATOM 2845 O O . ASP C 1 24 ? 77.900 32.617 29.505 1.00 48.92 4 ASP C O 1
ATOM 2850 N N . LEU C 1 25 ? 78.944 34.492 28.791 1.00 43.43 5 LEU C N 1
ATOM 2851 C CA . LEU C 1 25 ? 78.567 35.255 29.930 1.00 38.35 5 LEU C CA 1
ATOM 2852 C C . LEU C 1 25 ? 76.976 35.330 30.000 1.00 38.57 5 LEU C C 1
ATOM 2853 O O . LEU C 1 25 ? 76.383 35.044 31.045 1.00 40.10 5 LEU C O 1
ATOM 2858 N N . ILE C 1 26 ? 76.334 35.687 28.894 1.00 38.08 6 ILE C N 1
ATOM 2859 C CA . ILE C 1 26 ? 74.842 35.712 28.812 1.00 33.51 6 ILE C CA 1
ATOM 2860 C C . ILE C 1 26 ? 74.268 34.388 29.250 1.00 39.87 6 ILE C C 1
ATOM 2861 O O . ILE C 1 26 ? 73.350 34.279 30.092 1.00 36.22 6 ILE C O 1
ATOM 2866 N N . ARG C 1 27 ? 74.837 33.301 28.682 1.00 40.57 7 ARG C N 1
ATOM 2867 C CA . ARG C 1 27 ? 74.337 31.973 29.066 1.00 40.89 7 ARG C CA 1
ATOM 2868 C C . ARG C 1 27 ? 74.591 31.573 30.513 1.00 42.06 7 ARG C C 1
ATOM 2869 O O . ARG C 1 27 ? 73.732 30.926 31.190 1.00 41.93 7 ARG C O 1
ATOM 2877 N N . ASN C 1 28 ? 75.764 31.929 30.985 1.00 42.10 8 ASN C N 1
ATOM 2878 C CA . ASN C 1 28 ? 76.088 31.669 32.399 1.00 41.14 8 ASN C CA 1
ATOM 2879 C C . ASN C 1 28 ? 75.059 32.395 33.311 1.00 42.09 8 ASN C C 1
ATOM 2880 O O . ASN C 1 28 ? 74.412 31.773 34.210 1.00 37.46 8 ASN C O 1
ATOM 2885 N N . GLU C 1 29 ? 74.767 33.662 32.963 1.00 42.07 9 GLU C N 1
ATOM 2886 C CA . GLU C 1 29 ? 73.761 34.427 33.729 1.00 38.71 9 GLU C CA 1
ATOM 2887 C C . GLU C 1 29 ? 72.405 33.765 33.771 1.00 38.81 9 GLU C C 1
ATOM 2888 O O . GLU C 1 29 ? 71.804 33.654 34.807 1.00 37.39 9 GLU C O 1
ATOM 2894 N N . LEU C 1 30 ? 71.930 33.351 32.592 1.00 39.77 10 LEU C N 1
ATOM 2895 C CA . LEU C 1 30 ? 70.658 32.707 32.452 1.00 34.45 10 LEU C CA 1
ATOM 2896 C C . LEU C 1 30 ? 70.631 31.347 33.157 1.00 36.34 10 LEU C C 1
ATOM 2897 O O . LEU C 1 30 ? 69.599 30.946 33.683 1.00 35.26 10 LEU C O 1
ATOM 2902 N N . ASN C 1 31 ? 71.744 30.590 33.083 1.00 38.04 11 ASN C N 1
ATOM 2903 C CA . ASN C 1 31 ? 71.782 29.285 33.769 1.00 35.60 11 ASN C CA 1
ATOM 2904 C C . ASN C 1 31 ? 71.862 29.468 35.297 1.00 39.06 11 ASN C C 1
ATOM 2905 O O . ASN C 1 31 ? 71.269 28.640 35.977 1.00 38.02 11 ASN C O 1
ATOM 2910 N N . GLU C 1 32 ? 72.472 30.582 35.776 1.00 34.99 12 GLU C N 1
ATOM 2911 C CA . GLU C 1 32 ? 72.457 30.836 37.148 1.00 31.19 12 GLU C CA 1
ATOM 2912 C C . GLU C 1 32 ? 71.022 31.118 37.622 1.00 33.78 12 GLU C C 1
ATOM 2913 O O . GLU C 1 32 ? 70.609 30.747 38.714 1.00 34.27 12 GLU C O 1
ATOM 2919 N N . ALA C 1 33 ? 70.257 31.825 36.781 1.00 34.50 13 ALA C N 1
ATOM 2920 C CA . ALA C 1 33 ? 68.868 32.081 37.082 1.00 32.73 13 ALA C CA 1
ATOM 2921 C C . ALA C 1 33 ? 68.066 30.734 37.191 1.00 34.88 13 ALA C C 1
ATOM 2922 O O . ALA C 1 33 ? 67.145 30.519 37.994 1.00 34.71 13 ALA C O 1
ATOM 2924 N N . ALA C 1 34 ? 68.364 29.861 36.245 1.00 33.41 14 ALA C N 1
ATOM 2925 C CA . ALA C 1 34 ? 67.660 28.483 36.214 1.00 33.05 14 ALA C CA 1
ATOM 2926 C C . ALA C 1 34 ? 67.940 27.766 37.455 1.00 36.62 14 ALA C C 1
ATOM 2927 O O . ALA C 1 34 ? 67.010 27.189 38.079 1.00 37.57 14 ALA C O 1
ATOM 2929 N N . GLU C 1 35 ? 69.208 27.789 37.858 1.00 41.12 15 GLU C N 1
ATOM 2930 C CA . GLU C 1 35 ? 69.554 26.971 39.132 1.00 38.86 15 GLU C CA 1
ATOM 2931 C C . GLU C 1 35 ? 68.953 27.615 40.390 1.00 43.11 15 GLU C C 1
ATOM 2932 O O . GLU C 1 35 ? 68.479 26.945 41.293 1.00 44.86 15 GLU C O 1
ATOM 2938 N N . THR C 1 36 ? 68.961 28.933 40.417 1.00 38.37 16 THR C N 1
ATOM 2939 C CA . THR C 1 36 ? 68.319 29.656 41.521 1.00 34.66 16 THR C CA 1
ATOM 2940 C C . THR C 1 36 ? 66.898 29.212 41.665 1.00 36.64 16 THR C C 1
ATOM 2941 O O . THR C 1 36 ? 66.414 28.924 42.720 1.00 34.11 16 THR C O 1
ATOM 2945 N N . LEU C 1 37 ? 66.235 29.198 40.519 1.00 37.07 17 LEU C N 1
ATOM 2946 C CA . LEU C 1 37 ? 64.764 28.897 40.463 1.00 35.69 17 LEU C CA 1
ATOM 2947 C C . LEU C 1 37 ? 64.573 27.398 40.864 1.00 40.68 17 LEU C C 1
ATOM 2948 O O . LEU C 1 37 ? 63.656 27.116 41.575 1.00 41.26 17 LEU C O 1
ATOM 2953 N N . ALA C 1 38 ? 65.437 26.500 40.364 1.00 42.06 18 ALA C N 1
ATOM 2954 C CA . ALA C 1 38 ? 65.406 25.029 40.769 1.00 38.57 18 ALA C CA 1
ATOM 2955 C C . ALA C 1 38 ? 65.620 24.842 42.279 1.00 42.36 18 ALA C C 1
ATOM 2956 O O . ALA C 1 38 ? 64.810 24.151 42.875 1.00 43.36 18 ALA C O 1
ATOM 2958 N N . ASN C 1 39 ? 66.594 25.573 42.893 1.00 39.81 19 ASN C N 1
ATOM 2959 C CA . ASN C 1 39 ? 66.777 25.519 44.285 1.00 41.38 19 ASN C CA 1
ATOM 2960 C C . ASN C 1 39 ? 65.605 26.018 45.087 1.00 44.18 19 ASN C C 1
ATOM 2961 O O . ASN C 1 39 ? 65.249 25.402 46.076 1.00 44.98 19 ASN C O 1
ATOM 2966 N N . PHE C 1 40 ? 64.955 27.070 44.570 1.00 42.12 20 PHE C N 1
ATOM 2967 C CA . PHE C 1 40 ? 63.861 27.664 45.270 1.00 39.18 20 PHE C CA 1
ATOM 2968 C C . PHE C 1 40 ? 62.597 26.791 45.185 1.00 44.93 20 PHE C C 1
ATOM 2969 O O . PHE C 1 40 ? 61.847 26.618 46.177 1.00 45.96 20 PHE C O 1
ATOM 2977 N N . LEU C 1 41 ? 62.322 26.319 44.027 1.00 46.02 21 LEU C N 1
ATOM 2978 C CA . LEU C 1 41 ? 61.240 25.366 43.831 1.00 49.92 21 LEU C CA 1
ATOM 2979 C C . LEU C 1 41 ? 61.322 24.054 44.667 1.00 51.56 21 LEU C C 1
ATOM 2980 O O . LEU C 1 41 ? 60.383 23.566 45.125 1.00 53.52 21 LEU C O 1
ATOM 2985 N N . LYS C 1 42 ? 62.451 23.473 44.804 1.00 53.60 22 LYS C N 1
ATOM 2986 C CA . LYS C 1 42 ? 62.611 22.258 45.502 1.00 52.23 22 LYS C CA 1
ATOM 2987 C C . LYS C 1 42 ? 62.268 22.368 47.004 1.00 56.70 22 LYS C C 1
ATOM 2988 O O . LYS C 1 42 ? 61.899 21.308 47.576 1.00 60.30 22 LYS C O 1
ATOM 2994 N N . ASP C 1 43 ? 62.322 23.536 47.664 1.00 52.69 23 ASP C N 1
ATOM 2995 C CA . ASP C 1 43 ? 62.124 23.543 49.127 1.00 48.14 23 ASP C CA 1
ATOM 2996 C C . ASP C 1 43 ? 60.651 23.769 49.414 1.00 51.03 23 ASP C C 1
ATOM 2997 O O . ASP C 1 43 ? 60.149 24.841 49.238 1.00 46.69 23 ASP C O 1
ATOM 3002 N N . ASP C 1 44 ? 59.926 22.742 49.852 1.00 52.11 24 ASP C N 1
ATOM 3003 C CA . ASP C 1 44 ? 58.498 22.944 50.091 1.00 50.47 24 ASP C CA 1
ATOM 3004 C C . ASP C 1 44 ? 58.173 24.016 51.146 1.00 47.64 24 ASP C C 1
ATOM 3005 O O . ASP C 1 44 ? 57.118 24.478 51.196 1.00 47.32 24 ASP C O 1
ATOM 3010 N N . ALA C 1 45 ? 59.119 24.370 51.959 1.00 46.79 25 ALA C N 1
ATOM 3011 C CA . ALA C 1 45 ? 58.863 25.327 52.966 1.00 41.66 25 ALA C CA 1
ATOM 3012 C C . ALA C 1 45 ? 58.629 26.726 52.243 1.00 44.69 25 ALA C C 1
ATOM 3013 O O . ALA C 1 45 ? 57.904 27.513 52.714 1.00 42.33 25 ALA C O 1
ATOM 3015 N N . ASN C 1 46 ? 59.416 26.997 51.205 1.00 44.19 26 ASN C N 1
ATOM 3016 C CA . ASN C 1 46 ? 59.139 28.168 50.352 1.00 44.13 26 ASN C CA 1
ATOM 3017 C C . ASN C 1 46 ? 57.780 28.193 49.721 1.00 43.93 26 ASN C C 1
ATOM 3018 O O . ASN C 1 46 ? 57.130 29.220 49.756 1.00 45.21 26 ASN C O 1
ATOM 3023 N N . ILE C 1 47 ? 57.353 27.061 49.218 1.00 43.78 27 ILE C N 1
ATOM 3024 C CA . ILE C 1 47 ? 56.009 26.956 48.689 1.00 43.05 27 ILE C CA 1
ATOM 3025 C C . ILE C 1 47 ? 54.958 27.200 49.716 1.00 45.76 27 ILE C C 1
ATOM 3026 O O . ILE C 1 47 ? 54.063 27.916 49.420 1.00 44.24 27 ILE C O 1
ATOM 3031 N N . HIS C 1 48 ? 55.009 26.551 50.926 1.00 48.51 28 HIS C N 1
ATOM 3032 C CA . HIS C 1 48 ? 54.020 26.784 51.976 1.00 46.81 28 HIS C CA 1
ATOM 3033 C C . HIS C 1 48 ? 54.008 28.317 52.354 1.00 46.93 28 HIS C C 1
ATOM 3034 O O . HIS C 1 48 ? 52.972 28.937 52.584 1.00 44.91 28 HIS C O 1
ATOM 3041 N N . ALA C 1 49 ? 55.213 28.910 52.389 1.00 44.42 29 ALA C N 1
ATOM 3042 C CA . ALA C 1 49 ? 55.350 30.323 52.854 1.00 38.03 29 ALA C CA 1
ATOM 3043 C C . ALA C 1 49 ? 54.600 31.185 51.874 1.00 40.25 29 ALA C C 1
ATOM 3044 O O . ALA C 1 49 ? 53.895 32.147 52.287 1.00 39.48 29 ALA C O 1
ATOM 3046 N N . ILE C 1 50 ? 54.719 30.890 50.606 1.00 38.66 30 ILE C N 1
ATOM 3047 C CA . ILE C 1 50 ? 53.944 31.627 49.571 1.00 37.31 30 ILE C CA 1
ATOM 3048 C C . ILE C 1 50 ? 52.411 31.549 49.790 1.00 38.34 30 ILE C C 1
ATOM 3049 O O . ILE C 1 50 ? 51.694 32.538 49.780 1.00 35.45 30 ILE C O 1
ATOM 3054 N N . GLN C 1 51 ? 51.969 30.299 49.977 1.00 39.81 31 GLN C N 1
ATOM 3055 C CA . GLN C 1 51 ? 50.574 30.161 50.230 1.00 39.95 31 GLN C CA 1
ATOM 3056 C C . GLN C 1 51 ? 50.109 30.967 51.547 1.00 41.49 31 GLN C C 1
ATOM 3057 O O . GLN C 1 51 ? 49.066 31.657 51.521 1.00 43.47 31 GLN C O 1
ATOM 3063 N N . ARG C 1 52 ? 50.784 30.763 52.661 1.00 40.93 32 ARG C N 1
ATOM 3064 C CA . ARG C 1 52 ? 50.362 31.465 53.899 1.00 40.14 32 ARG C CA 1
ATOM 3065 C C . ARG C 1 52 ? 50.378 32.943 53.650 1.00 40.05 32 ARG C C 1
ATOM 3066 O O . ARG C 1 52 ? 49.488 33.686 54.183 1.00 37.51 32 ARG C O 1
ATOM 3074 N N . ALA C 1 53 ? 51.382 33.459 52.920 1.00 37.59 33 ALA C N 1
ATOM 3075 C CA . ALA C 1 53 ? 51.350 34.916 52.631 1.00 37.76 33 ALA C CA 1
ATOM 3076 C C . ALA C 1 53 ? 50.084 35.372 51.948 1.00 38.70 33 ALA C C 1
ATOM 3077 O O . ALA C 1 53 ? 49.479 36.329 52.365 1.00 41.06 33 ALA C O 1
ATOM 3079 N N . ALA C 1 54 ? 49.727 34.733 50.816 1.00 38.82 34 ALA C N 1
ATOM 3080 C CA . ALA C 1 54 ? 48.567 35.123 50.049 1.00 36.31 34 ALA C CA 1
ATOM 3081 C C . ALA C 1 54 ? 47.306 35.092 50.888 1.00 40.22 34 ALA C C 1
ATOM 3082 O O . ALA C 1 54 ? 46.438 36.030 50.874 1.00 41.82 34 ALA C O 1
ATOM 3084 N N . VAL C 1 55 ? 47.250 34.101 51.742 1.00 40.60 35 VAL C N 1
ATOM 3085 C CA . VAL C 1 55 ? 46.058 34.001 52.637 1.00 38.79 35 VAL C CA 1
ATOM 3086 C C . VAL C 1 55 ? 45.957 35.093 53.670 1.00 38.83 35 VAL C C 1
ATOM 3087 O O . VAL C 1 55 ? 44.917 35.612 53.913 1.00 41.79 35 VAL C O 1
ATOM 3091 N N . LEU C 1 56 ? 47.085 35.405 54.299 1.00 41.00 36 LEU C N 1
ATOM 3092 C CA . LEU C 1 56 ? 47.104 36.538 55.208 1.00 39.50 36 LEU C CA 1
ATOM 3093 C C . LEU C 1 56 ? 46.730 37.874 54.505 1.00 38.98 36 LEU C C 1
ATOM 3094 O O . LEU C 1 56 ? 45.958 38.673 55.013 1.00 42.78 36 LEU C O 1
ATOM 3099 N N . LEU C 1 57 ? 47.297 38.120 53.333 1.00 40.05 37 LEU C N 1
ATOM 3100 C CA . LEU C 1 57 ? 47.018 39.300 52.586 1.00 38.00 37 LEU C CA 1
ATOM 3101 C C . LEU C 1 57 ? 45.462 39.320 52.253 1.00 39.82 37 LEU C C 1
ATOM 3102 O O . LEU C 1 57 ? 44.791 40.348 52.401 1.00 38.32 37 LEU C O 1
ATOM 3107 N N . ALA C 1 58 ? 44.983 38.205 51.687 1.00 38.02 38 ALA C N 1
ATOM 3108 C CA . ALA C 1 58 ? 43.539 38.192 51.333 1.00 39.84 38 ALA C CA 1
ATOM 3109 C C . ALA C 1 58 ? 42.650 38.376 52.597 1.00 39.38 38 ALA C C 1
ATOM 3110 O O . ALA C 1 58 ? 41.719 39.087 52.554 1.00 44.53 38 ALA C O 1
ATOM 3112 N N . ASP C 1 59 ? 42.927 37.743 53.707 1.00 40.74 39 ASP C N 1
ATOM 3113 C CA . ASP C 1 59 ? 42.155 37.926 54.871 1.00 37.94 39 ASP C CA 1
ATOM 3114 C C . ASP C 1 59 ? 42.236 39.291 55.388 1.00 42.35 39 ASP C C 1
ATOM 3115 O O . ASP C 1 59 ? 41.260 39.795 55.940 1.00 45.16 39 ASP C O 1
ATOM 3120 N N . SER C 1 60 ? 43.350 39.936 55.210 1.00 42.38 40 SER C N 1
ATOM 3121 C CA . SER C 1 60 ? 43.383 41.416 55.556 1.00 40.35 40 SER C CA 1
ATOM 3122 C C . SER C 1 60 ? 42.527 42.273 54.717 1.00 40.82 40 SER C C 1
ATOM 3123 O O . SER C 1 60 ? 41.781 43.083 55.274 1.00 41.80 40 SER C O 1
ATOM 3126 N N . PHE C 1 61 ? 42.568 42.127 53.374 1.00 42.18 41 PHE C N 1
ATOM 3127 C CA . PHE C 1 61 ? 41.619 42.861 52.571 1.00 41.16 41 PHE C CA 1
ATOM 3128 C C . PHE C 1 61 ? 40.173 42.692 53.025 1.00 44.04 41 PHE C C 1
ATOM 3129 O O . PHE C 1 61 ? 39.478 43.622 53.221 1.00 49.18 41 PHE C O 1
ATOM 3137 N N . LYS C 1 62 ? 39.747 41.513 53.248 1.00 46.59 42 LYS C N 1
ATOM 3138 C CA . LYS C 1 62 ? 38.345 41.157 53.451 1.00 42.27 42 LYS C CA 1
ATOM 3139 C C . LYS C 1 62 ? 38.028 41.770 54.825 1.00 47.52 42 LYS C C 1
ATOM 3140 O O . LYS C 1 62 ? 36.940 41.997 55.120 1.00 47.05 42 LYS C O 1
ATOM 3146 N N . ALA C 1 63 ? 39.036 42.099 55.633 1.00 44.99 43 ALA C N 1
ATOM 3147 C CA . ALA C 1 63 ? 38.786 42.704 56.922 1.00 42.03 43 ALA C CA 1
ATOM 3148 C C . ALA C 1 63 ? 38.938 44.245 56.765 1.00 42.96 43 ALA C C 1
ATOM 3149 O O . ALA C 1 63 ? 38.875 44.911 57.764 1.00 45.31 43 ALA C O 1
ATOM 3151 N N . GLY C 1 64 ? 39.013 44.760 55.532 1.00 38.93 44 GLY C N 1
ATOM 3152 C CA . GLY C 1 64 ? 39.120 46.254 55.367 1.00 38.19 44 GLY C CA 1
ATOM 3153 C C . GLY C 1 64 ? 40.557 46.750 55.505 1.00 39.08 44 GLY C C 1
ATOM 3154 O O . GLY C 1 64 ? 40.808 47.942 55.350 1.00 40.38 44 GLY C O 1
ATOM 3155 N N . GLY C 1 65 ? 41.544 45.886 55.719 1.00 37.28 45 GLY C N 1
ATOM 3156 C CA . GLY C 1 65 ? 42.990 46.244 55.850 1.00 35.03 45 GLY C CA 1
ATOM 3157 C C . GLY C 1 65 ? 43.633 46.644 54.457 1.00 38.17 45 GLY C C 1
ATOM 3158 O O . GLY C 1 65 ? 43.040 46.452 53.369 1.00 38.04 45 GLY C O 1
ATOM 3159 N N . LYS C 1 66 ? 44.732 47.375 54.492 1.00 34.24 46 LYS C N 1
ATOM 3160 C CA . LYS C 1 66 ? 45.438 47.560 53.246 1.00 32.00 46 LYS C CA 1
ATOM 3161 C C . LYS C 1 66 ? 46.867 47.108 53.402 1.00 32.66 46 LYS C C 1
ATOM 3162 O O . LYS C 1 66 ? 47.351 46.831 54.516 1.00 30.90 46 LYS C O 1
ATOM 3168 N N . VAL C 1 67 ? 47.545 46.943 52.290 1.00 28.99 47 VAL C N 1
ATOM 3169 C CA . VAL C 1 67 ? 48.917 46.424 52.382 1.00 29.94 47 VAL C CA 1
ATOM 3170 C C . VAL C 1 67 ? 49.899 47.576 51.876 1.00 29.06 47 VAL C C 1
ATOM 3171 O O . VAL C 1 67 ? 49.572 48.299 50.869 1.00 29.75 47 VAL C O 1
ATOM 3175 N N . LEU C 1 68 ? 50.993 47.778 52.588 1.00 29.08 48 LEU C N 1
ATOM 3176 C CA . LEU C 1 68 ? 51.997 48.902 52.221 1.00 28.09 48 LEU C CA 1
ATOM 3177 C C . LEU C 1 68 ? 53.150 48.026 51.787 1.00 26.40 48 LEU C C 1
ATOM 3178 O O . LEU C 1 68 ? 53.652 47.280 52.574 1.00 27.09 48 LEU C O 1
ATOM 3183 N N . SER C 1 69 ? 53.624 48.119 50.540 1.00 25.80 49 SER C N 1
ATOM 3184 C CA . SER C 1 69 ? 54.759 47.444 50.118 1.00 23.85 49 SER C CA 1
ATOM 3185 C C . SER C 1 69 ? 55.940 48.325 49.899 1.00 24.89 49 SER C C 1
ATOM 3186 O O . SER C 1 69 ? 55.817 49.550 49.684 1.00 27.59 49 SER C O 1
ATOM 3189 N N . CYS C 1 70 ? 57.184 47.784 50.160 1.00 27.35 50 CYS C N 1
ATOM 3190 C CA . CYS C 1 70 ? 58.416 48.637 49.972 1.00 24.58 50 CYS C CA 1
ATOM 3191 C C . CYS C 1 70 ? 59.571 47.762 49.662 1.00 27.54 50 CYS C C 1
ATOM 3192 O O . CYS C 1 70 ? 59.664 46.596 49.992 1.00 25.60 50 CYS C O 1
ATOM 3195 N N . GLY C 1 71 ? 60.552 48.386 48.989 1.00 27.86 51 GLY C N 1
ATOM 3196 C CA . GLY C 1 71 ? 61.720 47.702 48.519 1.00 26.34 51 GLY C CA 1
ATOM 3197 C C . GLY C 1 71 ? 62.682 48.704 47.882 1.00 26.82 51 GLY C C 1
ATOM 3198 O O . GLY C 1 71 ? 62.268 49.779 47.382 1.00 28.45 51 GLY C O 1
ATOM 3199 N N . ASN C 1 72 ? 63.974 48.424 47.982 1.00 27.81 52 ASN C N 1
ATOM 3200 C CA . ASN C 1 72 ? 64.942 49.427 47.393 1.00 29.61 52 ASN C CA 1
ATOM 3201 C C . ASN C 1 72 ? 65.435 49.083 45.962 1.00 30.48 52 ASN C C 1
ATOM 3202 O O . ASN C 1 72 ? 65.551 47.892 45.609 1.00 28.20 52 ASN C O 1
ATOM 3207 N N . GLY C 1 73 ? 65.902 50.087 45.193 1.00 29.87 53 GLY C N 1
ATOM 3208 C CA . GLY C 1 73 ? 66.515 49.789 43.881 1.00 29.67 53 GLY C CA 1
ATOM 3209 C C . GLY C 1 73 ? 65.529 49.048 43.050 1.00 30.70 53 GLY C C 1
ATOM 3210 O O . GLY C 1 73 ? 64.383 49.408 42.994 1.00 31.40 53 GLY C O 1
ATOM 3211 N N . GLY C 1 74 ? 65.931 47.929 42.466 1.00 33.89 54 GLY C N 1
ATOM 3212 C CA . GLY C 1 74 ? 65.125 47.110 41.605 1.00 30.40 54 GLY C CA 1
ATOM 3213 C C . GLY C 1 74 ? 63.923 46.498 42.278 1.00 32.82 54 GLY C C 1
ATOM 3214 O O . GLY C 1 74 ? 62.901 46.225 41.624 1.00 30.73 54 GLY C O 1
ATOM 3215 N N . SER C 1 75 ? 64.020 46.373 43.595 1.00 31.05 55 SER C N 1
ATOM 3216 C CA . SER C 1 75 ? 62.876 45.837 44.397 1.00 27.87 55 SER C CA 1
ATOM 3217 C C . SER C 1 75 ? 61.749 46.837 44.510 1.00 29.16 55 SER C C 1
ATOM 3218 O O . SER C 1 75 ? 60.633 46.433 44.809 1.00 30.07 55 SER C O 1
ATOM 3221 N N . HIS C 1 76 ? 61.999 48.100 44.289 1.00 29.63 56 HIS C N 1
ATOM 3222 C CA . HIS C 1 76 ? 60.906 49.111 44.223 1.00 29.64 56 HIS C CA 1
ATOM 3223 C C . HIS C 1 76 ? 59.905 48.751 43.150 1.00 33.24 56 HIS C C 1
ATOM 3224 O O . HIS C 1 76 ? 58.677 48.870 43.395 1.00 32.50 56 HIS C O 1
ATOM 3231 N N . CYS C 1 77 ? 60.356 48.139 42.055 1.00 32.66 57 CYS C N 1
ATOM 3232 C CA . CYS C 1 77 ? 59.432 47.747 41.011 1.00 32.05 57 CYS C CA 1
ATOM 3233 C C . CYS C 1 77 ? 58.597 46.614 41.401 1.00 32.91 57 CYS C C 1
ATOM 3234 O O . CYS C 1 77 ? 57.464 46.515 41.073 1.00 32.19 57 CYS C O 1
ATOM 3237 N N . ASP C 1 78 ? 59.174 45.694 42.138 1.00 32.21 58 ASP C N 1
ATOM 3238 C CA . ASP C 1 78 ? 58.442 44.591 42.632 1.00 33.17 58 ASP C CA 1
ATOM 3239 C C . ASP C 1 78 ? 57.305 45.109 43.550 1.00 31.68 58 ASP C C 1
ATOM 3240 O O . ASP C 1 78 ? 56.128 44.606 43.450 1.00 32.03 58 ASP C O 1
ATOM 3245 N N . ALA C 1 79 ? 57.652 45.978 44.496 1.00 30.90 59 ALA C N 1
ATOM 3246 C CA . ALA C 1 79 ? 56.642 46.577 45.457 1.00 29.67 59 ALA C CA 1
ATOM 3247 C C . ALA C 1 79 ? 55.576 47.287 44.594 1.00 29.81 59 ALA C C 1
ATOM 3248 O O . ALA C 1 79 ? 54.338 47.219 44.905 1.00 31.69 59 ALA C O 1
ATOM 3250 N N . MET C 1 80 ? 56.002 48.053 43.609 1.00 30.79 60 MET C N 1
ATOM 3251 C CA . MET C 1 80 ? 55.079 48.839 42.805 1.00 33.95 60 MET C CA 1
ATOM 3252 C C . MET C 1 80 ? 54.151 47.987 41.990 1.00 34.19 60 MET C C 1
ATOM 3253 O O . MET C 1 80 ? 52.881 48.193 41.944 1.00 31.91 60 MET C O 1
ATOM 3258 N N . HIS C 1 81 ? 54.726 46.965 41.422 1.00 30.80 61 HIS C N 1
ATOM 3259 C CA . HIS C 1 81 ? 53.855 46.063 40.584 1.00 37.38 61 HIS C CA 1
ATOM 3260 C C . HIS C 1 81 ? 52.870 45.357 41.512 1.00 35.88 61 HIS C C 1
ATOM 3261 O O . HIS C 1 81 ? 51.666 45.213 41.230 1.00 35.61 61 HIS C O 1
ATOM 3268 N N . PHE C 1 82 ? 53.360 44.953 42.673 1.00 33.50 62 PHE C N 1
ATOM 3269 C CA . PHE C 1 82 ? 52.443 44.325 43.626 1.00 30.58 62 PHE C CA 1
ATOM 3270 C C . PHE C 1 82 ? 51.294 45.208 43.931 1.00 32.40 62 PHE C C 1
ATOM 3271 O O . PHE C 1 82 ? 50.092 44.817 43.866 1.00 35.57 62 PHE C O 1
ATOM 3279 N N . ALA C 1 83 ? 51.576 46.418 44.328 1.00 30.51 63 ALA C N 1
ATOM 3280 C CA . ALA C 1 83 ? 50.508 47.284 44.811 1.00 29.34 63 ALA C CA 1
ATOM 3281 C C . ALA C 1 83 ? 49.613 47.719 43.702 1.00 31.90 63 ALA C C 1
ATOM 3282 O O . ALA C 1 83 ? 48.336 47.865 43.858 1.00 34.43 63 ALA C O 1
ATOM 3284 N N . GLU C 1 84 ? 50.234 47.969 42.558 1.00 33.55 64 GLU C N 1
ATOM 3285 C CA . GLU C 1 84 ? 49.370 48.512 41.411 1.00 35.62 64 GLU C CA 1
ATOM 3286 C C . GLU C 1 84 ? 48.379 47.477 40.874 1.00 36.73 64 GLU C C 1
ATOM 3287 O O . GLU C 1 84 ? 47.345 47.831 40.511 1.00 39.36 64 GLU C O 1
ATOM 3293 N N . GLU C 1 85 ? 48.772 46.208 40.855 1.00 36.15 65 GLU C N 1
ATOM 3294 C CA . GLU C 1 85 ? 47.900 45.143 40.374 1.00 35.90 65 GLU C CA 1
ATOM 3295 C C . GLU C 1 85 ? 46.738 44.907 41.333 1.00 36.83 65 GLU C C 1
ATOM 3296 O O . GLU C 1 85 ? 45.598 44.720 40.908 1.00 38.45 65 GLU C O 1
ATOM 3302 N N . LEU C 1 86 ? 47.035 44.918 42.629 1.00 35.31 66 LEU C N 1
ATOM 3303 C CA . LEU C 1 86 ? 46.035 44.623 43.647 1.00 35.25 66 LEU C CA 1
ATOM 3304 C C . LEU C 1 86 ? 45.106 45.816 43.639 1.00 36.32 66 LEU C C 1
ATOM 3305 O O . LEU C 1 86 ? 43.954 45.637 43.861 1.00 35.00 66 LEU C O 1
ATOM 3310 N N . THR C 1 87 ? 45.630 47.034 43.519 1.00 36.70 67 THR C N 1
ATOM 3311 C CA . THR C 1 87 ? 44.755 48.157 43.676 1.00 33.55 67 THR C CA 1
ATOM 3312 C C . THR C 1 87 ? 43.976 48.275 42.340 1.00 38.35 67 THR C C 1
ATOM 3313 O O . THR C 1 87 ? 42.800 48.654 42.330 1.00 37.43 67 THR C O 1
ATOM 3317 N N . GLY C 1 88 ? 44.528 47.804 41.250 1.00 38.70 68 GLY C N 1
ATOM 3318 C CA . GLY C 1 88 ? 43.801 47.783 39.991 1.00 41.17 68 GLY C CA 1
ATOM 3319 C C . GLY C 1 88 ? 42.628 46.786 39.983 1.00 46.52 68 GLY C C 1
ATOM 3320 O O . GLY C 1 88 ? 41.506 47.125 39.597 1.00 48.88 68 GLY C O 1
ATOM 3321 N N . ARG C 1 89 ? 42.837 45.600 40.528 1.00 46.80 69 ARG C N 1
ATOM 3322 C CA . ARG C 1 89 ? 41.761 44.611 40.771 1.00 45.22 69 ARG C CA 1
ATOM 3323 C C . ARG C 1 89 ? 40.780 44.860 41.824 1.00 49.16 69 ARG C C 1
ATOM 3324 O O . ARG C 1 89 ? 39.724 44.297 41.637 1.00 48.69 69 ARG C O 1
ATOM 3332 N N . TYR C 1 90 ? 40.999 45.690 42.883 1.00 46.19 70 TYR C N 1
ATOM 3333 C CA . TYR C 1 90 ? 40.109 45.574 44.045 1.00 49.11 70 TYR C CA 1
ATOM 3334 C C . TYR C 1 90 ? 39.565 46.954 44.468 1.00 53.65 70 TYR C C 1
ATOM 3335 O O . TYR C 1 90 ? 38.940 47.127 45.496 1.00 51.26 70 TYR C O 1
ATOM 3344 N N . ARG C 1 91 ? 39.853 47.936 43.640 1.00 56.58 71 ARG C N 1
ATOM 3345 C CA . ARG C 1 91 ? 39.404 49.303 43.862 1.00 57.16 71 ARG C CA 1
ATOM 3346 C C . ARG C 1 91 ? 37.867 49.397 43.910 1.00 60.42 71 ARG C C 1
ATOM 3347 O O . ARG C 1 91 ? 37.253 50.032 44.768 1.00 55.96 71 ARG C O 1
ATOM 3355 N N . GLU C 1 92 ? 37.294 48.741 42.908 1.00 63.98 72 GLU C N 1
ATOM 3356 C CA . GLU C 1 92 ? 35.890 48.951 42.596 1.00 65.74 72 GLU C CA 1
ATOM 3357 C C . GLU C 1 92 ? 34.954 48.559 43.728 1.00 65.93 72 GLU C C 1
ATOM 3358 O O . GLU C 1 92 ? 35.076 47.504 44.322 1.00 63.89 72 GLU C O 1
ATOM 3364 N N . ASN C 1 93 ? 34.103 49.486 44.087 1.00 67.05 73 ASN C N 1
ATOM 3365 C CA . ASN C 1 93 ? 33.300 49.400 45.362 1.00 65.90 73 ASN C CA 1
ATOM 3366 C C . ASN C 1 93 ? 34.008 49.028 46.646 1.00 66.20 73 ASN C C 1
ATOM 3367 O O . ASN C 1 93 ? 33.519 48.198 47.478 1.00 66.63 73 ASN C O 1
ATOM 3372 N N . ARG C 1 94 ? 35.167 49.643 46.814 1.00 63.05 74 ARG C N 1
ATOM 3373 C CA . ARG C 1 94 ? 35.959 49.497 48.008 1.00 58.41 74 ARG C CA 1
ATOM 3374 C C . ARG C 1 94 ? 36.506 50.867 48.321 1.00 55.33 74 ARG C C 1
ATOM 3375 O O . ARG C 1 94 ? 36.999 51.551 47.439 1.00 56.14 74 ARG C O 1
ATOM 3383 N N . PRO C 1 95 ? 36.393 51.271 49.576 1.00 52.21 75 PRO C N 1
ATOM 3384 C CA . PRO C 1 95 ? 37.038 52.492 50.050 1.00 46.51 75 PRO C CA 1
ATOM 3385 C C . PRO C 1 95 ? 38.549 52.432 49.887 1.00 45.29 75 PRO C C 1
ATOM 3386 O O . PRO C 1 95 ? 39.137 51.364 49.961 1.00 46.81 75 PRO C O 1
ATOM 3390 N N . GLY C 1 96 ? 39.161 53.587 49.679 1.00 41.63 76 GLY C N 1
ATOM 3391 C CA . GLY C 1 96 ? 40.585 53.727 49.847 1.00 37.03 76 GLY C CA 1
ATOM 3392 C C . GLY C 1 96 ? 41.359 52.954 48.812 1.00 36.55 76 GLY C C 1
ATOM 3393 O O . GLY C 1 96 ? 40.903 52.784 47.691 1.00 36.70 76 GLY C O 1
ATOM 3394 N N . TYR C 1 97 ? 42.543 52.503 49.198 1.00 34.96 77 TYR C N 1
ATOM 3395 C CA . TYR C 1 97 ? 43.402 51.642 48.300 1.00 34.87 77 TYR C CA 1
ATOM 3396 C C . TYR C 1 97 ? 43.751 50.353 48.927 1.00 34.50 77 TYR C C 1
ATOM 3397 O O . TYR C 1 97 ? 44.085 50.371 50.133 1.00 36.67 77 TYR C O 1
ATOM 3406 N N . PRO C 1 98 ? 43.605 49.289 48.195 1.00 34.00 78 PRO C N 1
ATOM 3407 C CA . PRO C 1 98 ? 43.986 47.971 48.748 1.00 32.20 78 PRO C CA 1
ATOM 3408 C C . PRO C 1 98 ? 45.509 47.883 49.010 1.00 32.06 78 PRO C C 1
ATOM 3409 O O . PRO C 1 98 ? 45.951 47.188 49.971 1.00 30.71 78 PRO C O 1
ATOM 3413 N N . ALA C 1 99 ? 46.280 48.533 48.168 1.00 28.18 79 ALA C N 1
ATOM 3414 C CA . ALA C 1 99 ? 47.723 48.432 48.323 1.00 30.47 79 ALA C CA 1
ATOM 3415 C C . ALA C 1 99 ? 48.376 49.723 47.877 1.00 31.61 79 ALA C C 1
ATOM 3416 O O . ALA C 1 99 ? 48.005 50.304 46.822 1.00 31.48 79 ALA C O 1
ATOM 3418 N N . ILE C 1 100 ? 49.416 50.108 48.583 1.00 29.07 80 ILE C N 1
ATOM 3419 C CA . ILE C 1 100 ? 50.193 51.319 48.202 1.00 28.06 80 ILE C CA 1
ATOM 3420 C C . ILE C 1 100 ? 51.683 50.902 48.348 1.00 29.55 80 ILE C C 1
ATOM 3421 O O . ILE C 1 100 ? 52.075 50.383 49.354 1.00 24.09 80 ILE C O 1
ATOM 3426 N N . ALA C 1 101 ? 52.482 51.197 47.271 1.00 26.95 81 ALA C N 1
ATOM 3427 C CA . ALA C 1 101 ? 53.946 51.019 47.315 1.00 26.01 81 ALA C CA 1
ATOM 3428 C C . ALA C 1 101 ? 54.546 52.271 47.913 1.00 29.58 81 ALA C C 1
ATOM 3429 O O . ALA C 1 101 ? 54.248 53.416 47.482 1.00 24.86 81 ALA C O 1
ATOM 3431 N N . ILE C 1 102 ? 55.434 52.116 48.891 1.00 29.05 82 ILE C N 1
ATOM 3432 C CA . ILE C 1 102 ? 55.907 53.306 49.512 1.00 27.28 82 ILE C CA 1
ATOM 3433 C C . ILE C 1 102 ? 57.093 54.000 48.814 1.00 30.33 82 ILE C C 1
ATOM 3434 O O . ILE C 1 102 ? 58.058 53.322 48.436 1.00 27.20 82 ILE C O 1
ATOM 3439 N N . SER C 1 103 ? 57.034 55.339 48.661 1.00 30.94 83 SER C N 1
ATOM 3440 C CA . SER C 1 103 ? 58.220 56.034 48.154 1.00 31.13 83 SER C CA 1
ATOM 3441 C C . SER C 1 103 ? 58.164 57.406 48.855 1.00 34.08 83 SER C C 1
ATOM 3442 O O . SER C 1 103 ? 57.172 57.682 49.628 1.00 32.08 83 SER C O 1
ATOM 3445 N N . ASP C 1 104 ? 59.194 58.271 48.647 1.00 32.87 84 ASP C N 1
ATOM 3446 C CA . ASP C 1 104 ? 59.161 59.527 49.262 1.00 33.08 84 ASP C CA 1
ATOM 3447 C C . ASP C 1 104 ? 57.835 60.277 48.787 1.00 36.12 84 ASP C C 1
ATOM 3448 O O . ASP C 1 104 ? 57.533 60.277 47.591 1.00 36.09 84 ASP C O 1
ATOM 3453 N N . VAL C 1 105 ? 57.196 61.040 49.660 1.00 36.01 85 VAL C N 1
ATOM 3454 C CA . VAL C 1 105 ? 55.953 61.688 49.291 1.00 30.62 85 VAL C CA 1
ATOM 3455 C C . VAL C 1 105 ? 56.127 63.048 48.608 1.00 34.96 85 VAL C C 1
ATOM 3456 O O . VAL C 1 105 ? 55.121 63.664 48.198 1.00 36.26 85 VAL C O 1
ATOM 3460 N N . SER C 1 106 ? 57.339 63.555 48.549 1.00 33.32 86 SER C N 1
ATOM 3461 C CA . SER C 1 106 ? 57.534 64.848 47.932 1.00 32.47 86 SER C CA 1
ATOM 3462 C C . SER C 1 106 ? 57.435 64.718 46.374 1.00 34.76 86 SER C C 1
ATOM 3463 O O . SER C 1 106 ? 57.535 63.537 45.857 1.00 32.19 86 SER C O 1
ATOM 3466 N N . HIS C 1 107 ? 57.312 65.882 45.682 1.00 34.19 87 HIS C N 1
ATOM 3467 C CA . HIS C 1 107 ? 57.245 65.895 44.233 1.00 36.42 87 HIS C CA 1
ATOM 3468 C C . HIS C 1 107 ? 58.455 65.145 43.605 1.00 41.51 87 HIS C C 1
ATOM 3469 O O . HIS C 1 107 ? 58.340 64.640 42.488 1.00 40.05 87 HIS C O 1
ATOM 3476 N N . ILE C 1 108 ? 59.659 65.171 44.261 1.00 39.82 88 ILE C N 1
ATOM 3477 C CA . ILE C 1 108 ? 60.813 64.452 43.748 1.00 38.33 88 ILE C CA 1
ATOM 3478 C C . ILE C 1 108 ? 60.588 62.941 43.712 1.00 40.37 88 ILE C C 1
ATOM 3479 O O . ILE C 1 108 ? 61.186 62.262 42.832 1.00 38.03 88 ILE C O 1
ATOM 3484 N N . SER C 1 109 ? 59.773 62.364 44.653 1.00 38.66 89 SER C N 1
ATOM 3485 C CA . SER C 1 109 ? 59.443 60.971 44.527 1.00 37.46 89 SER C CA 1
ATOM 3486 C C . SER C 1 109 ? 60.687 60.016 44.581 1.00 38.49 89 SER C C 1
ATOM 3487 O O . SER C 1 109 ? 60.713 58.977 43.873 1.00 36.62 89 SER C O 1
ATOM 3490 N N . CYS C 1 110 ? 61.611 60.276 45.504 1.00 34.45 90 CYS C N 1
ATOM 3491 C CA . CYS C 1 110 ? 62.822 59.472 45.740 1.00 31.88 90 CYS C CA 1
ATOM 3492 C C . CYS C 1 110 ? 62.421 58.001 45.990 1.00 33.48 90 CYS C C 1
ATOM 3493 O O . CYS C 1 110 ? 61.381 57.709 46.611 1.00 31.29 90 CYS C O 1
ATOM 3496 N N . VAL C 1 111 ? 63.325 57.094 45.636 1.00 33.56 91 VAL C N 1
ATOM 3497 C CA . VAL C 1 111 ? 63.033 55.662 45.775 1.00 31.69 91 VAL C CA 1
ATOM 3498 C C . VAL C 1 111 ? 63.990 55.104 46.890 1.00 33.73 91 VAL C C 1
ATOM 3499 O O . VAL C 1 111 ? 65.048 55.753 47.127 1.00 33.46 91 VAL C O 1
ATOM 3503 N N . GLY C 1 112 ? 63.577 54.007 47.592 1.00 32.60 92 GLY C N 1
ATOM 3504 C CA . GLY C 1 112 ? 64.418 53.475 48.620 1.00 28.32 92 GLY C CA 1
ATOM 3505 C C . GLY C 1 112 ? 65.782 53.034 48.131 1.00 32.82 92 GLY C C 1
ATOM 3506 O O . GLY C 1 112 ? 65.911 52.582 46.968 1.00 28.72 92 GLY C O 1
ATOM 3507 N N . ASN C 1 113 ? 66.837 53.190 48.966 1.00 32.57 93 ASN C N 1
ATOM 3508 C CA . ASN C 1 113 ? 68.155 52.693 48.606 1.00 30.12 93 ASN C CA 1
ATOM 3509 C C . ASN C 1 113 ? 68.749 52.084 49.842 1.00 29.21 93 ASN C C 1
ATOM 3510 O O . ASN C 1 113 ? 68.496 52.566 50.962 1.00 29.55 93 ASN C O 1
ATOM 3515 N N . ASP C 1 114 ? 69.553 51.001 49.731 1.00 31.50 94 ASP C N 1
ATOM 3516 C CA . ASP C 1 114 ? 70.108 50.291 50.891 1.00 31.72 94 ASP C CA 1
ATOM 3517 C C . ASP C 1 114 ? 71.093 51.220 51.559 1.00 32.79 94 ASP C C 1
ATOM 3518 O O . ASP C 1 114 ? 71.365 50.971 52.705 1.00 31.27 94 ASP C O 1
ATOM 3523 N N . PHE C 1 115 ? 71.502 52.343 50.909 1.00 31.71 95 PHE C N 1
ATOM 3524 C CA . PHE C 1 115 ? 72.339 53.320 51.693 1.00 31.38 95 PHE C CA 1
ATOM 3525 C C . PHE C 1 115 ? 71.653 54.607 51.595 1.00 34.81 95 PHE C C 1
ATOM 3526 O O . PHE C 1 115 ? 72.324 55.629 51.478 1.00 36.35 95 PHE C O 1
ATOM 3534 N N . GLY C 1 116 ? 70.310 54.592 51.485 1.00 30.76 96 GLY C N 1
ATOM 3535 C CA . GLY C 1 116 ? 69.595 55.800 51.352 1.00 29.77 96 GLY C CA 1
ATOM 3536 C C . GLY C 1 116 ? 69.047 56.264 52.713 1.00 30.67 96 GLY C C 1
ATOM 3537 O O . GLY C 1 116 ? 69.429 55.701 53.776 1.00 31.24 96 GLY C O 1
ATOM 3538 N N . PHE C 1 117 ? 68.124 57.255 52.731 1.00 28.83 97 PHE C N 1
ATOM 3539 C CA . PHE C 1 117 ? 67.576 57.671 54.061 1.00 25.75 97 PHE C CA 1
ATOM 3540 C C . PHE C 1 117 ? 66.955 56.526 54.732 1.00 28.38 97 PHE C C 1
ATOM 3541 O O . PHE C 1 117 ? 66.272 55.686 54.068 1.00 28.17 97 PHE C O 1
ATOM 3549 N N . ASN C 1 118 ? 66.903 56.532 56.064 1.00 27.14 98 ASN C N 1
ATOM 3550 C CA . ASN C 1 118 ? 66.400 55.334 56.788 1.00 27.31 98 ASN C CA 1
ATOM 3551 C C . ASN C 1 118 ? 64.963 55.548 57.124 1.00 29.15 98 ASN C C 1
ATOM 3552 O O . ASN C 1 118 ? 64.284 54.622 57.636 1.00 31.62 98 ASN C O 1
ATOM 3557 N N . ASP C 1 119 ? 64.465 56.788 56.893 1.00 31.24 99 ASP C N 1
ATOM 3558 C CA . ASP C 1 119 ? 63.041 57.106 57.298 1.00 28.95 99 ASP C CA 1
ATOM 3559 C C . ASP C 1 119 ? 62.054 57.040 56.088 1.00 30.73 99 ASP C C 1
ATOM 3560 O O . ASP C 1 119 ? 60.823 57.252 56.296 1.00 29.04 99 ASP C O 1
ATOM 3565 N N . ILE C 1 120 ? 62.526 56.637 54.876 1.00 28.71 100 ILE C N 1
ATOM 3566 C CA . ILE C 1 120 ? 61.636 56.725 53.802 1.00 27.57 100 ILE C CA 1
ATOM 3567 C C . ILE C 1 120 ? 60.410 55.833 53.879 1.00 28.35 100 ILE C C 1
ATOM 3568 O O . ILE C 1 120 ? 59.332 56.308 53.453 1.00 29.66 100 ILE C O 1
ATOM 3573 N N . PHE C 1 121 ? 60.508 54.610 54.397 1.00 28.37 101 PHE C N 1
ATOM 3574 C CA . PHE C 1 121 ? 59.403 53.754 54.511 1.00 26.24 101 PHE C CA 1
ATOM 3575 C C . PHE C 1 121 ? 58.772 53.857 55.920 1.00 28.23 101 PHE C C 1
ATOM 3576 O O . PHE C 1 121 ? 57.533 53.926 56.004 1.00 27.66 101 PHE C O 1
ATOM 3584 N N . SER C 1 122 ? 59.593 53.867 56.990 1.00 25.52 102 SER C N 1
ATOM 3585 C CA . SER C 1 122 ? 59.019 54.067 58.360 1.00 26.36 102 SER C CA 1
ATOM 3586 C C . SER C 1 122 ? 58.158 55.292 58.524 1.00 27.20 102 SER C C 1
ATOM 3587 O O . SER C 1 122 ? 57.015 55.171 59.109 1.00 24.35 102 SER C O 1
ATOM 3590 N N . ARG C 1 123 ? 58.558 56.435 57.934 1.00 25.43 103 ARG C N 1
ATOM 3591 C CA . ARG C 1 123 ? 57.698 57.567 58.145 1.00 23.85 103 ARG C CA 1
ATOM 3592 C C . ARG C 1 123 ? 56.368 57.443 57.491 1.00 27.66 103 ARG C C 1
ATOM 3593 O O . ARG C 1 123 ? 55.346 57.994 57.984 1.00 27.40 103 ARG C O 1
ATOM 3601 N N . TYR C 1 124 ? 56.283 56.799 56.311 1.00 26.02 104 TYR C N 1
ATOM 3602 C CA . TYR C 1 124 ? 54.950 56.554 55.721 1.00 25.05 104 TYR C CA 1
ATOM 3603 C C . TYR C 1 124 ? 54.110 55.610 56.445 1.00 24.27 104 TYR C C 1
ATOM 3604 O O . TYR C 1 124 ? 52.921 55.845 56.649 1.00 24.84 104 TYR C O 1
ATOM 3613 N N . VAL C 1 125 ? 54.672 54.540 56.943 1.00 25.07 105 VAL C N 1
ATOM 3614 C CA . VAL C 1 125 ? 53.927 53.656 57.849 1.00 23.67 105 VAL C CA 1
ATOM 3615 C C . VAL C 1 125 ? 53.357 54.348 59.038 1.00 25.43 105 VAL C C 1
ATOM 3616 O O . VAL C 1 125 ? 52.177 54.145 59.458 1.00 25.31 105 VAL C O 1
ATOM 3620 N N . GLU C 1 126 ? 54.195 55.200 59.643 1.00 26.12 106 GLU C N 1
ATOM 3621 C CA . GLU C 1 126 ? 53.751 56.005 60.805 1.00 25.73 106 GLU C CA 1
ATOM 3622 C C . GLU C 1 126 ? 52.597 56.989 60.489 1.00 28.98 106 GLU C C 1
ATOM 3623 O O . GLU C 1 126 ? 51.686 57.160 61.290 1.00 25.81 106 GLU C O 1
ATOM 3629 N N . ALA C 1 127 ? 52.665 57.545 59.282 1.00 25.92 107 ALA C N 1
ATOM 3630 C CA . ALA C 1 127 ? 51.611 58.515 58.826 1.00 24.64 107 ALA C CA 1
ATOM 3631 C C . ALA C 1 127 ? 50.318 57.817 58.402 1.00 27.08 107 ALA C C 1
ATOM 3632 O O . ALA C 1 127 ? 49.284 58.411 58.493 1.00 28.22 107 ALA C O 1
ATOM 3634 N N . VAL C 1 128 ? 50.353 56.591 57.873 1.00 26.51 108 VAL C N 1
ATOM 3635 C CA . VAL C 1 128 ? 49.133 56.023 57.299 1.00 25.25 108 VAL C CA 1
ATOM 3636 C C . VAL C 1 128 ? 48.793 54.594 57.771 1.00 27.80 108 VAL C C 1
ATOM 3637 O O . VAL C 1 128 ? 47.718 54.052 57.396 1.00 27.62 108 VAL C O 1
ATOM 3641 N N . GLY C 1 129 ? 49.716 53.950 58.458 1.00 26.19 109 GLY C N 1
ATOM 3642 C CA . GLY C 1 129 ? 49.457 52.536 58.787 1.00 28.34 109 GLY C CA 1
ATOM 3643 C C . GLY C 1 129 ? 48.254 52.482 59.846 1.00 26.80 109 GLY C C 1
ATOM 3644 O O . GLY C 1 129 ? 48.150 53.326 60.700 1.00 27.58 109 GLY C O 1
ATOM 3645 N N . ARG C 1 130 ? 47.518 51.418 59.891 1.00 32.97 110 ARG C N 1
ATOM 3646 C CA . ARG C 1 130 ? 46.317 51.184 60.785 1.00 32.98 110 ARG C CA 1
ATOM 3647 C C . ARG C 1 130 ? 46.423 49.775 61.283 1.00 34.62 110 ARG C C 1
ATOM 3648 O O . ARG C 1 130 ? 46.903 48.871 60.534 1.00 30.64 110 ARG C O 1
ATOM 3656 N N . GLU C 1 131 ? 45.968 49.535 62.521 1.00 34.50 111 GLU C N 1
ATOM 3657 C CA . GLU C 1 131 ? 45.884 48.147 62.977 1.00 33.76 111 GLU C CA 1
ATOM 3658 C C . GLU C 1 131 ? 45.173 47.231 62.012 1.00 35.26 111 GLU C C 1
ATOM 3659 O O . GLU C 1 131 ? 44.190 47.604 61.418 1.00 36.04 111 GLU C O 1
ATOM 3665 N N . GLY C 1 132 ? 45.704 46.055 61.809 1.00 32.48 112 GLY C N 1
ATOM 3666 C CA . GLY C 1 132 ? 45.131 45.183 60.850 1.00 32.63 112 GLY C CA 1
ATOM 3667 C C . GLY C 1 132 ? 45.750 45.344 59.466 1.00 34.78 112 GLY C C 1
ATOM 3668 O O . GLY C 1 132 ? 45.451 44.508 58.594 1.00 35.59 112 GLY C O 1
ATOM 3669 N N . ASP C 1 133 ? 46.517 46.410 59.171 1.00 34.69 113 ASP C N 1
ATOM 3670 C CA . ASP C 1 133 ? 47.108 46.529 57.830 1.00 29.28 113 ASP C CA 1
ATOM 3671 C C . ASP C 1 133 ? 48.288 45.594 57.766 1.00 29.58 113 ASP C C 1
ATOM 3672 O O . ASP C 1 133 ? 48.699 44.945 58.783 1.00 31.22 113 ASP C O 1
ATOM 3677 N N . VAL C 1 134 ? 48.823 45.483 56.551 1.00 27.61 114 VAL C N 1
ATOM 3678 C CA . VAL C 1 134 ? 49.950 44.550 56.386 1.00 26.69 114 VAL C CA 1
ATOM 3679 C C . VAL C 1 134 ? 51.138 45.344 55.772 1.00 30.91 114 VAL C C 1
ATOM 3680 O O . VAL C 1 134 ? 50.918 46.176 54.779 1.00 28.60 114 VAL C O 1
ATOM 3684 N N . LEU C 1 135 ? 52.373 44.940 56.139 1.00 26.46 115 LEU C N 1
ATOM 3685 C CA . LEU C 1 135 ? 53.547 45.549 55.477 1.00 25.70 115 LEU C CA 1
ATOM 3686 C C . LEU C 1 135 ? 54.230 44.410 54.679 1.00 28.81 115 LEU C C 1
ATOM 3687 O O . LEU C 1 135 ? 54.531 43.388 55.254 1.00 26.75 115 LEU C O 1
ATOM 3692 N N . LEU C 1 136 ? 54.468 44.620 53.374 1.00 28.60 116 LEU C N 1
ATOM 3693 C CA . LEU C 1 136 ? 55.332 43.718 52.602 1.00 28.04 116 LEU C CA 1
ATOM 3694 C C . LEU C 1 136 ? 56.657 44.363 52.421 1.00 26.55 116 LEU C C 1
ATOM 3695 O O . LEU C 1 136 ? 56.763 45.318 51.718 1.00 29.88 116 LEU C O 1
ATOM 3700 N N . GLY C 1 137 ? 57.708 43.863 53.131 1.00 29.24 117 GLY C N 1
ATOM 3701 C CA . GLY C 1 137 ? 59.004 44.457 53.067 1.00 25.87 117 GLY C CA 1
ATOM 3702 C C . GLY C 1 137 ? 59.883 43.578 52.157 1.00 28.83 117 GLY C C 1
ATOM 3703 O O . GLY C 1 137 ? 60.020 42.386 52.441 1.00 28.65 117 GLY C O 1
ATOM 3704 N N . ILE C 1 138 ? 60.520 44.172 51.116 1.00 25.74 118 ILE C N 1
ATOM 3705 C CA . ILE C 1 138 ? 61.377 43.443 50.186 1.00 27.09 118 ILE C CA 1
ATOM 3706 C C . ILE C 1 138 ? 62.839 43.851 50.327 1.00 26.62 118 ILE C C 1
ATOM 3707 O O . ILE C 1 138 ? 63.171 45.016 50.248 1.00 26.71 118 ILE C O 1
ATOM 3712 N N . SER C 1 139 ? 63.715 42.843 50.568 1.00 25.50 119 SER C N 1
ATOM 3713 C CA . SER C 1 139 ? 65.154 43.131 50.681 1.00 23.44 119 SER C CA 1
ATOM 3714 C C . SER C 1 139 ? 65.894 41.899 50.304 1.00 27.68 119 SER C C 1
ATOM 3715 O O . SER C 1 139 ? 65.778 40.806 50.919 1.00 26.72 119 SER C O 1
ATOM 3718 N N . THR C 1 140 ? 66.674 41.989 49.237 1.00 28.24 120 THR C N 1
ATOM 3719 C CA . THR C 1 140 ? 67.393 40.805 48.760 1.00 28.77 120 THR C CA 1
ATOM 3720 C C . THR C 1 140 ? 68.409 40.290 49.811 1.00 31.16 120 THR C C 1
ATOM 3721 O O . THR C 1 140 ? 68.671 39.083 49.757 1.00 31.25 120 THR C O 1
ATOM 3725 N N . SER C 1 141 ? 68.932 41.135 50.672 1.00 29.77 121 SER C N 1
ATOM 3726 C CA . SER C 1 141 ? 69.954 40.686 51.604 1.00 29.24 121 SER C CA 1
ATOM 3727 C C . SER C 1 141 ? 69.298 40.477 53.028 1.00 32.08 121 SER C C 1
ATOM 3728 O O . SER C 1 141 ? 69.870 39.891 53.903 1.00 30.08 121 SER C O 1
ATOM 3731 N N . GLY C 1 142 ? 68.181 41.084 53.317 1.00 30.55 122 GLY C N 1
ATOM 3732 C CA . GLY C 1 142 ? 67.571 40.939 54.630 1.00 27.45 122 GLY C CA 1
ATOM 3733 C C . GLY C 1 142 ? 68.122 42.063 55.479 1.00 30.68 122 GLY C C 1
ATOM 3734 O O . GLY C 1 142 ? 67.846 42.060 56.691 1.00 29.08 122 GLY C O 1
ATOM 3735 N N . ASN C 1 143 ? 69.044 42.827 54.934 1.00 29.57 123 ASN C N 1
ATOM 3736 C CA . ASN C 1 143 ? 69.776 43.888 55.768 1.00 31.81 123 ASN C CA 1
ATOM 3737 C C . ASN C 1 143 ? 69.325 45.324 55.467 1.00 28.17 123 ASN C C 1
ATOM 3738 O O . ASN C 1 143 ? 69.841 46.244 56.098 1.00 29.32 123 ASN C O 1
ATOM 3743 N N . SER C 1 144 ? 68.321 45.515 54.643 1.00 28.04 124 SER C N 1
ATOM 3744 C CA . SER C 1 144 ? 68.026 46.928 54.210 1.00 26.16 124 SER C CA 1
ATOM 3745 C C . SER C 1 144 ? 67.602 47.721 55.435 1.00 31.29 124 SER C C 1
ATOM 3746 O O . SER C 1 144 ? 66.533 47.442 55.961 1.00 28.64 124 SER C O 1
ATOM 3749 N N . ALA C 1 145 ? 68.363 48.740 55.839 1.00 30.63 125 ALA C N 1
ATOM 3750 C CA . ALA C 1 145 ? 68.039 49.523 57.029 1.00 24.86 125 ALA C CA 1
ATOM 3751 C C . ALA C 1 145 ? 66.691 50.183 57.018 1.00 29.92 125 ALA C C 1
ATOM 3752 O O . ALA C 1 145 ? 66.013 50.224 58.026 1.00 27.43 125 ALA C O 1
ATOM 3754 N N . ASN C 1 146 ? 66.290 50.786 55.852 1.00 26.19 126 ASN C N 1
ATOM 3755 C CA . ASN C 1 146 ? 65.052 51.480 55.894 1.00 23.31 126 ASN C CA 1
ATOM 3756 C C . ASN C 1 146 ? 63.879 50.473 55.962 1.00 26.23 126 ASN C C 1
ATOM 3757 O O . ASN C 1 146 ? 62.819 50.796 56.372 1.00 29.77 126 ASN C O 1
ATOM 3762 N N . VAL C 1 147 ? 64.054 49.279 55.457 1.00 26.25 127 VAL C N 1
ATOM 3763 C CA . VAL C 1 147 ? 62.970 48.309 55.640 1.00 25.00 127 VAL C CA 1
ATOM 3764 C C . VAL C 1 147 ? 62.833 47.763 57.038 1.00 27.83 127 VAL C C 1
ATOM 3765 O O . VAL C 1 147 ? 61.726 47.444 57.490 1.00 24.77 127 VAL C O 1
ATOM 3769 N N . ILE C 1 148 ? 63.990 47.589 57.672 1.00 27.79 128 ILE C N 1
ATOM 3770 C CA . ILE C 1 148 ? 63.949 47.201 59.082 1.00 24.38 128 ILE C CA 1
ATOM 3771 C C . ILE C 1 148 ? 63.262 48.244 59.937 1.00 28.46 128 ILE C C 1
ATOM 3772 O O . ILE C 1 148 ? 62.508 47.928 60.878 1.00 28.62 128 ILE C O 1
ATOM 3777 N N . LYS C 1 149 ? 63.524 49.514 59.653 1.00 26.41 129 LYS C N 1
ATOM 3778 C CA . LYS C 1 149 ? 62.761 50.515 60.370 1.00 24.67 129 LYS C CA 1
ATOM 3779 C C . LYS C 1 149 ? 61.255 50.561 60.053 1.00 26.88 129 LYS C C 1
ATOM 3780 O O . LYS C 1 149 ? 60.518 50.898 60.947 1.00 27.54 129 LYS C O 1
ATOM 3786 N N . ALA C 1 150 ? 60.800 50.128 58.850 1.00 28.84 130 ALA C N 1
ATOM 3787 C CA . ALA C 1 150 ? 59.393 50.059 58.429 1.00 22.57 130 ALA C CA 1
ATOM 3788 C C . ALA C 1 150 ? 58.820 48.944 59.241 1.00 24.53 130 ALA C C 1
ATOM 3789 O O . ALA C 1 150 ? 57.654 48.984 59.541 1.00 28.99 130 ALA C O 1
ATOM 3791 N N . ILE C 1 151 ? 59.487 47.860 59.431 1.00 26.30 131 ILE C N 1
ATOM 3792 C CA . ILE C 1 151 ? 58.929 46.797 60.145 1.00 23.87 131 ILE C CA 1
ATOM 3793 C C . ILE C 1 151 ? 58.647 47.184 61.558 1.00 25.40 131 ILE C C 1
ATOM 3794 O O . ILE C 1 151 ? 57.599 46.823 62.120 1.00 28.95 131 ILE C O 1
ATOM 3799 N N . ALA C 1 152 ? 59.577 47.843 62.211 1.00 27.28 132 ALA C N 1
ATOM 3800 C CA . ALA C 1 152 ? 59.285 48.320 63.570 1.00 21.88 132 ALA C CA 1
ATOM 3801 C C . ALA C 1 152 ? 58.093 49.310 63.564 1.00 26.10 132 ALA C C 1
ATOM 3802 O O . ALA C 1 152 ? 57.292 49.326 64.525 1.00 25.04 132 ALA C O 1
ATOM 3804 N N . ALA C 1 153 ? 58.036 50.178 62.549 1.00 26.38 133 ALA C N 1
ATOM 3805 C CA . ALA C 1 153 ? 56.946 51.213 62.493 1.00 24.79 133 ALA C CA 1
ATOM 3806 C C . ALA C 1 153 ? 55.651 50.374 62.322 1.00 26.65 133 ALA C C 1
ATOM 3807 O O . ALA C 1 153 ? 54.614 50.653 62.959 1.00 25.72 133 ALA C O 1
ATOM 3809 N N . ALA C 1 154 ? 55.691 49.315 61.546 1.00 25.27 134 ALA C N 1
ATOM 3810 C CA . ALA C 1 154 ? 54.415 48.544 61.377 1.00 26.54 134 ALA C CA 1
ATOM 3811 C C . ALA C 1 154 ? 54.054 47.804 62.648 1.00 28.27 134 ALA C C 1
ATOM 3812 O O . ALA C 1 154 ? 52.872 47.775 62.956 1.00 30.36 134 ALA C O 1
ATOM 3814 N N . ARG C 1 155 ? 55.003 47.210 63.433 1.00 30.57 135 ARG C N 1
ATOM 3815 C CA . ARG C 1 155 ? 54.661 46.711 64.723 1.00 28.85 135 ARG C CA 1
ATOM 3816 C C . ARG C 1 155 ? 54.019 47.718 65.622 1.00 33.89 135 ARG C C 1
ATOM 3817 O O . ARG C 1 155 ? 53.037 47.437 66.311 1.00 31.72 135 ARG C O 1
ATOM 3825 N N . GLU C 1 156 ? 54.588 48.945 65.626 1.00 34.67 136 GLU C N 1
ATOM 3826 C CA . GLU C 1 156 ? 54.014 49.858 66.536 1.00 33.38 136 GLU C CA 1
ATOM 3827 C C . GLU C 1 156 ? 52.561 50.129 66.168 1.00 37.34 136 GLU C C 1
ATOM 3828 O O . GLU C 1 156 ? 51.797 50.695 66.992 1.00 38.83 136 GLU C O 1
ATOM 3834 N N . LYS C 1 157 ? 52.196 49.902 64.913 1.00 34.08 137 LYS C N 1
ATOM 3835 C CA . LYS C 1 157 ? 50.820 50.175 64.378 1.00 30.47 137 LYS C CA 1
ATOM 3836 C C . LYS C 1 157 ? 49.961 48.951 64.494 1.00 33.38 137 LYS C C 1
ATOM 3837 O O . LYS C 1 157 ? 48.792 48.991 64.155 1.00 34.16 137 LYS C O 1
ATOM 3843 N N . GLY C 1 158 ? 50.491 47.833 65.027 1.00 31.65 138 GLY C N 1
ATOM 3844 C CA . GLY C 1 158 ? 49.741 46.586 65.052 1.00 30.49 138 GLY C CA 1
ATOM 3845 C C . GLY C 1 158 ? 49.453 46.051 63.689 1.00 35.05 138 GLY C C 1
ATOM 3846 O O . GLY C 1 158 ? 48.346 45.512 63.405 1.00 33.61 138 GLY C O 1
ATOM 3847 N N . MET C 1 159 ? 50.445 46.103 62.789 1.00 32.24 139 MET C N 1
ATOM 3848 C CA . MET C 1 159 ? 50.257 45.577 61.441 1.00 28.05 139 MET C CA 1
ATOM 3849 C C . MET C 1 159 ? 50.981 44.223 61.370 1.00 31.93 139 MET C C 1
ATOM 3850 O O . MET C 1 159 ? 52.005 44.055 62.055 1.00 33.78 139 MET C O 1
ATOM 3855 N N . LYS C 1 160 ? 50.528 43.283 60.531 1.00 32.73 140 LYS C N 1
ATOM 3856 C CA . LYS C 1 160 ? 51.276 42.026 60.298 1.00 30.76 140 LYS C CA 1
ATOM 3857 C C . LYS C 1 160 ? 52.384 42.326 59.239 1.00 32.85 140 LYS C C 1
ATOM 3858 O O . LYS C 1 160 ? 52.318 43.337 58.500 1.00 28.95 140 LYS C O 1
ATOM 3864 N N . VAL C 1 161 ? 53.390 41.477 59.241 1.00 30.33 141 VAL C N 1
ATOM 3865 C CA . VAL C 1 161 ? 54.564 41.755 58.346 1.00 28.35 141 VAL C CA 1
ATOM 3866 C C . VAL C 1 161 ? 54.883 40.541 57.509 1.00 34.92 141 VAL C C 1
ATOM 3867 O O . VAL C 1 161 ? 55.069 39.447 58.090 1.00 31.90 141 VAL C O 1
ATOM 3871 N N . ILE C 1 162 ? 55.052 40.764 56.206 1.00 31.27 142 ILE C N 1
ATOM 3872 C CA . ILE C 1 162 ? 55.488 39.667 55.379 1.00 29.55 142 ILE C CA 1
ATOM 3873 C C . ILE C 1 162 ? 56.742 40.194 54.567 1.00 29.66 142 ILE C C 1
ATOM 3874 O O . ILE C 1 162 ? 56.783 41.314 54.142 1.00 31.36 142 ILE C O 1
ATOM 3879 N N . THR C 1 163 ? 57.831 39.429 54.608 1.00 30.19 143 THR C N 1
ATOM 3880 C CA . THR C 1 163 ? 59.027 39.777 53.863 1.00 26.73 143 THR C CA 1
ATOM 3881 C C . THR C 1 163 ? 59.439 38.901 52.745 1.00 28.96 143 THR C C 1
ATOM 3882 O O . THR C 1 163 ? 59.101 37.728 52.742 1.00 30.20 143 THR C O 1
ATOM 3886 N N . LEU C 1 164 ? 60.013 39.509 51.722 1.00 30.40 144 LEU C N 1
ATOM 3887 C CA . LEU C 1 164 ? 60.546 38.768 50.582 1.00 28.57 144 LEU C CA 1
ATOM 3888 C C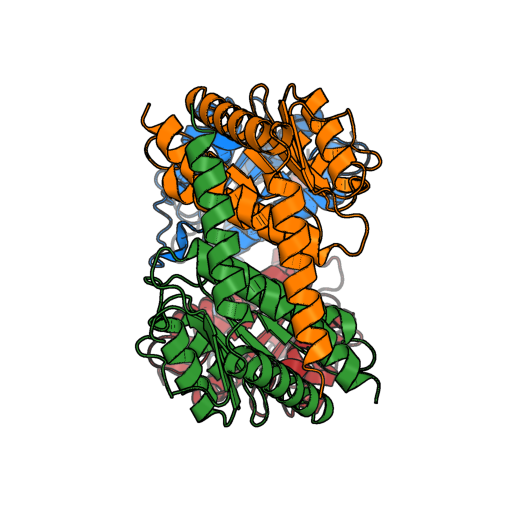 . LEU C 1 164 ? 62.045 39.000 50.753 1.00 29.86 144 LEU C C 1
ATOM 3889 O O . LEU C 1 164 ? 62.481 40.130 50.609 1.00 29.49 144 LEU C O 1
ATOM 3894 N N . THR C 1 165 ? 62.828 37.947 50.979 1.00 29.54 145 THR C N 1
ATOM 3895 C CA . THR C 1 165 ? 64.260 38.110 51.253 1.00 30.38 145 THR C CA 1
ATOM 3896 C C . THR C 1 165 ? 65.148 37.077 50.515 1.00 31.91 145 THR C C 1
ATOM 3897 O O . THR C 1 165 ? 64.668 36.381 49.621 1.00 33.08 145 THR C O 1
ATOM 3901 N N . GLY C 1 166 ? 66.422 37.100 50.779 1.00 29.59 146 GLY C N 1
ATOM 3902 C CA . GLY C 1 166 ? 67.335 36.164 50.172 1.00 31.77 146 GLY C CA 1
ATOM 3903 C C . GLY C 1 166 ? 68.513 35.887 51.148 1.00 33.65 146 GLY C C 1
ATOM 3904 O O . GLY C 1 166 ? 68.466 36.389 52.249 1.00 32.01 146 GLY C O 1
ATOM 3905 N N . LYS C 1 167 ? 69.533 35.205 50.689 1.00 38.02 147 LYS C N 1
ATOM 3906 C CA . LYS C 1 167 ? 70.659 34.840 51.528 1.00 35.59 147 LYS C CA 1
ATOM 3907 C C . LYS C 1 167 ? 70.282 34.227 52.806 1.00 37.43 147 LYS C C 1
ATOM 3908 O O . LYS C 1 167 ? 69.475 33.386 52.819 1.00 40.18 147 LYS C O 1
ATOM 3914 N N . ASP C 1 168 ? 70.907 34.680 53.914 1.00 38.76 148 ASP C N 1
ATOM 3915 C CA . ASP C 1 168 ? 70.544 34.134 55.221 1.00 34.88 148 ASP C CA 1
ATOM 3916 C C . ASP C 1 168 ? 69.397 34.821 55.919 1.00 38.01 148 ASP C C 1
ATOM 3917 O O . ASP C 1 168 ? 69.220 34.600 57.092 1.00 37.24 148 ASP C O 1
ATOM 3922 N N . GLY C 1 169 ? 68.644 35.701 55.177 1.00 36.42 149 GLY C N 1
ATOM 3923 C CA . GLY C 1 169 ? 67.743 36.452 55.790 1.00 30.97 149 GLY C CA 1
ATOM 3924 C C . GLY C 1 169 ? 68.226 37.724 56.422 1.00 32.86 149 GLY C C 1
ATOM 3925 O O . GLY C 1 169 ? 67.397 38.597 56.831 1.00 31.61 149 GLY C O 1
ATOM 3926 N N . GLY C 1 170 ? 69.510 37.793 56.590 1.00 30.45 150 GLY C N 1
ATOM 3927 C CA . GLY C 1 170 ? 70.124 38.976 57.205 1.00 28.90 150 GLY C CA 1
ATOM 3928 C C . GLY C 1 170 ? 69.590 39.396 58.563 1.00 33.56 150 GLY C C 1
ATOM 3929 O O . GLY C 1 170 ? 69.105 38.580 59.391 1.00 35.56 150 GLY C O 1
ATOM 3930 N N . LYS C 1 171 ? 69.726 40.657 58.851 1.00 33.58 151 LYS C N 1
ATOM 3931 C CA . LYS C 1 171 ? 69.239 41.196 60.167 1.00 32.39 151 LYS C CA 1
ATOM 3932 C C . LYS C 1 171 ? 67.703 41.157 60.308 1.00 33.56 151 LYS C C 1
ATOM 3933 O O . LYS C 1 171 ? 67.133 41.243 61.376 1.00 31.46 151 LYS C O 1
ATOM 3939 N N . MET C 1 172 ? 67.023 40.965 59.208 1.00 32.47 152 MET C N 1
ATOM 3940 C CA . MET C 1 172 ? 65.520 40.926 59.218 1.00 30.39 152 MET C CA 1
ATOM 3941 C C . MET C 1 172 ? 64.956 39.553 59.719 1.00 34.16 152 MET C C 1
ATOM 3942 O O . MET C 1 172 ? 63.768 39.419 60.015 1.00 34.20 152 MET C O 1
ATOM 3947 N N . ALA C 1 173 ? 65.816 38.575 59.736 1.00 33.02 153 ALA C N 1
ATOM 3948 C CA . ALA C 1 173 ? 65.375 37.220 60.040 1.00 34.74 153 ALA C CA 1
ATOM 3949 C C . ALA C 1 173 ? 64.656 37.110 61.361 1.00 36.55 153 ALA C C 1
ATOM 3950 O O . ALA C 1 173 ? 65.185 37.474 62.401 1.00 36.99 153 ALA C O 1
ATOM 3952 N N . GLY C 1 174 ? 63.497 36.491 61.260 1.00 34.76 154 GLY C N 1
ATOM 3953 C CA . GLY C 1 174 ? 62.723 36.388 62.416 1.00 31.02 154 GLY C CA 1
ATOM 3954 C C . GLY C 1 174 ? 61.746 37.540 62.751 1.00 33.18 154 GLY C C 1
ATOM 3955 O O . GLY C 1 174 ? 60.930 37.368 63.658 1.00 32.26 154 GLY C O 1
ATOM 3956 N N . THR C 1 175 ? 61.940 38.748 62.193 1.00 34.65 155 THR C N 1
ATOM 3957 C CA . THR C 1 175 ? 61.168 39.864 62.585 1.00 25.65 155 THR C CA 1
ATOM 3958 C C . THR C 1 175 ? 59.787 39.973 61.761 1.00 31.71 155 THR C C 1
ATOM 3959 O O . THR C 1 175 ? 58.948 40.819 62.076 1.00 31.02 155 THR C O 1
ATOM 3963 N N . ALA C 1 176 ? 59.500 39.045 60.804 1.00 29.77 156 ALA C N 1
ATOM 3964 C CA . ALA C 1 176 ? 58.230 38.974 59.972 1.00 26.82 156 ALA C CA 1
ATOM 3965 C C . ALA C 1 176 ? 57.324 37.875 60.491 1.00 33.72 156 ALA C C 1
ATOM 3966 O O . ALA C 1 176 ? 57.773 36.933 61.221 1.00 32.79 156 ALA C O 1
ATOM 3968 N N . ASP C 1 177 ? 56.027 38.038 60.333 1.00 31.41 157 ASP C N 1
ATOM 3969 C CA . ASP C 1 177 ? 55.132 37.001 60.623 1.00 31.42 157 ASP C CA 1
ATOM 3970 C C . ASP C 1 177 ? 55.309 35.895 59.554 1.00 35.44 157 ASP C C 1
ATOM 3971 O O . ASP C 1 177 ? 55.207 34.739 59.935 1.00 36.30 157 ASP C O 1
ATOM 3976 N N . ILE C 1 178 ? 55.609 36.247 58.252 1.00 34.38 158 ILE C N 1
ATOM 3977 C CA . ILE C 1 178 ? 55.758 35.273 57.181 1.00 31.66 158 ILE C CA 1
ATOM 3978 C C . ILE C 1 178 ? 56.933 35.782 56.353 1.00 35.18 158 ILE C C 1
ATOM 3979 O O . ILE C 1 178 ? 56.874 36.869 55.863 1.00 32.61 158 ILE C O 1
ATOM 3984 N N . GLU C 1 179 ? 58.013 34.973 56.217 1.00 33.11 159 GLU C N 1
ATOM 3985 C CA . GLU C 1 179 ? 59.190 35.402 55.377 1.00 30.27 159 GLU C CA 1
ATOM 3986 C C . GLU C 1 179 ? 59.309 34.424 54.227 1.00 33.69 159 GLU C C 1
ATOM 3987 O O . GLU C 1 179 ? 59.112 33.231 54.469 1.00 32.44 159 GLU C O 1
ATOM 3993 N N . ILE C 1 180 ? 59.617 34.905 52.993 1.00 35.00 160 ILE C N 1
ATOM 3994 C CA . ILE C 1 180 ? 59.736 33.981 51.872 1.00 29.92 160 ILE C CA 1
ATOM 3995 C C . ILE C 1 180 ? 61.174 34.305 51.482 1.00 33.50 160 ILE C C 1
ATOM 3996 O O . ILE C 1 180 ? 61.441 35.416 50.899 1.00 30.67 160 ILE C O 1
ATOM 4001 N N . ARG C 1 181 ? 62.091 33.407 51.803 1.00 33.50 161 ARG C N 1
ATOM 4002 C CA . ARG C 1 181 ? 63.514 33.617 51.531 1.00 29.61 161 ARG C CA 1
ATOM 4003 C C . ARG C 1 181 ? 63.994 32.844 50.329 1.00 35.38 161 ARG C C 1
ATOM 4004 O O . ARG C 1 181 ? 63.828 31.697 50.269 1.00 34.88 161 ARG C O 1
ATOM 4012 N N . VAL C 1 182 ? 64.752 33.516 49.452 1.00 37.20 162 VAL C N 1
ATOM 4013 C CA . VAL C 1 182 ? 65.289 32.963 48.331 1.00 37.32 162 VAL C CA 1
ATOM 4014 C C . VAL C 1 182 ? 66.714 32.467 48.712 1.00 44.68 162 VAL C C 1
ATOM 4015 O O . VAL C 1 182 ? 67.554 33.186 49.071 1.00 41.83 162 VAL C O 1
ATOM 4019 N N . PRO C 1 183 ? 66.940 31.144 48.540 1.00 49.66 163 PRO C N 1
ATOM 4020 C CA . PRO C 1 183 ? 68.106 30.494 48.986 1.00 51.80 163 PRO C CA 1
ATOM 4021 C C . PRO C 1 183 ? 69.454 31.008 48.373 1.00 54.91 163 PRO C C 1
ATOM 4022 O O . PRO C 1 183 ? 70.443 30.600 48.882 1.00 62.02 163 PRO C O 1
ATOM 4026 N N . HIS C 1 184 ? 69.507 31.904 47.414 1.00 50.47 164 HIS C N 1
ATOM 4027 C CA . HIS C 1 184 ? 70.694 32.428 46.857 1.00 45.61 164 HIS C CA 1
ATOM 4028 C C . HIS C 1 184 ? 71.588 33.340 47.757 1.00 47.55 164 HIS C C 1
ATOM 4029 O O . HIS C 1 184 ? 71.063 34.230 48.475 1.00 46.47 164 HIS C O 1
ATOM 4036 N N . PHE C 1 185 ? 72.930 33.162 47.649 1.00 47.58 165 PHE C N 1
ATOM 4037 C CA . PHE C 1 185 ? 73.842 33.981 48.402 1.00 44.35 165 PHE C CA 1
ATOM 4038 C C . PHE C 1 185 ? 74.708 34.857 47.620 1.00 47.67 165 PHE C C 1
ATOM 4039 O O . PHE C 1 185 ? 75.693 35.368 48.125 1.00 51.29 165 PHE C O 1
ATOM 4047 N N . GLY C 1 186 ? 74.497 34.948 46.343 1.00 47.45 166 GLY C N 1
ATOM 4048 C CA . GLY C 1 186 ? 75.300 35.767 45.512 1.00 45.73 166 GLY C CA 1
ATOM 4049 C C . GLY C 1 186 ? 74.710 37.195 45.253 1.00 49.80 166 GLY C C 1
ATOM 4050 O O . GLY C 1 186 ? 74.073 37.803 46.120 1.00 47.08 166 GLY C O 1
ATOM 4051 N N . TYR C 1 187 ? 74.853 37.656 44.018 1.00 52.61 167 TYR C N 1
ATOM 4052 C CA . TYR C 1 187 ? 74.284 38.933 43.536 1.00 51.22 167 TYR C CA 1
ATOM 4053 C C . TYR C 1 187 ? 72.760 39.032 43.719 1.00 46.52 167 TYR C C 1
ATOM 4054 O O . TYR C 1 187 ? 72.080 38.088 43.537 1.00 44.83 167 TYR C O 1
ATOM 4063 N N . ALA C 1 188 ? 72.313 40.231 44.019 1.00 41.87 168 ALA C N 1
ATOM 4064 C CA . ALA C 1 188 ? 70.939 40.615 44.243 1.00 34.68 168 ALA C CA 1
ATOM 4065 C C . ALA C 1 188 ? 70.084 40.322 42.990 1.00 34.45 168 ALA C C 1
ATOM 4066 O O . ALA C 1 188 ? 68.903 40.063 43.146 1.00 33.68 168 ALA C O 1
ATOM 4068 N N . ASP C 1 189 ? 70.688 40.338 41.761 1.00 32.09 169 ASP C N 1
ATOM 4069 C CA . ASP C 1 189 ? 69.841 40.213 40.574 1.00 30.47 169 ASP C CA 1
ATOM 4070 C C . ASP C 1 189 ? 69.120 38.884 40.659 1.00 31.68 169 ASP C C 1
ATOM 4071 O O . ASP C 1 189 ? 67.919 38.801 40.368 1.00 29.33 169 ASP C O 1
ATOM 4076 N N . ARG C 1 190 ? 69.872 37.808 40.951 1.00 31.99 170 ARG C N 1
ATOM 4077 C CA . ARG C 1 190 ? 69.206 36.438 40.918 1.00 31.17 170 ARG C CA 1
ATOM 4078 C C . ARG C 1 190 ? 68.039 36.302 41.937 1.00 32.93 170 ARG C C 1
ATOM 4079 O O . ARG C 1 190 ? 67.034 35.540 41.726 1.00 30.75 170 ARG C O 1
ATOM 4087 N N . ILE C 1 191 ? 68.150 37.072 43.047 1.00 31.72 171 ILE C N 1
ATOM 4088 C CA . ILE C 1 191 ? 67.068 37.043 44.114 1.00 28.57 171 ILE C CA 1
ATOM 4089 C C . ILE C 1 191 ? 65.869 37.899 43.653 1.00 28.31 171 ILE C C 1
ATOM 4090 O O . ILE C 1 191 ? 64.714 37.461 43.803 1.00 29.82 171 ILE C O 1
ATOM 4095 N N . GLN C 1 192 ? 66.101 39.063 43.047 1.00 29.65 172 GLN C N 1
ATOM 4096 C CA . GLN C 1 192 ? 64.963 39.936 42.718 1.00 31.38 172 GLN C CA 1
ATOM 4097 C C . GLN C 1 192 ? 64.190 39.137 41.647 1.00 34.69 172 GLN C C 1
ATOM 4098 O O . GLN C 1 192 ? 62.919 39.198 41.617 1.00 31.83 172 GLN C O 1
ATOM 4104 N N . GLU C 1 193 ? 64.954 38.422 40.769 1.00 31.28 173 GLU C N 1
ATOM 4105 C CA . GLU C 1 193 ? 64.327 37.659 39.638 1.00 33.07 173 GLU C CA 1
ATOM 4106 C C . GLU C 1 193 ? 63.289 36.661 40.214 1.00 34.33 173 GLU C C 1
ATOM 4107 O O . GLU C 1 193 ? 62.246 36.447 39.565 1.00 33.92 173 GLU C O 1
ATOM 4113 N N . ILE C 1 194 ? 63.580 36.087 41.351 1.00 30.66 174 ILE C N 1
ATOM 4114 C CA . ILE C 1 194 ? 62.655 35.100 41.963 1.00 27.56 174 ILE C CA 1
ATOM 4115 C C . ILE C 1 194 ? 61.601 35.884 42.709 1.00 32.14 174 ILE C C 1
ATOM 4116 O O . ILE C 1 194 ? 60.441 35.575 42.587 1.00 29.43 174 ILE C O 1
ATOM 4121 N N . HIS C 1 195 ? 61.940 37.071 43.363 1.00 30.48 175 HIS C N 1
ATOM 4122 C CA . HIS C 1 195 ? 60.900 37.772 44.058 1.00 27.98 175 HIS C CA 1
ATOM 4123 C C . HIS C 1 195 ? 59.800 38.233 43.138 1.00 30.93 175 HIS C C 1
ATOM 4124 O O . HIS C 1 195 ? 58.648 38.160 43.461 1.00 30.71 175 HIS C O 1
ATOM 4131 N N . ILE C 1 196 ? 60.185 38.730 41.952 1.00 26.08 176 ILE C N 1
ATOM 4132 C CA . ILE C 1 196 ? 59.072 39.078 41.021 1.00 24.45 176 ILE C CA 1
ATOM 4133 C C . ILE C 1 196 ? 58.126 37.895 40.593 1.00 27.11 176 ILE C C 1
ATOM 4134 O O . ILE C 1 196 ? 56.883 38.052 40.460 1.00 25.27 176 ILE C O 1
ATOM 4139 N N . LYS C 1 197 ? 58.694 36.710 40.472 1.00 30.14 177 LYS C N 1
ATOM 4140 C CA . LYS C 1 197 ? 57.921 35.504 40.221 1.00 28.18 177 LYS C CA 1
ATOM 4141 C C . LYS C 1 197 ? 57.029 35.300 41.398 1.00 30.87 177 LYS C C 1
ATOM 4142 O O . LYS C 1 197 ? 55.767 35.003 41.218 1.00 30.05 177 LYS C O 1
ATOM 4148 N N . VAL C 1 198 ? 57.592 35.373 42.616 1.00 31.89 178 VAL C N 1
ATOM 4149 C CA . VAL C 1 198 ? 56.730 35.190 43.806 1.00 29.64 178 VAL C CA 1
ATOM 4150 C C . VAL C 1 198 ? 55.544 36.204 43.934 1.00 33.04 178 VAL C C 1
ATOM 4151 O O . VAL C 1 198 ? 54.361 35.875 44.130 1.00 32.94 178 VAL C O 1
ATOM 4155 N N . ILE C 1 199 ? 55.832 37.443 43.596 1.00 31.06 179 ILE C N 1
ATOM 4156 C CA . ILE C 1 199 ? 54.728 38.452 43.570 1.00 28.54 179 ILE C CA 1
ATOM 4157 C C . ILE C 1 199 ? 53.672 38.085 42.482 1.00 29.10 179 ILE C C 1
ATOM 4158 O O . ILE C 1 199 ? 52.531 38.262 42.783 1.00 28.08 179 ILE C O 1
ATOM 4163 N N . HIS C 1 200 ? 54.067 37.573 41.300 1.00 28.12 180 HIS C N 1
ATOM 4164 C CA . HIS C 1 200 ? 53.075 37.305 40.368 1.00 29.90 180 HIS C CA 1
ATOM 4165 C C . HIS C 1 200 ? 52.144 36.252 40.957 1.00 31.33 180 HIS C C 1
ATOM 4166 O O . HIS C 1 200 ? 50.902 36.159 40.714 1.00 34.40 180 HIS C O 1
ATOM 4173 N N . ILE C 1 201 ? 52.784 35.266 41.569 1.00 33.07 181 ILE C N 1
ATOM 4174 C CA . ILE C 1 201 ? 52.044 34.113 42.142 1.00 31.26 181 ILE C CA 1
ATOM 4175 C C . ILE C 1 201 ? 51.170 34.499 43.265 1.00 35.76 181 ILE C C 1
ATOM 4176 O O . ILE C 1 201 ? 49.934 34.045 43.303 1.00 36.25 181 ILE C O 1
ATOM 4181 N N . LEU C 1 202 ? 51.689 35.365 44.157 1.00 33.87 182 LEU C N 1
ATOM 4182 C CA . LEU C 1 202 ? 50.856 35.955 45.214 1.00 34.25 182 LEU C CA 1
ATOM 4183 C C . LEU C 1 202 ? 49.607 36.516 44.639 1.00 35.50 182 LEU C C 1
ATOM 4184 O O . LEU C 1 202 ? 48.516 36.259 45.198 1.00 38.54 182 LEU C O 1
ATOM 4189 N N . ILE C 1 203 ? 49.730 37.362 43.631 1.00 37.87 183 ILE C N 1
ATOM 4190 C CA . ILE C 1 203 ? 48.561 37.968 43.049 1.00 34.77 183 ILE C CA 1
ATOM 4191 C C . ILE C 1 203 ? 47.513 36.956 42.567 1.00 39.09 183 ILE C C 1
ATOM 4192 O O . ILE C 1 203 ? 46.263 37.094 42.811 1.00 40.47 183 ILE C O 1
ATOM 4197 N N . GLN C 1 204 ? 47.938 35.925 41.903 1.00 42.23 184 GLN C N 1
ATOM 4198 C CA . GLN C 1 204 ? 47.002 34.839 41.522 1.00 45.29 184 GLN C CA 1
ATOM 4199 C C . GLN C 1 204 ? 46.312 34.167 42.676 1.00 47.25 184 GLN C C 1
ATOM 4200 O O . GLN C 1 204 ? 45.086 33.972 42.605 1.00 47.54 184 GLN C O 1
ATOM 4206 N N . LEU C 1 205 ? 47.118 33.735 43.642 1.00 41.64 185 LEU C N 1
ATOM 4207 C CA . LEU C 1 205 ? 46.604 33.189 44.831 1.00 43.20 185 LEU C CA 1
ATOM 4208 C C . LEU C 1 205 ? 45.668 34.111 45.596 1.00 44.82 185 LEU C C 1
ATOM 4209 O O . LEU C 1 205 ? 44.680 33.665 46.111 1.00 49.99 185 LEU C O 1
ATOM 4214 N N . ILE C 1 206 ? 45.913 35.401 45.613 1.00 45.90 186 ILE C N 1
ATOM 4215 C CA . ILE C 1 206 ? 45.011 36.398 46.236 1.00 42.76 186 ILE C CA 1
ATOM 4216 C C . ILE C 1 206 ? 43.676 36.411 45.506 1.00 49.79 186 ILE C C 1
ATOM 4217 O O . ILE C 1 206 ? 42.653 36.434 46.191 1.00 50.15 186 ILE C O 1
ATOM 4222 N N . GLU C 1 207 ? 43.714 36.337 44.167 1.00 53.65 187 GLU C N 1
ATOM 4223 C CA . GLU C 1 207 ? 42.545 36.245 43.328 1.00 55.52 187 GLU C CA 1
ATOM 4224 C C . GLU C 1 207 ? 41.710 34.932 43.690 1.00 58.45 187 GLU C C 1
ATOM 4225 O O . GLU C 1 207 ? 40.515 34.970 43.937 1.00 57.33 187 GLU C O 1
ATOM 4231 N N . LYS C 1 208 ? 42.356 33.788 43.801 1.00 58.61 188 LYS C N 1
ATOM 4232 C CA . LYS C 1 208 ? 41.665 32.562 44.245 1.00 55.63 188 LYS C CA 1
ATOM 4233 C C . LYS C 1 208 ? 41.118 32.756 45.588 1.00 59.26 188 LYS C C 1
ATOM 4234 O O . LYS C 1 208 ? 40.074 32.301 45.854 1.00 60.54 188 LYS C O 1
ATOM 4240 N N . GLU C 1 209 ? 41.790 33.453 46.477 1.00 59.25 189 GLU C N 1
ATOM 4241 C CA . GLU C 1 209 ? 41.181 33.635 47.779 1.00 57.59 189 GLU C CA 1
ATOM 4242 C C . GLU C 1 209 ? 40.030 34.647 47.871 1.00 61.86 189 GLU C C 1
ATOM 4243 O O . GLU C 1 209 ? 39.142 34.545 48.712 1.00 63.09 189 GLU C O 1
ATOM 4249 N N . MET C 1 210 ? 40.038 35.631 47.020 1.00 64.06 190 MET C N 1
ATOM 4250 C CA . MET C 1 210 ? 39.044 36.722 47.062 1.00 64.47 190 MET C CA 1
ATOM 4251 C C . MET C 1 210 ? 37.716 36.336 46.407 1.00 71.99 190 MET C C 1
ATOM 4252 O O . MET C 1 210 ? 36.703 36.992 46.672 1.00 69.74 190 MET C O 1
ATOM 4257 N N . VAL C 1 211 ? 37.791 35.360 45.476 1.00 77.69 191 VAL C N 1
ATOM 4258 C CA . VAL C 1 211 ? 36.642 34.818 44.674 1.00 81.38 191 VAL C CA 1
ATOM 4259 C C . VAL C 1 211 ? 35.500 34.253 45.511 1.00 88.00 191 VAL C C 1
ATOM 4260 O O . VAL C 1 211 ? 34.332 34.395 45.100 1.00 90.55 191 VAL C O 1
ATOM 4264 N N . LYS C 1 212 ? 35.816 33.634 46.644 1.00 91.94 192 LYS C N 1
ATOM 4265 C CA . LYS C 1 212 ? 34.888 33.571 47.767 1.00 92.44 192 LYS C CA 1
ATOM 4266 C C . LYS C 1 212 ? 35.399 34.385 48.951 1.00 97.47 192 LYS C C 1
ATOM 4267 O O . LYS C 1 212 ? 34.863 35.449 49.262 1.00 98.91 192 LYS C O 1
ATOM 4274 N N . MET D 1 21 ? 51.519 97.530 22.322 1.00 79.89 1 MET D N 1
ATOM 4275 C CA . MET D 1 21 ? 50.878 96.262 21.997 1.00 77.67 1 MET D CA 1
ATOM 4276 C C . MET D 1 21 ? 50.901 95.311 23.188 1.00 79.33 1 MET D C 1
ATOM 4277 O O . MET D 1 21 ? 51.826 94.513 23.340 1.00 82.95 1 MET D O 1
ATOM 4282 N N . TYR D 1 22 ? 49.877 95.401 24.031 1.00 73.45 2 TYR D N 1
ATOM 4283 C CA . TYR D 1 22 ? 49.704 94.409 25.215 1.00 63.17 2 TYR D CA 1
ATOM 4284 C C . TYR D 1 22 ? 50.086 95.046 26.508 1.00 61.19 2 TYR D C 1
ATOM 4285 O O . TYR D 1 22 ? 49.882 94.479 27.533 1.00 56.30 2 TYR D O 1
ATOM 4294 N N . GLN D 1 23 ? 50.684 96.230 26.413 1.00 60.34 3 GLN D N 1
ATOM 4295 C CA . GLN D 1 23 ? 51.032 97.030 27.538 1.00 61.32 3 GLN D CA 1
ATOM 4296 C C . GLN D 1 23 ? 49.915 97.351 28.489 1.00 59.20 3 GLN D C 1
ATOM 4297 O O . GLN D 1 23 ? 50.061 97.344 29.766 1.00 56.38 3 GLN D O 1
ATOM 4303 N N . ASP D 1 24 ? 48.791 97.590 27.857 1.00 56.95 4 ASP D N 1
ATOM 4304 C CA . ASP D 1 24 ? 47.594 97.876 28.579 1.00 57.13 4 ASP D CA 1
ATOM 4305 C C . ASP D 1 24 ? 46.996 96.613 29.116 1.00 55.21 4 ASP D C 1
ATOM 4306 O O . ASP D 1 24 ? 46.507 96.631 30.235 1.00 54.08 4 ASP D O 1
ATOM 4311 N N . LEU D 1 25 ? 46.979 95.562 28.312 1.00 50.90 5 LEU D N 1
ATOM 4312 C CA . LEU D 1 25 ? 46.495 94.313 28.879 1.00 50.33 5 LEU D CA 1
ATOM 4313 C C . LEU D 1 25 ? 47.293 93.883 30.150 1.00 46.94 5 LEU D C 1
ATOM 4314 O O . LEU D 1 25 ? 46.720 93.502 31.160 1.00 44.25 5 LEU D O 1
ATOM 4319 N N . ILE D 1 26 ? 48.617 93.905 30.038 1.00 45.52 6 ILE D N 1
ATOM 4320 C CA . ILE D 1 26 ? 49.543 93.612 31.193 1.00 41.27 6 ILE D CA 1
ATOM 4321 C C . ILE D 1 26 ? 49.184 94.452 32.420 1.00 43.78 6 ILE D C 1
ATOM 4322 O O . ILE D 1 26 ? 48.997 93.966 33.579 1.00 43.14 6 ILE D O 1
ATOM 4327 N N . ARG D 1 27 ? 49.001 95.748 32.205 1.00 45.56 7 ARG D N 1
ATOM 4328 C CA . ARG D 1 27 ? 48.748 96.583 33.398 1.00 45.22 7 ARG D CA 1
ATOM 4329 C C . ARG D 1 27 ? 47.376 96.333 34.002 1.00 44.31 7 ARG D C 1
ATOM 4330 O O . ARG D 1 27 ? 47.193 96.452 35.177 1.00 42.56 7 ARG D O 1
ATOM 4338 N N . ASN D 1 28 ? 46.422 96.116 33.134 1.00 45.10 8 ASN D N 1
ATOM 4339 C CA . ASN D 1 28 ? 45.090 95.784 33.537 1.00 43.84 8 ASN D CA 1
ATOM 4340 C C . ASN D 1 28 ? 45.067 94.565 34.420 1.00 43.42 8 ASN D C 1
ATOM 4341 O O . ASN D 1 28 ? 44.342 94.548 35.470 1.00 41.95 8 ASN D O 1
ATOM 4346 N N . GLU D 1 29 ? 45.700 93.481 33.951 1.00 38.27 9 GLU D N 1
ATOM 4347 C CA . GLU D 1 29 ? 45.705 92.266 34.817 1.00 37.21 9 GLU D CA 1
ATOM 4348 C C . GLU D 1 29 ? 46.413 92.487 36.136 1.00 37.93 9 GLU D C 1
ATOM 4349 O O . GLU D 1 29 ? 46.002 91.968 37.165 1.00 39.22 9 GLU D O 1
ATOM 4355 N N . LEU D 1 30 ? 47.605 93.177 36.146 1.00 37.07 10 LEU D N 1
ATOM 4356 C CA . LEU D 1 30 ? 48.217 93.571 37.400 1.00 35.18 10 LEU D CA 1
ATOM 4357 C C . LEU D 1 30 ? 47.334 94.408 38.305 1.00 38.54 10 LEU D C 1
ATOM 4358 O O . LEU D 1 30 ? 47.228 94.154 39.474 1.00 38.72 10 LEU D O 1
ATOM 4363 N N . ASN D 1 31 ? 46.601 95.387 37.753 1.00 37.77 11 ASN D N 1
ATOM 4364 C CA . ASN D 1 31 ? 45.719 96.155 38.557 1.00 37.19 11 ASN D CA 1
ATOM 4365 C C . ASN D 1 31 ? 44.537 95.371 39.105 1.00 38.08 11 ASN D C 1
ATOM 4366 O O . ASN D 1 31 ? 44.116 95.617 40.233 1.00 36.77 11 ASN D O 1
ATOM 4371 N N . GLU D 1 32 ? 44.067 94.444 38.300 1.00 33.94 12 GLU D N 1
ATOM 4372 C CA . GLU D 1 32 ? 42.946 93.607 38.781 1.00 34.26 12 GLU D CA 1
ATOM 4373 C C . GLU D 1 32 ? 43.505 92.784 39.991 1.00 34.66 12 GLU D C 1
ATOM 4374 O O . GLU D 1 32 ? 42.713 92.511 40.971 1.00 37.23 12 GLU D O 1
ATOM 4380 N N . ALA D 1 33 ? 44.802 92.369 39.926 1.00 33.92 13 ALA D N 1
ATOM 4381 C CA . ALA D 1 33 ? 45.411 91.576 41.098 1.00 31.93 13 ALA D CA 1
ATOM 4382 C C . ALA D 1 33 ? 45.417 92.506 42.327 1.00 32.55 13 ALA D C 1
ATOM 4383 O O . ALA D 1 33 ? 45.401 92.133 43.489 1.00 28.66 13 ALA D O 1
ATOM 4385 N N . ALA D 1 34 ? 45.772 93.729 42.067 1.00 35.16 14 ALA D N 1
ATOM 4386 C CA . ALA D 1 34 ? 45.883 94.759 43.137 1.00 34.05 14 ALA D CA 1
ATOM 4387 C C . ALA D 1 34 ? 44.494 95.024 43.734 1.00 31.75 14 ALA D C 1
ATOM 4388 O O . ALA D 1 34 ? 44.365 95.078 44.996 1.00 31.80 14 ALA D O 1
ATOM 4390 N N . GLU D 1 35 ? 43.474 95.153 42.844 1.00 35.46 15 GLU D N 1
ATOM 4391 C CA . GLU D 1 35 ? 42.069 95.249 43.338 1.00 35.94 15 GLU D CA 1
ATOM 4392 C C . GLU D 1 35 ? 41.682 94.010 44.186 1.00 38.20 15 GLU D C 1
ATOM 4393 O O . GLU D 1 35 ? 41.089 94.187 45.241 1.00 37.23 15 GLU D O 1
ATOM 4399 N N . THR D 1 36 ? 42.112 92.781 43.754 1.00 35.57 16 THR D N 1
ATOM 4400 C CA . THR D 1 36 ? 41.662 91.605 44.433 1.00 31.88 16 THR D CA 1
ATOM 4401 C C . THR D 1 36 ? 42.282 91.548 45.831 1.00 35.45 16 THR D C 1
ATOM 4402 O O . THR D 1 36 ? 41.597 91.239 46.843 1.00 32.20 16 THR D O 1
ATOM 4406 N N . LEU D 1 37 ? 43.582 91.800 45.887 1.00 31.91 17 LEU D N 1
ATOM 4407 C CA . LEU D 1 37 ? 44.300 91.818 47.194 1.00 31.50 17 LEU D CA 1
ATOM 4408 C C . LEU D 1 37 ? 43.622 92.869 48.107 1.00 34.74 17 LEU D C 1
ATOM 4409 O O . LEU D 1 37 ? 43.445 92.585 49.250 1.00 35.14 17 LEU D O 1
ATOM 4414 N N . ALA D 1 38 ? 43.251 94.055 47.568 1.00 37.83 18 ALA D N 1
ATOM 4415 C CA . ALA D 1 38 ? 42.694 95.132 48.394 1.00 35.28 18 ALA D CA 1
ATOM 4416 C C . ALA D 1 38 ? 41.361 94.679 48.898 1.00 37.40 18 ALA D C 1
ATOM 4417 O O . ALA D 1 38 ? 41.086 94.946 50.078 1.00 39.72 18 ALA D O 1
ATOM 4419 N N . ASN D 1 39 ? 40.517 94.090 48.124 1.00 36.86 19 ASN D N 1
ATOM 4420 C CA . ASN D 1 39 ? 39.186 93.650 48.657 1.00 35.93 19 ASN D CA 1
ATOM 4421 C C . ASN D 1 39 ? 39.283 92.417 49.588 1.00 39.06 19 ASN D C 1
ATOM 4422 O O . ASN D 1 39 ? 38.481 92.240 50.467 1.00 37.55 19 ASN D O 1
ATOM 4427 N N . PHE D 1 40 ? 40.293 91.579 49.364 1.00 36.14 20 PHE D N 1
ATOM 4428 C CA . PHE D 1 40 ? 40.507 90.448 50.268 1.00 35.68 20 PHE D CA 1
ATOM 4429 C C . PHE D 1 40 ? 40.998 90.981 51.617 1.00 40.74 20 PHE D C 1
ATOM 4430 O O . PHE D 1 40 ? 40.500 90.595 52.628 1.00 39.04 20 PHE D O 1
ATOM 4438 N N . LEU D 1 41 ? 42.038 91.861 51.601 1.00 41.71 21 LEU D N 1
ATOM 4439 C CA . LEU D 1 41 ? 42.565 92.291 52.833 1.00 42.22 21 LEU D CA 1
ATOM 4440 C C . LEU D 1 41 ? 41.666 93.221 53.615 1.00 47.25 21 LEU D C 1
ATOM 4441 O O . LEU D 1 41 ? 41.727 93.279 54.844 1.00 47.49 21 LEU D O 1
ATOM 4446 N N . LYS D 1 42 ? 40.782 93.933 52.937 1.00 45.66 22 LYS D N 1
ATOM 4447 C CA . LYS D 1 42 ? 39.971 94.777 53.640 1.00 46.48 22 LYS D CA 1
ATOM 4448 C C . LYS D 1 42 ? 38.872 94.183 54.555 1.00 47.65 22 LYS D C 1
ATOM 4449 O O . LYS D 1 42 ? 38.398 94.940 55.454 1.00 45.02 22 LYS D O 1
ATOM 4455 N N . ASP D 1 43 ? 38.461 92.910 54.352 1.00 43.63 23 ASP D N 1
ATOM 4456 C CA . ASP D 1 43 ? 37.393 92.262 55.092 1.00 36.99 23 ASP D CA 1
ATOM 4457 C C . ASP D 1 43 ? 38.065 91.517 56.233 1.00 41.27 23 ASP D C 1
ATOM 4458 O O . ASP D 1 43 ? 38.765 90.542 56.088 1.00 40.19 23 ASP D O 1
ATOM 4463 N N . ASP D 1 44 ? 37.796 91.953 57.433 1.00 42.01 24 ASP D N 1
ATOM 4464 C CA . ASP D 1 44 ? 38.258 91.274 58.671 1.00 41.56 24 ASP D CA 1
ATOM 4465 C C . ASP D 1 44 ? 37.994 89.745 58.788 1.00 40.31 24 ASP D C 1
ATOM 4466 O O . ASP D 1 44 ? 38.791 89.084 59.405 1.00 40.75 24 ASP D O 1
ATOM 4471 N N . ALA D 1 45 ? 36.823 89.286 58.358 1.00 36.33 25 ALA D N 1
ATOM 4472 C CA . ALA D 1 45 ? 36.516 87.856 58.337 1.00 32.74 25 ALA D CA 1
ATOM 4473 C C . ALA D 1 45 ? 37.646 86.983 57.632 1.00 34.73 25 ALA D C 1
ATOM 4474 O O . ALA D 1 45 ? 38.062 85.970 58.198 1.00 34.84 25 ALA D O 1
ATOM 4476 N N . ASN D 1 46 ? 38.313 87.537 56.611 1.00 35.28 26 ASN D N 1
ATOM 4477 C CA . ASN D 1 46 ? 39.288 86.807 55.826 1.00 32.93 26 ASN D CA 1
ATOM 4478 C C . ASN D 1 46 ? 40.568 86.760 56.666 1.00 34.20 26 ASN D C 1
ATOM 4479 O O . ASN D 1 46 ? 41.204 85.784 56.724 1.00 33.29 26 ASN D O 1
ATOM 4484 N N . ILE D 1 47 ? 40.878 87.854 57.332 1.00 37.36 27 ILE D N 1
ATOM 4485 C CA . ILE D 1 47 ? 42.037 87.941 58.219 1.00 33.36 27 ILE D CA 1
ATOM 4486 C C . ILE D 1 47 ? 41.910 87.015 59.413 1.00 36.23 27 ILE D C 1
ATOM 4487 O O . ILE D 1 47 ? 42.845 86.334 59.792 1.00 37.76 27 ILE D O 1
ATOM 4492 N N . HIS D 1 48 ? 40.732 86.917 59.985 1.00 34.64 28 HIS D N 1
ATOM 4493 C CA . HIS D 1 48 ? 40.479 86.089 61.151 1.00 33.50 28 HIS D CA 1
ATOM 4494 C C . HIS D 1 48 ? 40.497 84.631 60.727 1.00 35.40 28 HIS D C 1
ATOM 4495 O O . HIS D 1 48 ? 40.940 83.796 61.445 1.00 30.84 28 HIS D O 1
ATOM 4502 N N . ALA D 1 49 ? 39.969 84.335 59.488 1.00 33.53 29 ALA D N 1
ATOM 4503 C CA . ALA D 1 49 ? 39.905 82.929 59.032 1.00 28.33 29 ALA D CA 1
ATOM 4504 C C . ALA D 1 49 ? 41.401 82.456 58.920 1.00 29.90 29 ALA D C 1
ATOM 4505 O O . ALA D 1 49 ? 41.655 81.312 59.083 1.00 32.96 29 ALA D O 1
ATOM 4507 N N . ILE D 1 50 ? 42.295 83.338 58.403 1.00 31.33 30 ILE D N 1
ATOM 4508 C CA . ILE D 1 50 ? 43.712 82.911 58.195 1.00 27.16 30 ILE D CA 1
ATOM 4509 C C . ILE D 1 50 ? 44.297 82.535 59.610 1.00 33.61 30 ILE D C 1
ATOM 4510 O O . ILE D 1 50 ? 45.008 81.540 59.770 1.00 34.51 30 ILE D O 1
ATOM 4515 N N . GLN D 1 51 ? 44.082 83.409 60.645 1.00 36.42 31 GLN D N 1
ATOM 4516 C CA . GLN D 1 51 ? 44.648 83.159 61.956 1.00 36.09 31 GLN D CA 1
ATOM 4517 C C . GLN D 1 51 ? 44.054 81.836 62.478 1.00 36.04 31 GLN D C 1
ATOM 4518 O O . GLN D 1 51 ? 44.775 80.990 62.920 1.00 39.97 31 GLN D O 1
ATOM 4524 N N . ARG D 1 52 ? 42.745 81.590 62.392 1.00 33.92 32 ARG D N 1
ATOM 4525 C CA . ARG D 1 52 ? 42.161 80.380 62.932 1.00 33.10 32 ARG D CA 1
ATOM 4526 C C . ARG D 1 52 ? 42.689 79.149 62.214 1.00 34.52 32 ARG D C 1
ATOM 4527 O O . ARG D 1 52 ? 42.855 78.124 62.883 1.00 35.22 32 ARG D O 1
ATOM 4535 N N . ALA D 1 53 ? 42.857 79.233 60.855 1.00 35.16 33 ALA D N 1
ATOM 4536 C CA . ALA D 1 53 ? 43.368 78.102 60.078 1.00 30.90 33 ALA D CA 1
ATOM 4537 C C . ALA D 1 53 ? 44.749 77.701 60.643 1.00 33.98 33 ALA D C 1
ATOM 4538 O O . ALA D 1 53 ? 45.046 76.479 60.835 1.00 32.71 33 ALA D O 1
ATOM 4540 N N . ALA D 1 54 ? 45.603 78.701 60.875 1.00 31.15 34 ALA D N 1
ATOM 4541 C CA . ALA D 1 54 ? 46.971 78.343 61.290 1.00 29.25 34 ALA D CA 1
ATOM 4542 C C . ALA D 1 54 ? 46.998 77.698 62.688 1.00 32.21 34 ALA D C 1
ATOM 4543 O O . ALA D 1 54 ? 47.780 76.760 63.026 1.00 31.77 34 ALA D O 1
ATOM 4545 N N . VAL D 1 55 ? 46.230 78.241 63.581 1.00 31.86 35 VAL D N 1
ATOM 4546 C CA . VAL D 1 55 ? 46.036 77.750 64.954 1.00 33.96 35 VAL D CA 1
ATOM 4547 C C . VAL D 1 55 ? 45.489 76.354 64.858 1.00 36.88 35 VAL D C 1
ATOM 4548 O O . VAL D 1 55 ? 46.005 75.428 65.548 1.00 39.82 35 VAL D O 1
ATOM 4552 N N . LEU D 1 56 ? 44.551 76.069 63.963 1.00 36.22 36 LEU D N 1
ATOM 4553 C CA . LEU D 1 56 ? 44.093 74.636 63.979 1.00 33.50 36 LEU D CA 1
ATOM 4554 C C . LEU D 1 56 ? 45.081 73.660 63.419 1.00 34.55 36 LEU D C 1
ATOM 4555 O O . LEU D 1 56 ? 45.221 72.562 63.894 1.00 33.78 36 LEU D O 1
ATOM 4560 N N . LEU D 1 57 ? 45.801 74.132 62.444 1.00 33.33 37 LEU D N 1
ATOM 4561 C CA . LEU D 1 57 ? 46.889 73.328 61.872 1.00 31.11 37 LEU D CA 1
ATOM 4562 C C . LEU D 1 57 ? 47.992 73.018 62.937 1.00 34.82 37 LEU D C 1
ATOM 4563 O O . LEU D 1 57 ? 48.416 71.892 63.090 1.00 35.06 37 LEU D O 1
ATOM 4568 N N . ALA D 1 58 ? 48.474 74.022 63.635 1.00 36.29 38 ALA D N 1
ATOM 4569 C CA . ALA D 1 58 ? 49.504 73.925 64.656 1.00 36.04 38 ALA D CA 1
ATOM 4570 C C . ALA D 1 58 ? 49.021 72.983 65.762 1.00 35.63 38 ALA D C 1
ATOM 4571 O O . ALA D 1 58 ? 49.725 72.101 66.211 1.00 39.00 38 ALA D O 1
ATOM 4573 N N . ASP D 1 59 ? 47.801 73.149 66.144 1.00 35.26 39 ASP D N 1
ATOM 4574 C CA . ASP D 1 59 ? 47.235 72.367 67.273 1.00 35.30 39 ASP D CA 1
ATOM 4575 C C . ASP D 1 59 ? 47.169 70.928 66.858 1.00 37.17 39 ASP D C 1
ATOM 4576 O O . ASP D 1 59 ? 47.457 70.067 67.662 1.00 34.74 39 ASP D O 1
ATOM 4581 N N . SER D 1 60 ? 46.749 70.669 65.611 1.00 36.46 40 SER D N 1
ATOM 4582 C CA . SER D 1 60 ? 46.790 69.310 65.057 1.00 35.35 40 SER D CA 1
ATOM 4583 C C . SER D 1 60 ? 48.172 68.720 65.101 1.00 33.17 40 SER D C 1
ATOM 4584 O O . SER D 1 60 ? 48.312 67.604 65.528 1.00 32.80 40 SER D O 1
ATOM 4587 N N . PHE D 1 61 ? 49.164 69.475 64.573 1.00 34.38 41 PHE D N 1
ATOM 4588 C CA . PHE D 1 61 ? 50.536 68.988 64.643 1.00 35.53 41 PHE D CA 1
ATOM 4589 C C . PHE D 1 61 ? 50.985 68.686 66.079 1.00 38.14 41 PHE D C 1
ATOM 4590 O O . PHE D 1 61 ? 51.480 67.603 66.311 1.00 39.41 41 PHE D O 1
ATOM 4598 N N . LYS D 1 62 ? 50.698 69.593 67.024 1.00 40.11 42 LYS D N 1
ATOM 4599 C CA . LYS D 1 62 ? 51.028 69.359 68.413 1.00 40.23 42 LYS D CA 1
ATOM 4600 C C . LYS D 1 62 ? 50.401 68.112 68.955 1.00 41.76 42 LYS D C 1
ATOM 4601 O O . LYS D 1 62 ? 51.032 67.414 69.728 1.00 39.82 42 LYS D O 1
ATOM 4607 N N . ALA D 1 63 ? 49.197 67.755 68.497 1.00 39.75 43 ALA D N 1
ATOM 4608 C CA . ALA D 1 63 ? 48.535 66.509 68.996 1.00 39.52 43 ALA D CA 1
ATOM 4609 C C . ALA D 1 63 ? 49.046 65.268 68.188 1.00 38.22 43 ALA D C 1
ATOM 4610 O O . ALA D 1 63 ? 48.444 64.185 68.334 1.00 40.33 43 ALA D O 1
ATOM 4612 N N . GLY D 1 64 ? 49.960 65.412 67.241 1.00 35.25 44 GLY D N 1
ATOM 4613 C CA . GLY D 1 64 ? 50.444 64.184 66.546 1.00 35.32 44 GLY D CA 1
ATOM 4614 C C . GLY D 1 64 ? 49.638 63.960 65.207 1.00 36.84 44 GLY D C 1
ATOM 4615 O O . GLY D 1 64 ? 49.800 62.897 64.607 1.00 38.62 44 GLY D O 1
ATOM 4616 N N . GLY D 1 65 ? 48.869 64.926 64.738 1.00 31.86 45 GLY D N 1
ATOM 4617 C CA . GLY D 1 65 ? 48.058 64.743 63.585 1.00 30.62 45 GLY D CA 1
ATOM 4618 C C . GLY D 1 65 ? 48.783 65.197 62.323 1.00 32.27 45 GLY D C 1
ATOM 4619 O O . GLY D 1 65 ? 49.879 65.754 62.413 1.00 31.83 45 GLY D O 1
ATOM 4620 N N . LYS D 1 66 ? 48.203 64.965 61.140 1.00 32.76 46 LYS D N 1
ATOM 4621 C CA . LYS D 1 66 ? 48.871 65.456 59.894 1.00 28.17 46 LYS D CA 1
ATOM 4622 C C . LYS D 1 66 ? 47.824 66.183 59.110 1.00 30.46 46 LYS D C 1
ATOM 4623 O O . LYS D 1 66 ? 46.606 66.010 59.231 1.00 29.93 46 LYS D O 1
ATOM 4629 N N . VAL D 1 67 ? 48.323 66.916 58.096 1.00 26.59 47 VAL D N 1
ATOM 4630 C CA . VAL D 1 67 ? 47.384 67.592 57.189 1.00 25.83 47 VAL D CA 1
ATOM 4631 C C . VAL D 1 67 ? 47.599 67.030 55.793 1.00 27.59 47 VAL D C 1
ATOM 4632 O O . VAL D 1 67 ? 48.724 66.758 55.384 1.00 25.42 47 VAL D O 1
ATOM 4636 N N . LEU D 1 68 ? 46.482 66.714 55.124 1.00 26.78 48 LEU D N 1
ATOM 4637 C CA . LEU D 1 68 ? 46.492 66.291 53.729 1.00 24.65 48 LEU D CA 1
ATOM 4638 C C . LEU D 1 68 ? 46.000 67.431 52.869 1.00 25.12 48 LEU D C 1
ATOM 4639 O O . LEU D 1 68 ? 44.959 67.975 53.145 1.00 26.30 48 LEU D O 1
ATOM 4644 N N . SER D 1 69 ? 46.755 67.814 51.826 1.00 24.52 49 SER D N 1
ATOM 4645 C CA . SER D 1 69 ? 46.394 68.949 50.984 1.00 23.61 49 SER D CA 1
ATOM 4646 C C . SER D 1 69 ? 46.174 68.412 49.603 1.00 24.44 49 SER D C 1
ATOM 4647 O O . SER D 1 69 ? 46.710 67.416 49.128 1.00 24.33 49 SER D O 1
ATOM 4650 N N . CYS D 1 70 ? 45.224 69.112 48.953 1.00 27.74 50 CYS D N 1
ATOM 4651 C CA . CYS D 1 70 ? 44.866 68.778 47.548 1.00 27.56 50 CYS D CA 1
ATOM 4652 C C . CYS D 1 70 ? 44.254 69.958 46.812 1.00 30.08 50 CYS D C 1
ATOM 4653 O O . CYS D 1 70 ? 43.745 70.853 47.468 1.00 25.64 50 CYS D O 1
ATOM 4656 N N . GLY D 1 71 ? 44.458 69.993 45.493 1.00 28.55 51 GLY D N 1
ATOM 4657 C CA . GLY D 1 71 ? 43.811 71.029 44.722 1.00 30.10 51 GLY D CA 1
ATOM 4658 C C . GLY D 1 71 ? 44.085 70.656 43.256 1.00 32.73 51 GLY D C 1
ATOM 4659 O O . GLY D 1 71 ? 44.910 69.794 43.017 1.00 33.01 51 GLY D O 1
ATOM 4660 N N . ASN D 1 72 ? 43.358 71.238 42.327 1.00 36.20 52 ASN D N 1
ATOM 4661 C CA . ASN D 1 72 ? 43.521 71.007 40.850 1.00 35.37 52 ASN D CA 1
ATOM 4662 C C . ASN D 1 72 ? 44.228 72.032 40.133 1.00 37.32 52 ASN D C 1
ATOM 4663 O O . ASN D 1 72 ? 44.201 73.162 40.541 1.00 39.00 52 ASN D O 1
ATOM 4668 N N . GLY D 1 73 ? 44.973 71.662 39.082 1.00 35.95 53 GLY D N 1
ATOM 4669 C CA . GLY D 1 73 ? 45.573 72.634 38.204 1.00 36.87 53 GLY D CA 1
ATOM 4670 C C . GLY D 1 73 ? 46.643 73.455 38.917 1.00 39.72 53 GLY D C 1
ATOM 4671 O O . GLY D 1 73 ? 47.557 72.916 39.703 1.00 43.58 53 GLY D O 1
ATOM 4672 N N . GLY D 1 74 ? 46.506 74.731 38.845 1.00 34.79 54 GLY D N 1
ATOM 4673 C CA . GLY D 1 74 ? 47.477 75.524 39.551 1.00 38.03 54 GLY D CA 1
ATOM 4674 C C . GLY D 1 74 ? 47.437 75.424 41.041 1.00 35.13 54 GLY D C 1
ATOM 4675 O O . GLY D 1 74 ? 48.432 75.751 41.705 1.00 35.45 54 GLY D O 1
ATOM 4676 N N . SER D 1 75 ? 46.271 75.009 41.550 1.00 36.22 55 SER D N 1
ATOM 4677 C CA . SER D 1 75 ? 46.038 74.883 42.998 1.00 29.80 55 SER D CA 1
ATOM 4678 C C . SER D 1 75 ? 46.771 73.691 43.514 1.00 34.10 55 SER D C 1
ATOM 4679 O O . SER D 1 75 ? 47.076 73.582 44.690 1.00 29.56 55 SER D O 1
ATOM 4682 N N . HIS D 1 76 ? 47.000 72.716 42.628 1.00 38.20 56 HIS D N 1
ATOM 4683 C CA . HIS D 1 76 ? 47.767 71.553 43.057 1.00 43.21 56 HIS D CA 1
ATOM 4684 C C . HIS D 1 76 ? 49.108 71.977 43.562 1.00 44.29 56 HIS D C 1
ATOM 4685 O O . HIS D 1 76 ? 49.630 71.543 44.582 1.00 44.92 56 HIS D O 1
ATOM 4692 N N . CYS D 1 77 ? 49.748 72.811 42.776 1.00 46.67 57 CYS D N 1
ATOM 4693 C CA . CYS D 1 77 ? 50.984 73.403 43.240 1.00 41.67 57 CYS D CA 1
ATOM 4694 C C . CYS D 1 77 ? 50.947 74.063 44.541 1.00 41.12 57 CYS D C 1
ATOM 4695 O O . CYS D 1 77 ? 51.866 73.865 45.386 1.00 40.33 57 CYS D O 1
ATOM 4698 N N . ASP D 1 78 ? 49.973 74.937 44.781 1.00 36.64 58 ASP D N 1
ATOM 4699 C CA . ASP D 1 78 ? 49.890 75.542 46.063 1.00 31.34 58 ASP D CA 1
ATOM 4700 C C . ASP D 1 78 ? 49.824 74.424 47.147 1.00 32.77 58 ASP D C 1
ATOM 4701 O O . ASP D 1 78 ? 50.399 74.525 48.215 1.00 32.20 58 ASP D O 1
ATOM 4706 N N . ALA D 1 79 ? 49.019 73.393 46.936 1.00 32.12 59 ALA D N 1
ATOM 4707 C CA . ALA D 1 79 ? 48.863 72.268 47.973 1.00 29.99 59 ALA D CA 1
ATOM 4708 C C . ALA D 1 79 ? 50.236 71.570 48.153 1.00 28.90 59 ALA D C 1
ATOM 4709 O O . ALA D 1 79 ? 50.596 71.209 49.250 1.00 27.19 59 ALA D O 1
ATOM 4711 N N . MET D 1 80 ? 50.994 71.441 47.073 1.00 31.27 60 MET D N 1
ATOM 4712 C CA . MET D 1 80 ? 52.343 70.898 47.151 1.00 32.80 60 MET D CA 1
ATOM 4713 C C . MET D 1 80 ? 53.334 71.753 47.926 1.00 31.02 60 MET D C 1
ATOM 4714 O O . MET D 1 80 ? 54.079 71.239 48.739 1.00 32.44 60 MET D O 1
ATOM 4719 N N . HIS D 1 81 ? 53.351 73.056 47.685 1.00 31.85 61 HIS D N 1
ATOM 4720 C CA . HIS D 1 81 ? 54.286 73.884 48.425 1.00 30.94 61 HIS D CA 1
ATOM 4721 C C . HIS D 1 81 ? 53.924 73.928 49.916 1.00 31.60 61 HIS D C 1
ATOM 4722 O O . HIS D 1 81 ? 54.775 73.909 50.816 1.00 29.65 61 HIS D O 1
ATOM 4729 N N . PHE D 1 82 ? 52.628 74.040 50.207 1.00 28.16 62 PHE D N 1
ATOM 4730 C CA . PHE D 1 82 ? 52.196 74.006 51.561 1.00 25.27 62 PHE D CA 1
ATOM 4731 C C . PHE D 1 82 ? 52.734 72.738 52.289 1.00 30.11 62 PHE D C 1
ATOM 4732 O O . PHE D 1 82 ? 53.233 72.804 53.385 1.00 28.22 62 PHE D O 1
ATOM 4740 N N . ALA D 1 83 ? 52.456 71.588 51.705 1.00 25.48 63 ALA D N 1
ATOM 4741 C CA . ALA D 1 83 ? 52.807 70.331 52.372 1.00 26.98 63 ALA D CA 1
ATOM 4742 C C . ALA D 1 83 ? 54.289 70.164 52.464 1.00 26.77 63 ALA D C 1
ATOM 4743 O O . ALA D 1 83 ? 54.775 69.746 53.494 1.00 23.54 63 ALA D O 1
ATOM 4745 N N . GLU D 1 84 ? 55.062 70.434 51.409 1.00 28.97 64 GLU D N 1
ATOM 4746 C CA . GLU D 1 84 ? 56.510 70.232 51.468 1.00 28.49 64 GLU D CA 1
ATOM 4747 C C . GLU D 1 84 ? 57.233 71.173 52.404 1.00 29.01 64 GLU D C 1
ATOM 4748 O O . GLU D 1 84 ? 58.177 70.757 53.094 1.00 29.82 64 GLU D O 1
ATOM 4754 N N . GLU D 1 85 ? 56.870 72.421 52.402 1.00 32.84 65 GLU D N 1
ATOM 4755 C CA . GLU D 1 85 ? 57.433 73.381 53.386 1.00 33.09 65 GLU D CA 1
ATOM 4756 C C . GLU D 1 85 ? 57.190 72.917 54.824 1.00 31.83 65 GLU D C 1
ATOM 4757 O O . GLU D 1 85 ? 58.070 72.881 55.654 1.00 31.93 65 GLU D O 1
ATOM 4763 N N . LEU D 1 86 ? 55.966 72.629 55.113 1.00 33.36 66 LEU D N 1
ATOM 4764 C CA . LEU D 1 86 ? 55.637 72.165 56.493 1.00 29.73 66 LEU D CA 1
ATOM 4765 C C . LEU D 1 86 ? 56.438 70.892 56.812 1.00 31.06 66 LEU D C 1
ATOM 4766 O O . LEU D 1 86 ? 56.950 70.782 57.913 1.00 33.81 66 LEU D O 1
ATOM 4771 N N . THR D 1 87 ? 56.374 69.826 55.961 1.00 30.17 67 THR D N 1
ATOM 4772 C CA . THR D 1 87 ? 57.124 68.542 56.330 1.00 25.63 67 THR D CA 1
ATOM 4773 C C . THR D 1 87 ? 58.611 68.795 56.444 1.00 29.29 67 THR D C 1
ATOM 4774 O O . THR D 1 87 ? 59.228 68.239 57.348 1.00 27.65 67 THR D O 1
ATOM 4778 N N . GLY D 1 88 ? 59.130 69.699 55.572 1.00 28.56 68 GLY D N 1
ATOM 4779 C CA . GLY D 1 88 ? 60.584 70.079 55.646 1.00 31.50 68 GLY D CA 1
ATOM 4780 C C . GLY D 1 88 ? 60.920 70.708 57.014 1.00 33.61 68 GLY D C 1
ATOM 4781 O O . GLY D 1 88 ? 61.952 70.383 57.581 1.00 33.49 68 GLY D O 1
ATOM 4782 N N . ARG D 1 89 ? 60.031 71.545 57.542 1.00 33.07 69 ARG D N 1
ATOM 4783 C CA . ARG D 1 89 ? 60.336 72.230 58.826 1.00 31.51 69 ARG D CA 1
ATOM 4784 C C . ARG D 1 89 ? 60.117 71.352 60.053 1.00 33.23 69 ARG D C 1
ATOM 4785 O O . ARG D 1 89 ? 60.729 71.612 61.014 1.00 34.25 69 ARG D O 1
ATOM 4793 N N . TYR D 1 90 ? 59.078 70.465 60.101 1.00 33.19 70 TYR D N 1
ATOM 4794 C CA . TYR D 1 90 ? 58.763 69.698 61.262 1.00 31.10 70 TYR D CA 1
ATOM 4795 C C . TYR D 1 90 ? 59.007 68.245 61.241 1.00 37.98 70 TYR D C 1
ATOM 4796 O O . TYR D 1 90 ? 58.691 67.561 62.258 1.00 37.59 70 TYR D O 1
ATOM 4805 N N . ARG D 1 91 ? 59.472 67.689 60.117 1.00 38.99 71 ARG D N 1
ATOM 4806 C CA . ARG D 1 91 ? 59.729 66.236 60.155 1.00 39.45 71 ARG D CA 1
ATOM 4807 C C . ARG D 1 91 ? 60.769 65.789 61.215 1.00 43.32 71 ARG D C 1
ATOM 4808 O O . ARG D 1 91 ? 60.620 64.708 61.802 1.00 38.78 71 ARG D O 1
ATOM 4816 N N . GLU D 1 92 ? 61.854 66.518 61.323 1.00 44.17 72 GLU D N 1
ATOM 4817 C CA . GLU D 1 92 ? 62.903 66.064 62.227 1.00 46.89 72 GLU D CA 1
ATOM 4818 C C . GLU D 1 92 ? 62.437 65.854 63.726 1.00 50.61 72 GLU D C 1
ATOM 4819 O O . GLU D 1 92 ? 61.717 66.651 64.343 1.00 49.67 72 GLU D O 1
ATOM 4825 N N . ASN D 1 93 ? 62.829 64.717 64.272 1.00 52.44 73 ASN D N 1
ATOM 4826 C CA . ASN D 1 93 ? 62.375 64.341 65.620 1.00 57.55 73 ASN D CA 1
ATOM 4827 C C . ASN D 1 93 ? 60.845 64.218 65.884 1.00 58.61 73 ASN D C 1
ATOM 4828 O O . ASN D 1 93 ? 60.392 64.500 66.989 1.00 60.09 73 ASN D O 1
ATOM 4833 N N . ARG D 1 94 ? 60.052 63.751 64.887 1.00 57.22 74 ARG D N 1
ATOM 4834 C CA . ARG D 1 94 ? 58.610 63.620 65.063 1.00 51.42 74 ARG D CA 1
ATOM 4835 C C . ARG D 1 94 ? 58.266 62.525 64.112 1.00 47.06 74 ARG D C 1
ATOM 4836 O O . ARG D 1 94 ? 58.684 62.521 62.991 1.00 44.96 74 ARG D O 1
ATOM 4844 N N . PRO D 1 95 ? 57.498 61.544 64.603 1.00 45.90 75 PRO D N 1
ATOM 4845 C CA . PRO D 1 95 ? 57.165 60.408 63.740 1.00 42.86 75 PRO D CA 1
ATOM 4846 C C . PRO D 1 95 ? 56.259 60.873 62.522 1.00 40.48 75 PRO D C 1
ATOM 4847 O O . PRO D 1 95 ? 55.533 61.888 62.630 1.00 39.17 75 PRO D O 1
ATOM 4851 N N . GLY D 1 96 ? 56.226 60.107 61.442 1.00 37.10 76 GLY D N 1
ATOM 4852 C CA . GLY D 1 96 ? 55.323 60.373 60.413 1.00 30.83 76 GLY D CA 1
ATOM 4853 C C . GLY D 1 96 ? 55.681 61.618 59.601 1.00 32.36 76 GLY D C 1
ATOM 4854 O O . GLY D 1 96 ? 56.703 62.287 59.780 1.00 31.96 76 GLY D O 1
ATOM 4855 N N . TYR D 1 97 ? 54.707 62.097 58.827 1.00 29.75 77 TYR D N 1
ATOM 4856 C CA . TYR D 1 97 ? 54.837 63.286 58.013 1.00 29.90 77 TYR D CA 1
ATOM 4857 C C . TYR D 1 97 ? 53.851 64.334 58.525 1.00 27.82 77 TYR D C 1
ATOM 4858 O O . TYR D 1 97 ? 52.671 64.039 58.809 1.00 27.67 77 TYR D O 1
ATOM 4867 N N . PRO D 1 98 ? 54.326 65.567 58.749 1.00 27.74 78 PRO D N 1
ATOM 4868 C CA . PRO D 1 98 ? 53.452 66.628 59.178 1.00 26.69 78 PRO D CA 1
ATOM 4869 C C . PRO D 1 98 ? 52.378 66.842 58.048 1.00 29.92 78 PRO D C 1
ATOM 4870 O O . PRO D 1 98 ? 51.175 67.161 58.380 1.00 31.13 78 PRO D O 1
ATOM 4874 N N . ALA D 1 99 ? 52.783 66.853 56.744 1.00 28.28 79 ALA D N 1
ATOM 4875 C CA . ALA D 1 99 ? 51.810 67.282 55.676 1.00 24.59 79 ALA D CA 1
ATOM 4876 C C . ALA D 1 99 ? 52.104 66.433 54.450 1.00 27.03 79 ALA D C 1
ATOM 4877 O O . ALA D 1 99 ? 53.324 66.191 54.060 1.00 24.23 79 ALA D O 1
ATOM 4879 N N . ILE D 1 100 ? 51.036 65.993 53.823 1.00 25.58 80 ILE D N 1
ATOM 4880 C CA . ILE D 1 100 ? 51.249 65.273 52.541 1.00 25.60 80 ILE D CA 1
ATOM 4881 C C . ILE D 1 100 ? 50.302 65.906 51.487 1.00 27.12 80 ILE D C 1
ATOM 4882 O O . ILE D 1 100 ? 49.130 66.066 51.873 1.00 26.34 80 ILE D O 1
ATOM 4887 N N . ALA D 1 101 ? 50.777 66.173 50.235 1.00 25.07 81 ALA D N 1
ATOM 4888 C CA . ALA D 1 101 ? 49.928 66.722 49.219 1.00 28.90 81 ALA D CA 1
ATOM 4889 C C . ALA D 1 101 ? 49.508 65.480 48.415 1.00 32.25 81 ALA D C 1
ATOM 4890 O O . ALA D 1 101 ? 50.293 64.693 48.058 1.00 29.93 81 ALA D O 1
ATOM 4892 N N . ILE D 1 102 ? 48.231 65.359 48.159 1.00 32.35 82 ILE D N 1
ATOM 4893 C CA . ILE D 1 102 ? 47.692 64.232 47.413 1.00 32.89 82 ILE D CA 1
ATOM 4894 C C . ILE D 1 102 ? 47.913 64.360 45.915 1.00 35.93 82 ILE D C 1
ATOM 4895 O O . ILE D 1 102 ? 47.508 65.388 45.379 1.00 38.21 82 ILE D O 1
ATOM 4900 N N . SER D 1 103 ? 48.599 63.406 45.301 1.00 42.61 83 SER D N 1
ATOM 4901 C CA . SER D 1 103 ? 48.921 63.238 43.847 1.00 49.94 83 SER D CA 1
ATOM 4902 C C . SER D 1 103 ? 50.379 63.707 43.568 1.00 57.47 83 SER D C 1
ATOM 4903 O O . SER D 1 103 ? 50.973 64.624 44.354 1.00 61.44 83 SER D O 1
ATOM 4906 N N . ASN D 1 118 ? 37.016 61.246 39.774 1.00 49.30 98 ASN D N 1
ATOM 4907 C CA . ASN D 1 118 ? 36.643 62.195 40.936 1.00 45.51 98 ASN D CA 1
ATOM 4908 C C . ASN D 1 118 ? 37.005 61.697 42.413 1.00 44.06 98 ASN D C 1
ATOM 4909 O O . ASN D 1 118 ? 36.704 62.403 43.376 1.00 42.64 98 ASN D O 1
ATOM 4914 N N . ASP D 1 119 ? 37.523 60.480 42.509 1.00 39.24 99 ASP D N 1
ATOM 4915 C CA . ASP D 1 119 ? 37.851 59.868 43.801 1.00 38.41 99 ASP D CA 1
ATOM 4916 C C . ASP D 1 119 ? 39.367 59.879 43.975 1.00 37.53 99 ASP D C 1
ATOM 4917 O O . ASP D 1 119 ? 39.835 59.264 44.917 1.00 37.16 99 ASP D O 1
ATOM 4922 N N . ILE D 1 120 ? 40.135 60.666 43.197 1.00 35.15 100 ILE D N 1
ATOM 4923 C CA . ILE D 1 120 ? 41.525 60.618 43.414 1.00 33.23 100 ILE D CA 1
ATOM 4924 C C . ILE D 1 120 ? 41.975 61.148 44.814 1.00 32.01 100 ILE D C 1
ATOM 4925 O O . ILE D 1 120 ? 42.770 60.520 45.500 1.00 33.82 100 ILE D O 1
ATOM 4930 N N . PHE D 1 121 ? 41.277 62.196 45.363 1.00 28.84 101 PHE D N 1
ATOM 4931 C CA . PHE D 1 121 ? 41.610 62.723 46.670 1.00 26.17 101 PHE D CA 1
ATOM 4932 C C . PHE D 1 121 ? 40.841 61.953 47.719 1.00 26.29 101 PHE D C 1
ATOM 4933 O O . PHE D 1 121 ? 41.495 61.592 48.655 1.00 27.53 101 PHE D O 1
ATOM 4941 N N . SER D 1 122 ? 39.568 61.556 47.458 1.00 28.07 102 SER D N 1
ATOM 4942 C CA . SER D 1 122 ? 38.804 60.828 48.573 1.00 28.00 102 SER D CA 1
ATOM 4943 C C . SER D 1 122 ? 39.389 59.514 48.841 1.00 27.56 102 SER D C 1
ATOM 4944 O O . SER D 1 122 ? 39.450 59.114 49.987 1.00 29.04 102 SER D O 1
ATOM 4947 N N . ARG D 1 123 ? 39.838 58.761 47.821 1.00 27.93 103 ARG D N 1
ATOM 4948 C CA . ARG D 1 123 ? 40.388 57.481 48.100 1.00 26.36 103 ARG D CA 1
ATOM 4949 C C . ARG D 1 123 ? 41.664 57.560 48.962 1.00 26.50 103 ARG D C 1
ATOM 4950 O O . ARG D 1 123 ? 41.939 56.764 49.810 1.00 27.67 103 ARG D O 1
ATOM 4958 N N . TYR D 1 124 ? 42.461 58.627 48.754 1.00 25.54 104 TYR D N 1
ATOM 4959 C CA . TYR D 1 124 ? 43.593 58.769 49.623 1.00 24.16 104 TYR D CA 1
ATOM 49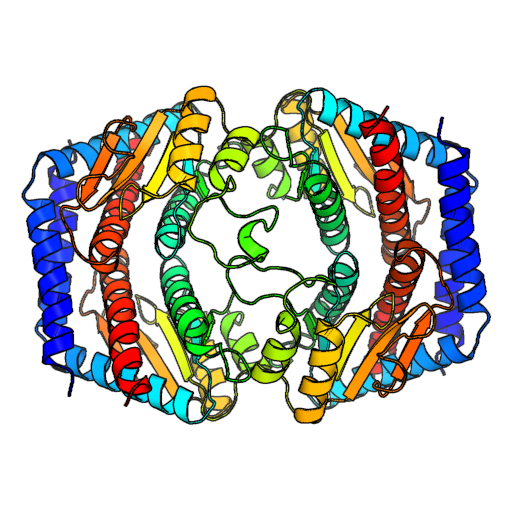60 C C . TYR D 1 124 ? 43.264 59.109 51.036 1.00 23.89 104 TYR D C 1
ATOM 4961 O O . TYR D 1 124 ? 43.850 58.586 51.996 1.00 27.26 104 TYR D O 1
ATOM 4970 N N . VAL D 1 125 ? 42.293 59.983 51.243 1.00 28.35 105 VAL D N 1
ATOM 4971 C CA . VAL D 1 125 ? 41.784 60.333 52.566 1.00 26.23 105 VAL D CA 1
ATOM 4972 C C . VAL D 1 125 ? 41.264 58.974 53.247 1.00 30.70 105 VAL D C 1
ATOM 4973 O O . VAL D 1 125 ? 41.585 58.778 54.444 1.00 28.79 105 VAL D O 1
ATOM 4977 N N . GLU D 1 126 ? 40.443 58.164 52.503 1.00 30.06 106 GLU D N 1
ATOM 4978 C CA . GLU D 1 126 ? 39.914 56.933 52.989 1.00 31.30 106 GLU D CA 1
ATOM 4979 C C . GLU D 1 126 ? 41.097 56.026 53.403 1.00 33.20 106 GLU D C 1
ATOM 4980 O O . GLU D 1 126 ? 40.945 55.257 54.305 1.00 34.08 106 GLU D O 1
ATOM 4986 N N . ALA D 1 127 ? 42.206 55.957 52.631 1.00 30.90 107 ALA D N 1
ATOM 4987 C CA . ALA D 1 127 ? 43.329 55.021 52.868 1.00 28.50 107 ALA D CA 1
ATOM 4988 C C . ALA D 1 127 ? 44.232 55.481 53.972 1.00 29.12 107 ALA D C 1
ATOM 4989 O O . ALA D 1 127 ? 44.749 54.657 54.668 1.00 28.47 107 ALA D O 1
ATOM 4991 N N . VAL D 1 128 ? 44.338 56.792 54.271 1.00 27.95 108 VAL D N 1
ATOM 4992 C CA . VAL D 1 128 ? 45.370 57.229 55.285 1.00 25.50 108 VAL D CA 1
ATOM 4993 C C . VAL D 1 128 ? 44.859 58.212 56.371 1.00 27.98 108 VAL D C 1
ATOM 4994 O O . VAL D 1 128 ? 45.570 58.459 57.403 1.00 24.45 108 VAL D O 1
ATOM 4998 N N . GLY D 1 129 ? 43.615 58.779 56.225 1.00 26.89 109 GLY D N 1
ATOM 4999 C CA . GLY D 1 129 ? 43.177 59.824 57.191 1.00 23.77 109 GLY D CA 1
ATOM 5000 C C . GLY D 1 129 ? 42.895 59.201 58.556 1.00 27.48 109 GLY D C 1
ATOM 5001 O O . GLY D 1 129 ? 42.334 58.094 58.645 1.00 29.44 109 GLY D O 1
ATOM 5002 N N . ARG D 1 130 ? 43.158 59.921 59.603 1.00 27.71 110 ARG D N 1
ATOM 5003 C CA . ARG D 1 130 ? 42.816 59.531 60.949 1.00 27.25 110 ARG D CA 1
ATOM 5004 C C . ARG D 1 130 ? 42.080 60.679 61.696 1.00 30.08 110 ARG D C 1
ATOM 5005 O O . ARG D 1 130 ? 42.309 61.851 61.403 1.00 27.91 110 ARG D O 1
ATOM 5013 N N . GLU D 1 131 ? 41.304 60.317 62.727 1.00 30.27 111 GLU D N 1
ATOM 5014 C CA . GLU D 1 131 ? 40.646 61.299 63.494 1.00 32.86 111 GLU D CA 1
ATOM 5015 C C . GLU D 1 131 ? 41.745 62.274 63.996 1.00 31.81 111 GLU D C 1
ATOM 5016 O O . GLU D 1 131 ? 42.768 61.879 64.466 1.00 30.73 111 GLU D O 1
ATOM 5022 N N . GLY D 1 132 ? 41.429 63.535 64.009 1.00 29.84 112 GLY D N 1
ATOM 5023 C CA . GLY D 1 132 ? 42.418 64.475 64.474 1.00 32.55 112 GLY D CA 1
ATOM 5024 C C . GLY D 1 132 ? 43.290 65.091 63.290 1.00 34.72 112 GLY D C 1
ATOM 5025 O O . GLY D 1 132 ? 43.968 66.098 63.466 1.00 32.42 112 GLY D O 1
ATOM 5026 N N . ASP D 1 133 ? 43.402 64.381 62.128 1.00 32.76 113 ASP D N 1
ATOM 5027 C CA . ASP D 1 133 ? 44.078 64.993 60.953 1.00 26.64 113 ASP D CA 1
ATOM 5028 C C . ASP D 1 133 ? 43.282 66.071 60.430 1.00 26.71 113 ASP D C 1
ATOM 5029 O O . ASP D 1 133 ? 42.102 66.267 60.791 1.00 27.91 113 ASP D O 1
ATOM 5034 N N . VAL D 1 134 ? 43.808 66.656 59.335 1.00 27.59 114 VAL D N 1
ATOM 5035 C CA . VAL D 1 134 ? 43.129 67.856 58.768 1.00 26.91 114 VAL D CA 1
ATOM 5036 C C . VAL D 1 134 ? 43.249 67.790 57.280 1.00 26.90 114 VAL D C 1
ATOM 5037 O O . VAL D 1 134 ? 44.276 67.324 56.775 1.00 27.90 114 VAL D O 1
ATOM 5041 N N . LEU D 1 135 ? 42.154 68.105 56.601 1.00 28.82 115 LEU D N 1
ATOM 5042 C CA . LEU D 1 135 ? 42.191 68.228 55.103 1.00 27.40 115 LEU D CA 1
ATOM 5043 C C . LEU D 1 135 ? 42.240 69.667 54.717 1.00 28.64 115 LEU D C 1
ATOM 5044 O O . LEU D 1 135 ? 41.434 70.459 55.195 1.00 28.25 115 LEU D O 1
ATOM 5049 N N . LEU D 1 136 ? 43.228 70.036 53.920 1.00 26.47 116 LEU D N 1
ATOM 5050 C CA . LEU D 1 136 ? 43.173 71.370 53.351 1.00 26.24 116 LEU D CA 1
ATOM 5051 C C . LEU D 1 136 ? 42.765 71.178 51.861 1.00 27.14 116 LEU D C 1
ATOM 5052 O O . LEU D 1 136 ? 43.545 70.701 51.025 1.00 28.39 116 LEU D O 1
ATOM 5057 N N . GLY D 1 137 ? 41.550 71.625 51.471 1.00 26.96 117 GLY D N 1
ATOM 5058 C CA . GLY D 1 137 ? 41.072 71.489 50.095 1.00 26.82 117 GLY D CA 1
ATOM 5059 C C . GLY D 1 137 ? 41.100 72.843 49.401 1.00 28.26 117 GLY D C 1
ATOM 5060 O O . GLY D 1 137 ? 40.580 73.802 49.956 1.00 28.72 117 GLY D O 1
ATOM 5061 N N . ILE D 1 138 ? 41.698 72.936 48.219 1.00 28.62 118 ILE D N 1
ATOM 5062 C CA . ILE D 1 138 ? 41.830 74.178 47.570 1.00 23.61 118 ILE D CA 1
ATOM 5063 C C . ILE D 1 138 ? 40.977 74.155 46.322 1.00 28.14 118 ILE D C 1
ATOM 5064 O O . ILE D 1 138 ? 41.138 73.220 45.556 1.00 25.51 118 ILE D O 1
ATOM 5069 N N . SER D 1 139 ? 40.099 75.160 46.076 1.00 28.01 119 SER D N 1
ATOM 5070 C CA . SER D 1 139 ? 39.318 75.144 44.896 1.00 26.08 119 SER D CA 1
ATOM 5071 C C . SER D 1 139 ? 38.908 76.619 44.640 1.00 28.77 119 SER D C 1
ATOM 5072 O O . SER D 1 139 ? 38.203 77.276 45.419 1.00 28.35 119 SER D O 1
ATOM 5075 N N . THR D 1 140 ? 39.344 77.137 43.540 1.00 27.80 120 THR D N 1
ATOM 5076 C CA . THR D 1 140 ? 39.135 78.550 43.260 1.00 28.56 120 THR D CA 1
ATOM 5077 C C . THR D 1 140 ? 37.642 78.823 43.056 1.00 28.95 120 THR D C 1
ATOM 5078 O O . THR D 1 140 ? 37.229 79.994 43.312 1.00 29.77 120 THR D O 1
ATOM 5082 N N . SER D 1 141 ? 36.863 77.891 42.526 1.00 28.09 121 SER D N 1
ATOM 5083 C CA . SER D 1 141 ? 35.447 78.154 42.329 1.00 29.12 121 SER D CA 1
ATOM 5084 C C . SER D 1 141 ? 34.593 77.602 43.453 1.00 31.57 121 SER D C 1
ATOM 5085 O O . SER D 1 141 ? 33.372 77.902 43.590 1.00 30.28 121 SER D O 1
ATOM 5088 N N . GLY D 1 142 ? 35.150 76.671 44.237 1.00 31.15 122 GLY D N 1
ATOM 5089 C CA . GLY D 1 142 ? 34.386 75.975 45.266 1.00 28.54 122 GLY D CA 1
ATOM 5090 C C . GLY D 1 142 ? 33.547 74.852 44.685 1.00 30.16 122 GLY D C 1
ATOM 5091 O O . GLY D 1 142 ? 32.597 74.403 45.312 1.00 31.03 122 GLY D O 1
ATOM 5092 N N . ASN D 1 143 ? 33.720 74.496 43.400 1.00 33.19 123 ASN D N 1
ATOM 5093 C CA . ASN D 1 143 ? 32.831 73.464 42.835 1.00 28.86 123 ASN D CA 1
ATOM 5094 C C . ASN D 1 143 ? 33.658 72.281 42.447 1.00 29.72 123 ASN D C 1
ATOM 5095 O O . ASN D 1 143 ? 33.113 71.415 41.769 1.00 34.13 123 ASN D O 1
ATOM 5100 N N . SER D 1 144 ? 34.967 72.177 42.728 1.00 31.38 124 SER D N 1
ATOM 5101 C CA . SER D 1 144 ? 35.771 70.939 42.427 1.00 28.30 124 SER D CA 1
ATOM 5102 C C . SER D 1 144 ? 35.189 69.736 43.010 1.00 31.55 124 SER D C 1
ATOM 5103 O O . SER D 1 144 ? 35.204 69.489 44.232 1.00 30.52 124 SER D O 1
ATOM 5106 N N . ALA D 1 145 ? 34.742 68.836 42.118 1.00 31.13 125 ALA D N 1
ATOM 5107 C CA . ALA D 1 145 ? 34.092 67.591 42.523 1.00 29.38 125 ALA D CA 1
ATOM 5108 C C . ALA D 1 145 ? 34.997 66.662 43.343 1.00 32.92 125 ALA D C 1
ATOM 5109 O O . ALA D 1 145 ? 34.567 65.949 44.303 1.00 31.33 125 ALA D O 1
ATOM 5111 N N . ASN D 1 146 ? 36.234 66.568 42.887 1.00 30.40 126 ASN D N 1
ATOM 5112 C CA . ASN D 1 146 ? 37.215 65.739 43.642 1.00 29.24 126 ASN D CA 1
ATOM 5113 C C . ASN D 1 146 ? 37.588 66.273 45.079 1.00 28.85 126 ASN D C 1
ATOM 5114 O O . ASN D 1 146 ? 37.789 65.525 46.078 1.00 30.11 126 ASN D O 1
ATOM 5119 N N . VAL D 1 147 ? 37.504 67.588 45.256 1.00 29.33 127 VAL D N 1
ATOM 5120 C CA . VAL D 1 147 ? 37.672 68.197 46.584 1.00 26.58 127 VAL D CA 1
ATOM 5121 C C . VAL D 1 147 ? 36.506 68.021 47.488 1.00 29.52 127 VAL D C 1
ATOM 5122 O O . VAL D 1 147 ? 36.546 67.624 48.624 1.00 28.07 127 VAL D O 1
ATOM 5126 N N . ILE D 1 148 ? 35.321 68.126 46.842 1.00 27.81 128 ILE D N 1
ATOM 5127 C CA . ILE D 1 148 ? 34.102 67.896 47.532 1.00 28.30 128 ILE D CA 1
ATOM 5128 C C . ILE D 1 148 ? 34.059 66.486 48.083 1.00 28.61 128 ILE D C 1
ATOM 5129 O O . ILE D 1 148 ? 33.608 66.198 49.278 1.00 29.60 128 ILE D O 1
ATOM 5134 N N . LYS D 1 149 ? 34.449 65.527 47.183 1.00 28.99 129 LYS D N 1
ATOM 5135 C CA . LYS D 1 149 ? 34.400 64.135 47.690 1.00 27.91 129 LYS D CA 1
ATOM 5136 C C . LYS D 1 149 ? 35.462 63.896 48.825 1.00 26.98 129 LYS D C 1
ATOM 5137 O O . LYS D 1 149 ? 35.269 63.067 49.699 1.00 25.58 129 LYS D O 1
ATOM 5143 N N . ALA D 1 150 ? 36.608 64.570 48.738 1.00 26.45 130 ALA D N 1
ATOM 5144 C CA . ALA D 1 150 ? 37.642 64.396 49.717 1.00 28.38 130 ALA D CA 1
ATOM 5145 C C . ALA D 1 150 ? 37.071 64.946 51.057 1.00 28.39 130 ALA D C 1
ATOM 5146 O O . ALA D 1 150 ? 37.400 64.437 52.173 1.00 30.91 130 ALA D O 1
ATOM 5148 N N . ILE D 1 151 ? 36.353 66.050 50.995 1.00 25.42 131 ILE D N 1
ATOM 5149 C CA . ILE D 1 151 ? 35.734 66.617 52.206 1.00 25.77 131 ILE D CA 1
ATOM 5150 C C . ILE D 1 151 ? 34.796 65.664 52.950 1.00 30.52 131 ILE D C 1
ATOM 5151 O O . ILE D 1 151 ? 34.901 65.492 54.176 1.00 30.83 131 ILE D O 1
ATOM 5156 N N . ALA D 1 152 ? 33.995 64.887 52.157 1.00 31.53 132 ALA D N 1
ATOM 5157 C CA . ALA D 1 152 ? 33.011 63.975 52.688 1.00 27.59 132 ALA D CA 1
ATOM 5158 C C . ALA D 1 152 ? 33.826 62.795 53.353 1.00 30.54 132 ALA D C 1
ATOM 5159 O O . ALA D 1 152 ? 33.554 62.363 54.457 1.00 27.30 132 ALA D O 1
ATOM 5161 N N . ALA D 1 153 ? 34.911 62.315 52.662 1.00 29.84 133 ALA D N 1
ATOM 5162 C CA . ALA D 1 153 ? 35.778 61.229 53.228 1.00 29.25 133 ALA D CA 1
ATOM 5163 C C . ALA D 1 153 ? 36.392 61.711 54.535 1.00 29.57 133 ALA D C 1
ATOM 5164 O O . ALA D 1 153 ? 36.598 60.950 55.484 1.00 29.23 133 ALA D O 1
ATOM 5166 N N . ALA D 1 154 ? 36.828 62.943 54.572 1.00 30.71 134 ALA D N 1
ATOM 5167 C CA . ALA D 1 154 ? 37.439 63.599 55.757 1.00 30.61 134 ALA D CA 1
ATOM 5168 C C . ALA D 1 154 ? 36.453 63.480 56.941 1.00 31.11 134 ALA D C 1
ATOM 5169 O O . ALA D 1 154 ? 36.929 63.214 58.051 1.00 31.30 134 ALA D O 1
ATOM 5171 N N . ARG D 1 155 ? 35.175 63.856 56.703 1.00 29.03 135 ARG D N 1
ATOM 5172 C CA . ARG D 1 155 ? 34.132 63.856 57.778 1.00 29.85 135 ARG D CA 1
ATOM 5173 C C . ARG D 1 155 ? 33.957 62.395 58.228 1.00 34.54 135 ARG D C 1
ATOM 5174 O O . ARG D 1 155 ? 33.743 62.134 59.431 1.00 33.45 135 ARG D O 1
ATOM 5182 N N . GLU D 1 156 ? 34.018 61.451 57.244 1.00 35.17 136 GLU D N 1
ATOM 5183 C CA . GLU D 1 156 ? 33.860 60.071 57.670 1.00 32.02 136 GLU D CA 1
ATOM 5184 C C . GLU D 1 156 ? 34.913 59.609 58.561 1.00 33.28 136 GLU D C 1
ATOM 5185 O O . GLU D 1 156 ? 34.701 58.741 59.379 1.00 33.33 136 GLU D O 1
ATOM 5191 N N . LYS D 1 157 ? 36.158 60.138 58.440 1.00 32.60 137 LYS D N 1
ATOM 5192 C CA . LYS D 1 157 ? 37.270 59.702 59.352 1.00 29.94 137 LYS D CA 1
ATOM 5193 C C . LYS D 1 157 ? 37.338 60.602 60.602 1.00 33.91 137 LYS D C 1
ATOM 5194 O O . LYS D 1 157 ? 38.279 60.439 61.383 1.00 32.52 137 LYS D O 1
ATOM 5200 N N . GLY D 1 158 ? 36.468 61.580 60.778 1.00 29.67 138 GLY D N 1
ATOM 5201 C CA . GLY D 1 158 ? 36.566 62.411 61.969 1.00 29.55 138 GLY D CA 1
ATOM 5202 C C . GLY D 1 158 ? 37.629 63.527 61.903 1.00 34.38 138 GLY D C 1
ATOM 5203 O O . GLY D 1 158 ? 38.160 63.957 62.975 1.00 35.43 138 GLY D O 1
ATOM 5204 N N . MET D 1 159 ? 37.997 63.983 60.648 1.00 30.54 139 MET D N 1
ATOM 5205 C CA . MET D 1 159 ? 39.047 64.997 60.401 1.00 27.69 139 MET D CA 1
ATOM 5206 C C . MET D 1 159 ? 38.408 66.360 60.293 1.00 27.46 139 MET D C 1
ATOM 5207 O O . MET D 1 159 ? 37.219 66.455 59.947 1.00 25.15 139 MET D O 1
ATOM 5212 N N . LYS D 1 160 ? 39.187 67.374 60.628 1.00 25.69 140 LYS D N 1
ATOM 5213 C CA . LYS D 1 160 ? 38.757 68.759 60.426 1.00 27.55 140 LYS D CA 1
ATOM 5214 C C . LYS D 1 160 ? 39.008 69.167 59.012 1.00 29.07 140 LYS D C 1
ATOM 5215 O O . LYS D 1 160 ? 39.850 68.580 58.338 1.00 26.16 140 LYS D O 1
ATOM 5221 N N . VAL D 1 161 ? 38.434 70.349 58.591 1.00 28.10 141 VAL D N 1
ATOM 5222 C CA . VAL D 1 161 ? 38.436 70.687 57.182 1.00 24.91 141 VAL D CA 1
ATOM 5223 C C . VAL D 1 161 ? 38.666 72.234 57.033 1.00 26.87 141 VAL D C 1
ATOM 5224 O O . VAL D 1 161 ? 37.961 73.013 57.620 1.00 28.75 141 VAL D O 1
ATOM 5228 N N . ILE D 1 162 ? 39.736 72.589 56.290 1.00 28.02 142 ILE D N 1
ATOM 5229 C CA . ILE D 1 162 ? 40.157 74.005 56.002 1.00 27.34 142 ILE D CA 1
ATOM 5230 C C . ILE D 1 162 ? 40.052 74.047 54.464 1.00 26.91 142 ILE D C 1
ATOM 5231 O O . ILE D 1 162 ? 40.500 73.155 53.800 1.00 25.70 142 ILE D O 1
ATOM 5236 N N . THR D 1 163 ? 39.423 75.116 53.970 1.00 25.92 143 THR D N 1
ATOM 5237 C CA . THR D 1 163 ? 39.424 75.241 52.520 1.00 24.68 143 THR D CA 1
ATOM 5238 C C . THR D 1 163 ? 39.804 76.660 52.069 1.00 27.33 143 THR D C 1
ATOM 5239 O O . THR D 1 163 ? 39.748 77.598 52.860 1.00 25.54 143 THR D O 1
ATOM 5243 N N . LEU D 1 164 ? 40.461 76.681 50.859 1.00 28.53 144 LEU D N 1
ATOM 5244 C CA . LEU D 1 164 ? 40.884 77.874 50.249 1.00 25.75 144 LEU D CA 1
ATOM 5245 C C . LEU D 1 164 ? 39.969 78.026 49.035 1.00 28.76 144 LEU D C 1
ATOM 5246 O O . LEU D 1 164 ? 40.061 77.193 48.105 1.00 28.23 144 LEU D O 1
ATOM 5251 N N . THR D 1 165 ? 39.125 79.088 49.026 1.00 31.16 145 THR D N 1
ATOM 5252 C CA . THR D 1 165 ? 38.116 79.182 47.942 1.00 28.09 145 THR D CA 1
ATOM 5253 C C . THR D 1 165 ? 38.080 80.479 47.288 1.00 27.99 145 THR D C 1
ATOM 5254 O O . THR D 1 165 ? 38.902 81.381 47.583 1.00 28.28 145 THR D O 1
ATOM 5258 N N . GLY D 1 166 ? 37.014 80.678 46.482 1.00 27.41 146 GLY D N 1
ATOM 5259 C CA . GLY D 1 166 ? 36.889 81.929 45.750 1.00 27.03 146 GLY D CA 1
ATOM 5260 C C . GLY D 1 166 ? 35.405 82.133 45.501 1.00 28.82 146 GLY D C 1
ATOM 5261 O O . GLY D 1 166 ? 34.687 81.215 45.812 1.00 25.72 146 GLY D O 1
ATOM 5262 N N . LYS D 1 167 ? 35.042 83.256 44.828 1.00 29.69 147 LYS D N 1
ATOM 5263 C CA . LYS D 1 167 ? 33.676 83.616 44.453 1.00 29.03 147 LYS D CA 1
ATOM 5264 C C . LYS D 1 167 ? 32.812 83.441 45.708 1.00 32.36 147 LYS D C 1
ATOM 5265 O O . LYS D 1 167 ? 33.103 84.084 46.754 1.00 29.76 147 LYS D O 1
ATOM 5271 N N . ASP D 1 168 ? 31.630 82.827 45.550 1.00 29.00 148 ASP D N 1
ATOM 5272 C CA . ASP D 1 168 ? 30.703 82.682 46.644 1.00 29.97 148 ASP D CA 1
ATOM 5273 C C . ASP D 1 168 ? 31.083 81.396 47.491 1.00 33.08 148 ASP D C 1
ATOM 5274 O O . ASP D 1 168 ? 30.297 81.096 48.422 1.00 32.74 148 ASP D O 1
ATOM 5279 N N . GLY D 1 169 ? 32.174 80.642 47.162 1.00 30.27 149 GLY D N 1
ATOM 5280 C CA . GLY D 1 169 ? 32.392 79.416 47.955 1.00 28.16 149 GLY D CA 1
ATOM 5281 C C . GLY D 1 169 ? 31.705 78.271 47.211 1.00 32.31 149 GLY D C 1
ATOM 5282 O O . GLY D 1 169 ? 32.099 77.133 47.486 1.00 31.40 149 GLY D O 1
ATOM 5283 N N . GLY D 1 170 ? 30.868 78.498 46.197 1.00 30.50 150 GLY D N 1
ATOM 5284 C CA . GLY D 1 170 ? 30.300 77.499 45.367 1.00 30.32 150 GLY D CA 1
ATOM 5285 C C . GLY D 1 170 ? 29.679 76.355 46.211 1.00 33.14 150 GLY D C 1
ATOM 5286 O O . GLY D 1 170 ? 29.153 76.559 47.348 1.00 34.18 150 GLY D O 1
ATOM 5287 N N . LYS D 1 171 ? 29.686 75.188 45.667 1.00 32.91 151 LYS D N 1
ATOM 5288 C CA . LYS D 1 171 ? 28.984 74.022 46.311 1.00 34.97 151 LYS D CA 1
ATOM 5289 C C . LYS D 1 171 ? 29.660 73.647 47.647 1.00 36.73 151 LYS D C 1
ATOM 5290 O O . LYS D 1 171 ? 28.990 73.017 48.539 1.00 36.46 151 LYS D O 1
ATOM 5296 N N . MET D 1 172 ? 30.956 73.966 47.771 1.00 33.16 152 MET D N 1
ATOM 5297 C CA . MET D 1 172 ? 31.763 73.629 48.954 1.00 28.81 152 MET D CA 1
ATOM 5298 C C . MET D 1 172 ? 31.276 74.551 50.098 1.00 34.07 152 MET D C 1
ATOM 5299 O O . MET D 1 172 ? 31.545 74.185 51.270 1.00 31.86 152 MET D O 1
ATOM 5304 N N . ALA D 1 173 ? 30.690 75.736 49.794 1.00 33.10 153 ALA D N 1
ATOM 5305 C CA . ALA D 1 173 ? 30.416 76.680 50.927 1.00 31.81 153 ALA D CA 1
ATOM 5306 C C . ALA D 1 173 ? 29.624 76.005 52.082 1.00 32.52 153 ALA D C 1
ATOM 5307 O O . ALA D 1 173 ? 28.649 75.285 51.853 1.00 30.02 153 ALA D O 1
ATOM 5309 N N . GLY D 1 174 ? 29.982 76.213 53.314 1.00 29.29 154 GLY D N 1
ATOM 5310 C CA . GLY D 1 174 ? 29.357 75.528 54.388 1.00 28.33 154 GLY D CA 1
ATOM 5311 C C . GLY D 1 174 ? 29.924 74.242 54.832 1.00 32.13 154 GLY D C 1
ATOM 5312 O O . GLY D 1 174 ? 29.713 73.807 56.009 1.00 30.38 154 GLY D O 1
ATOM 5313 N N . THR D 1 175 ? 30.696 73.540 53.956 1.00 30.74 155 THR D N 1
ATOM 5314 C CA . THR D 1 175 ? 31.099 72.196 54.421 1.00 28.38 155 THR D CA 1
ATOM 5315 C C . THR D 1 175 ? 32.471 72.145 55.086 1.00 30.97 155 THR D C 1
ATOM 5316 O O . THR D 1 175 ? 32.911 71.049 55.534 1.00 32.59 155 THR D O 1
ATOM 5320 N N . ALA D 1 176 ? 33.120 73.289 55.293 1.00 32.41 156 ALA D N 1
ATOM 5321 C CA . ALA D 1 176 ? 34.534 73.340 55.925 1.00 30.77 156 ALA D CA 1
ATOM 5322 C C . ALA D 1 176 ? 34.332 73.824 57.354 1.00 31.86 156 ALA D C 1
ATOM 5323 O O . ALA D 1 176 ? 33.317 74.541 57.658 1.00 33.56 156 ALA D O 1
ATOM 5325 N N . ASP D 1 177 ? 35.282 73.476 58.196 1.00 27.53 157 ASP D N 1
ATOM 5326 C CA . ASP D 1 177 ? 35.270 74.051 59.523 1.00 28.81 157 ASP D CA 1
ATOM 5327 C C . ASP D 1 177 ? 35.783 75.510 59.442 1.00 30.23 157 ASP D C 1
ATOM 5328 O O . ASP D 1 177 ? 35.347 76.425 60.139 1.00 31.09 157 ASP D O 1
ATOM 5333 N N . ILE D 1 178 ? 36.700 75.711 58.527 1.00 29.05 158 ILE D N 1
ATOM 5334 C CA . ILE D 1 178 ? 37.220 77.094 58.378 1.00 25.94 158 ILE D CA 1
ATOM 5335 C C . ILE D 1 178 ? 37.464 77.283 56.854 1.00 28.30 158 ILE D C 1
ATOM 5336 O O . ILE D 1 178 ? 38.243 76.534 56.173 1.00 29.02 158 ILE D O 1
ATOM 5341 N N . GLU D 1 179 ? 36.817 78.319 56.296 1.00 25.53 159 GLU D N 1
ATOM 5342 C CA . GLU D 1 179 ? 37.010 78.563 54.865 1.00 24.17 159 GLU D CA 1
ATOM 5343 C C . GLU D 1 179 ? 37.628 79.935 54.625 1.00 25.99 159 GLU D C 1
ATOM 5344 O O . GLU D 1 179 ? 37.172 80.917 55.260 1.00 30.02 159 GLU D O 1
ATOM 5350 N N . ILE D 1 180 ? 38.669 80.036 53.818 1.00 27.40 160 ILE D N 1
ATOM 5351 C CA . ILE D 1 180 ? 39.268 81.330 53.553 1.00 24.91 160 ILE D CA 1
ATOM 5352 C C . ILE D 1 180 ? 38.788 81.634 52.066 1.00 28.15 160 ILE D C 1
ATOM 5353 O O . ILE D 1 180 ? 39.304 81.052 51.141 1.00 24.87 160 ILE D O 1
ATOM 5358 N N . ARG D 1 181 ? 37.847 82.570 51.893 1.00 28.22 161 ARG D N 1
ATOM 5359 C CA . ARG D 1 181 ? 37.311 82.745 50.600 1.00 27.44 161 ARG D CA 1
ATOM 5360 C C . ARG D 1 181 ? 37.696 84.086 49.959 1.00 30.51 161 ARG D C 1
ATOM 5361 O O . ARG D 1 181 ? 37.572 85.142 50.605 1.00 28.12 161 ARG D O 1
ATOM 5369 N N . VAL D 1 182 ? 38.210 84.025 48.743 1.00 29.03 162 VAL D N 1
ATOM 5370 C CA . VAL D 1 182 ? 38.714 85.167 48.060 1.00 26.98 162 VAL D CA 1
ATOM 5371 C C . VAL D 1 182 ? 37.510 85.812 47.363 1.00 31.35 162 VAL D C 1
ATOM 5372 O O . VAL D 1 182 ? 36.828 85.178 46.519 1.00 30.85 162 VAL D O 1
ATOM 5376 N N . PRO D 1 183 ? 37.170 87.112 47.746 1.00 31.62 163 PRO D N 1
ATOM 5377 C CA . PRO D 1 183 ? 35.956 87.646 47.117 1.00 30.29 163 PRO D CA 1
ATOM 5378 C C . PRO D 1 183 ? 36.251 88.103 45.651 1.00 33.82 163 PRO D C 1
ATOM 5379 O O . PRO D 1 183 ? 35.964 89.220 45.312 1.00 37.39 163 PRO D O 1
ATOM 5383 N N . HIS D 1 184 ? 36.531 87.192 44.746 1.00 33.17 164 HIS D N 1
ATOM 5384 C CA . HIS D 1 184 ? 36.746 87.549 43.365 1.00 30.10 164 HIS D CA 1
ATOM 5385 C C . HIS D 1 184 ? 35.860 86.616 42.569 1.00 30.67 164 HIS D C 1
ATOM 5386 O O . HIS D 1 184 ? 35.760 85.536 42.927 1.00 29.02 164 HIS D O 1
ATOM 5393 N N . PHE D 1 185 ? 35.101 87.202 41.555 1.00 33.76 165 PHE D N 1
ATOM 5394 C CA . PHE D 1 185 ? 34.034 86.464 40.919 1.00 31.42 165 PHE D CA 1
ATOM 5395 C C . PHE D 1 185 ? 34.368 86.338 39.433 1.00 32.82 165 PHE D C 1
ATOM 5396 O O . PHE D 1 185 ? 33.547 85.855 38.687 1.00 34.12 165 PHE D O 1
ATOM 5404 N N . GLY D 1 186 ? 35.576 86.677 39.024 1.00 36.98 166 GLY D N 1
ATOM 5405 C CA . GLY D 1 186 ? 35.996 86.483 37.644 1.00 35.22 166 GLY D CA 1
ATOM 5406 C C . GLY D 1 186 ? 36.731 85.180 37.412 1.00 38.85 166 GLY D C 1
ATOM 5407 O O . GLY D 1 186 ? 36.393 84.172 37.911 1.00 37.18 166 GLY D O 1
ATOM 5408 N N . TYR D 1 187 ? 37.822 85.256 36.582 1.00 41.32 167 TYR D N 1
ATOM 5409 C CA . TYR D 1 187 ? 38.670 84.076 36.232 1.00 42.50 167 TYR D CA 1
ATOM 5410 C C . TYR D 1 187 ? 39.551 83.641 37.415 1.00 39.53 167 TYR D C 1
ATOM 5411 O O . TYR D 1 187 ? 39.856 84.428 38.298 1.00 37.11 167 TYR D O 1
ATOM 5420 N N . ALA D 1 188 ? 39.859 82.343 37.426 1.00 35.01 168 ALA D N 1
ATOM 5421 C CA . ALA D 1 188 ? 40.583 81.712 38.544 1.00 31.38 168 ALA D CA 1
ATOM 5422 C C . ALA D 1 188 ? 41.958 82.308 38.882 1.00 32.59 168 ALA D C 1
ATOM 5423 O O . ALA D 1 188 ? 42.317 82.311 40.039 1.00 32.26 168 ALA D O 1
ATOM 5425 N N . ASP D 1 189 ? 42.754 82.720 37.892 1.00 31.01 169 ASP D N 1
ATOM 5426 C CA . ASP D 1 189 ? 44.086 83.291 38.080 1.00 29.57 169 ASP D CA 1
ATOM 5427 C C . ASP D 1 189 ? 44.137 84.260 39.319 1.00 30.61 169 ASP D C 1
ATOM 5428 O O . ASP D 1 189 ? 44.998 84.181 40.169 1.00 29.08 169 ASP D O 1
ATOM 5433 N N . ARG D 1 190 ? 43.218 85.160 39.379 1.00 27.33 170 ARG D N 1
ATOM 5434 C CA . ARG D 1 190 ? 43.356 86.144 40.461 1.00 28.71 170 ARG D CA 1
ATOM 5435 C C . ARG D 1 190 ? 43.168 85.521 41.865 1.00 30.32 170 ARG D C 1
ATOM 5436 O O . ARG D 1 190 ? 43.645 86.063 42.834 1.00 27.23 170 ARG D O 1
ATOM 5444 N N . ILE D 1 191 ? 42.305 84.494 41.945 1.00 30.04 171 ILE D N 1
ATOM 5445 C CA . ILE D 1 191 ? 42.063 83.781 43.189 1.00 26.25 171 ILE D CA 1
ATOM 5446 C C . ILE D 1 191 ? 43.256 82.982 43.609 1.00 27.04 171 ILE D C 1
ATOM 5447 O O . ILE D 1 191 ? 43.666 83.008 44.756 1.00 26.37 171 ILE D O 1
ATOM 5452 N N . GLN D 1 192 ? 43.805 82.214 42.648 1.00 26.55 172 GLN D N 1
ATOM 5453 C CA . GLN D 1 192 ? 45.029 81.430 42.905 1.00 26.77 172 GLN D CA 1
ATOM 5454 C C . GLN D 1 192 ? 46.145 82.314 43.464 1.00 28.16 172 GLN D C 1
ATOM 5455 O O . GLN D 1 192 ? 46.911 81.886 44.393 1.00 27.73 172 GLN D O 1
ATOM 5461 N N . GLU D 1 193 ? 46.267 83.527 42.861 1.00 25.15 173 GLU D N 1
ATOM 5462 C CA . GLU D 1 193 ? 47.426 84.390 43.316 1.00 22.65 173 GLU D CA 1
ATOM 5463 C C . GLU D 1 193 ? 47.245 84.830 44.709 1.00 26.97 173 GLU D C 1
ATOM 5464 O O . GLU D 1 193 ? 48.166 85.082 45.430 1.00 26.87 173 GLU D O 1
ATOM 5470 N N . ILE D 1 194 ? 45.997 84.966 45.231 1.00 30.72 174 ILE D N 1
ATOM 5471 C CA . ILE D 1 194 ? 45.816 85.284 46.668 1.00 27.68 174 ILE D CA 1
ATOM 5472 C C . ILE D 1 194 ? 46.025 84.027 47.496 1.00 28.51 174 ILE D C 1
ATOM 5473 O O . ILE D 1 194 ? 46.529 84.078 48.615 1.00 27.27 174 ILE D O 1
ATOM 5478 N N . HIS D 1 195 ? 45.588 82.870 46.978 1.00 27.54 175 HIS D N 1
ATOM 5479 C CA . HIS D 1 195 ? 45.799 81.596 47.714 1.00 26.02 175 HIS D CA 1
ATOM 5480 C C . HIS D 1 195 ? 47.263 81.357 48.067 1.00 24.85 175 HIS D C 1
ATOM 5481 O O . HIS D 1 195 ? 47.506 80.819 49.134 1.00 28.58 175 HIS D O 1
ATOM 5488 N N . ILE D 1 196 ? 48.178 81.590 47.125 1.00 25.34 176 ILE D N 1
ATOM 5489 C CA . ILE D 1 196 ? 49.537 81.369 47.416 1.00 21.79 176 ILE D CA 1
ATOM 5490 C C . ILE D 1 196 ? 50.042 82.364 48.452 1.00 26.67 176 ILE D C 1
ATOM 5491 O O . ILE D 1 196 ? 50.931 82.010 49.288 1.00 26.63 176 ILE D O 1
ATOM 5496 N N . LYS D 1 197 ? 49.498 83.560 48.506 1.00 25.90 177 LYS D N 1
ATOM 5497 C CA . LYS D 1 197 ? 49.925 84.518 49.563 1.00 27.60 177 LYS D CA 1
ATOM 5498 C C . LYS D 1 197 ? 49.451 83.961 50.932 1.00 29.05 177 LYS D C 1
ATOM 5499 O O . LYS D 1 197 ? 50.155 83.994 51.873 1.00 28.51 177 LYS D O 1
ATOM 5505 N N . VAL D 1 198 ? 48.208 83.485 50.929 1.00 27.92 178 VAL D N 1
ATOM 5506 C CA . VAL D 1 198 ? 47.625 82.828 52.166 1.00 24.84 178 VAL D CA 1
ATOM 5507 C C . VAL D 1 198 ? 48.450 81.652 52.669 1.00 29.31 178 VAL D C 1
ATOM 5508 O O . VAL D 1 198 ? 48.721 81.593 53.873 1.00 25.81 178 VAL D O 1
ATOM 5512 N N . ILE D 1 199 ? 48.874 80.776 51.750 1.00 28.22 179 ILE D N 1
ATOM 5513 C CA . ILE D 1 199 ? 49.761 79.707 52.077 1.00 27.91 179 ILE D CA 1
ATOM 5514 C C . ILE D 1 199 ? 51.087 80.188 52.696 1.00 29.63 179 ILE D C 1
ATOM 5515 O O . ILE D 1 199 ? 51.477 79.601 53.706 1.00 29.24 179 ILE D O 1
ATOM 5520 N N . HIS D 1 200 ? 51.689 81.190 52.127 1.00 29.89 180 HIS D N 1
ATOM 5521 C CA . HIS D 1 200 ? 52.966 81.761 52.644 1.00 29.88 180 HIS D CA 1
ATOM 5522 C C . HIS D 1 200 ? 52.817 82.324 54.049 1.00 33.51 180 HIS D C 1
ATOM 5523 O O . HIS D 1 200 ? 53.593 82.085 54.899 1.00 31.50 180 HIS D O 1
ATOM 5530 N N . ILE D 1 201 ? 51.663 82.895 54.310 1.00 32.62 181 ILE D N 1
ATOM 5531 C CA . ILE D 1 201 ? 51.356 83.437 55.670 1.00 29.32 181 ILE D CA 1
ATOM 5532 C C . ILE D 1 201 ? 50.963 82.394 56.681 1.00 31.98 181 ILE D C 1
ATOM 5533 O O . ILE D 1 201 ? 51.433 82.459 57.821 1.00 31.39 181 ILE D O 1
ATOM 5538 N N . LEU D 1 202 ? 50.209 81.366 56.259 1.00 31.43 182 LEU D N 1
ATOM 5539 C CA . LEU D 1 202 ? 49.896 80.238 57.149 1.00 32.29 182 LEU D CA 1
ATOM 5540 C C . LEU D 1 202 ? 51.206 79.692 57.642 1.00 37.40 182 LEU D C 1
ATOM 5541 O O . LEU D 1 202 ? 51.297 79.324 58.799 1.00 34.15 182 LEU D O 1
ATOM 5546 N N . ILE D 1 203 ? 52.164 79.510 56.676 1.00 34.07 183 ILE D N 1
ATOM 5547 C CA . ILE D 1 203 ? 53.453 78.784 57.030 1.00 33.23 183 ILE D CA 1
ATOM 5548 C C . ILE D 1 203 ? 54.075 79.626 58.127 1.00 34.21 183 ILE D C 1
ATOM 5549 O O . ILE D 1 203 ? 54.608 79.103 59.052 1.00 35.16 183 ILE D O 1
ATOM 5554 N N . GLN D 1 204 ? 54.055 80.951 57.936 1.00 35.49 184 GLN D N 1
ATOM 5555 C CA . GLN D 1 204 ? 54.615 81.887 58.988 1.00 37.21 184 GLN D CA 1
ATOM 5556 C C . GLN D 1 204 ? 53.966 81.770 60.325 1.00 37.59 184 GLN D C 1
ATOM 5557 O O . GLN D 1 204 ? 54.645 81.758 61.362 1.00 38.39 184 GLN D O 1
ATOM 5563 N N . LEU D 1 205 ? 52.627 81.787 60.324 1.00 36.71 185 LEU D N 1
ATOM 5564 C CA . LEU D 1 205 ? 51.900 81.777 61.547 1.00 30.73 185 LEU D CA 1
ATOM 5565 C C . LEU D 1 205 ? 52.011 80.445 62.229 1.00 37.11 185 LEU D C 1
ATOM 5566 O O . LEU D 1 205 ? 52.007 80.383 63.440 1.00 39.23 185 LEU D O 1
ATOM 5571 N N . ILE D 1 206 ? 52.102 79.333 61.462 1.00 37.98 186 ILE D N 1
ATOM 5572 C CA . ILE D 1 206 ? 52.170 78.025 62.096 1.00 34.59 186 ILE D CA 1
ATOM 5573 C C . ILE D 1 206 ? 53.546 77.976 62.805 1.00 38.36 186 ILE D C 1
ATOM 5574 O O . ILE D 1 206 ? 53.591 77.510 63.918 1.00 39.71 186 ILE D O 1
ATOM 5579 N N . GLU D 1 207 ? 54.592 78.559 62.216 1.00 40.15 187 GLU D N 1
ATOM 5580 C CA . GLU D 1 207 ? 55.922 78.599 62.847 1.00 42.63 187 GLU D CA 1
ATOM 5581 C C . GLU D 1 207 ? 55.903 79.286 64.230 1.00 47.88 187 GLU D C 1
ATOM 5582 O O . GLU D 1 207 ? 56.462 78.787 65.162 1.00 48.81 187 GLU D O 1
ATOM 5588 N N . LYS D 1 208 ? 55.227 80.394 64.396 1.00 46.02 188 LYS D N 1
ATOM 5589 C CA . LYS D 1 208 ? 55.014 81.057 65.683 1.00 43.77 188 LYS D CA 1
ATOM 5590 C C . LYS D 1 208 ? 54.213 80.159 66.624 1.00 46.49 188 LYS D C 1
ATOM 5591 O O . LYS D 1 208 ? 54.569 80.056 67.785 1.00 49.86 188 LYS D O 1
ATOM 5597 N N . GLU D 1 209 ? 53.132 79.554 66.198 1.00 43.95 189 GLU D N 1
ATOM 5598 C CA . GLU D 1 209 ? 52.448 78.596 67.012 1.00 40.25 189 GLU D CA 1
ATOM 5599 C C . GLU D 1 209 ? 53.273 77.429 67.469 1.00 45.91 189 GLU D C 1
ATOM 5600 O O . GLU D 1 209 ? 53.161 76.979 68.619 1.00 48.96 189 GLU D O 1
ATOM 5606 N N . MET D 1 210 ? 54.138 76.942 66.616 1.00 46.00 190 MET D N 1
ATOM 5607 C CA . MET D 1 210 ? 54.871 75.732 66.921 1.00 45.81 190 MET D CA 1
ATOM 5608 C C . MET D 1 210 ? 55.971 76.058 67.860 1.00 51.76 190 MET D C 1
ATOM 5609 O O . MET D 1 210 ? 56.337 75.180 68.648 1.00 52.72 190 MET D O 1
ATOM 5614 N N . VAL D 1 211 ? 56.543 77.259 67.843 1.00 54.21 191 VAL D N 1
ATOM 5615 C CA . VAL D 1 211 ? 57.621 77.457 68.795 1.00 58.25 191 VAL D CA 1
ATOM 5616 C C . VAL D 1 211 ? 57.064 78.062 70.136 1.00 68.07 191 VAL D C 1
ATOM 5617 O O . VAL D 1 211 ? 57.821 78.432 71.004 1.00 70.50 191 VAL D O 1
ATOM 5621 N N . LYS D 1 212 ? 55.742 78.136 70.246 1.00 73.41 192 LYS D N 1
ATOM 5622 C CA . LYS D 1 212 ? 55.098 78.559 71.484 1.00 72.18 192 LYS D CA 1
ATOM 5623 C C . LYS D 1 212 ? 55.012 77.408 72.481 1.00 79.21 192 LYS D C 1
ATOM 5624 O O . LYS D 1 212 ? 55.972 77.119 73.195 1.00 82.23 192 LYS D O 1
#

Foldseek 3Di:
DCVVVVVVVVVVLVVLVVVQVVDPLLVVLLLVVLVLLLVLVVVVAAEEEEEPDLVLVLSVVLQVLQQVPPVPPHPDGRYHYQDQVVCPCVVPPDPQQDQSQLVVCQVDPAASYEYEYEEAALPRNNSVNNLVSCVVRNHAYEYEYEDPNPPNVPSHPGYNYRDDPDDSVSSSVVSSVSSVVSSVSNVVVNVD/DCVVVVVVVVVVLVVLVVVQVVDVLLVVLLLVVLLLLLVLVVVQAAEEEAEDDVVLVLRVVLQCLQQVPPVPPHPDGNYHYACCRLQVVCLVDPAASYEYEYEYQALANSNSVNNLVSCVVRNYAYEYEYEDPNPPNPPSHPGYNYRDDNDDSVSSVVVSSVSSVVSSVSNVVSNVD/DCVVVVVVVVVVLVVLVVVQVVPVVLVVLLLVVLVLLLVLVVVLAAEEEADADVCLVLLVVLQVLQQVPPVPPHPDGRYHYFFAPDPVGHGADLPDDLCRQLVVCLVDPAASYEYEYEDAALRRNNSVSNLVSNVVRNHAYEYEYEDPNPPNPPSHPGYNYRDDDDDSVSSSSVSSVSSVVSVVSNVVSNVD/DCVVVVVVVVVVLVVLCCVLVVDVLLVVLLLVVLVLLLVLVVVLAAEEEEEDDLVLVLLVVLQVLQQVVPVPPHPDGRYHYQPCQSLLVVCLVDPAASYEYEYEYAALPNNSSVNNLVSCVVRNHAYEYQYEDPNPPNPPSHPGYNYRDDHDDSVSSSVVSSVSSVVSSVSNVVSNVD

InterPro domains:
  IPR001347 SIS domain [PF13580] (12-146)
  IPR001347 SIS domain [PS51464] (37-192)
  IPR004515 Phosphoheptose isomerase [MF_00067] (1-190)
  IPR004515 Phosphoheptose isomerase [TIGR00441] (35-187)
  IPR035461 GmhA/DiaA [cd05006] (10-188)
  IPR046348 SIS domain superfamily [SSF53697] (1-189)
  IPR050099 SIS family GmhA and DiaA subfamilies [PTHR30390] (3-191)

Sequence (739 aa):
MYQDLIRNELNEAAETLANFLKDDANIHAIQRAAVLLADSFKAGGKVLSCGNGGSHCDAMHFAEELTGRYRENRPGYPAIAISDVSHISCVGNDFGFNDIFSRYVEAVGREGDVLLGISTSGNSANVIKAIAAAREKGMKVITLTGKDGGKMAGTADIEIRVPHFGYADRIQEIHIKVIHILIQLIEKEMVKMYQDLIRNELNEAAETLANFLKDDANIHAIQRAAVLLADSFKAGGKVLSCGNGGSHCDAMHFAEELTGRYRENRPGYPAIAINDIFSRYVEAVGREGDVLLGISTSGNSANVIKAIAAAREKGMKVITLTGKDGGKMAGTADIEIRVPHFGYADRIQEIHIKVIHILIQLIEKEMVKMYQDLIRNELNEAAETLANFLKDDANIHAIQRAAVLLADSFKAGGKVLSCGNGGSHCDAMHFAEELTGRYRENRPGYPAIAISDVSHISCVGNDFGFNDIFSRYVEAVGREGDVLLGISTSGNSANVIKAIAAAREKGMKVITLTGKDGGKMAGTADIEIRVPHFGYADRIQEIHIKVIHILIQLIEKEMVKMYQDLIRNELNEAAETLANFLKDDANIHAIQRAAVLLADSFKAGGKVLSCGNGGSHCDAMHFAEELTGRYRENRPGYPAIAISNDIFSRYVEAVGREGDVLLGISTSGNSANVIKAIAAAREKGMKVITLTGKDGGKMAGTADIEIRVPHFGYADRIQEIHIKVIHILIQLIEKEMVK

Organism: Escherichia coli (strain K12) (NCBI:txid83333)

CATH classification: 3.40.50.10490

GO terms:
  GO:0005829 cytosol (C, IDA)
  GO:0042802 identical protein binding (F, IDA)
  GO:0032991 protein-containing complex (C, IDA)
  GO:0008968 D-sedoheptulose 7-phosphate isomerase activity (F, IDA)
  GO:2001061 D-glycero-D-manno-heptose 7-phosphate biosynthetic process (P, IDA)
  GO:0051289 protein homotetramerization (P, IDA)
  GO:0009244 lipopolysaccharide core region biosynthetic process (P, IMP)

Nearest PDB structures (foldseek):
  2i2w-assembly1_A  TM=1.005E+00  e=2.850E-36  Escherichia coli
  2i2w-assembly3_B  TM=1.003E+00  e=1.614E-30  Escherichia coli
  2i22-assembly2_B  TM=1.003E+00  e=8.025E-30  Escherichia coli
  1x94-assembly1_A  TM=9.923E-01  e=4.688E-26  Vibrio cholerae
  1tk9-assembly1_D  TM=8.917E-01  e=8.832E-19  Campylobacter jejuni

Solvent-accessible surface area: 27606 Å² total; per-residue (Å²): 176,19,21,106,41,0,72,90,42,1,58,60,4,36,106,6,1,51,57,0,38,143,65,75,65,15,0,52,14,0,22,140,0,0,38,29,0,0,72,8,5,92,92,70,14,8,0,0,0,0,2,46,64,16,7,22,15,2,0,30,24,0,3,112,53,0,19,52,104,23,88,127,148,82,98,3,45,6,5,23,21,0,54,16,46,13,48,41,17,32,118,24,134,80,181,3,156,18,46,8,10,9,27,6,0,45,4,0,2,74,150,39,3,1,0,0,0,1,3,22,33,0,68,22,18,1,0,58,73,0,10,57,7,0,103,151,56,39,4,107,0,0,2,0,0,0,59,88,0,20,154,3,43,74,59,21,64,23,42,0,80,0,54,24,133,40,196,50,34,7,0,14,2,2,0,6,3,0,0,4,0,0,7,54,0,0,80,102,12,30,125,195,195,37,14,96,37,0,62,91,25,0,60,61,2,35,108,7,0,49,64,0,27,144,68,65,60,16,0,71,5,0,32,123,0,0,44,27,0,0,69,10,0,84,93,64,12,7,0,0,0,0,1,58,61,24,4,54,6,3,0,57,21,0,5,66,47,0,2,41,83,29,49,100,156,76,101,4,6,5,5,6,31,35,110,46,104,11,8,26,23,0,44,4,0,1,72,147,42,3,0,0,0,0,0,3,24,30,0,74,22,44,21,0,57,102,0,8,51,4,0,94,143,59,40,4,110,0,0,1,0,0,0,62,91,0,21,156,5,41,78,59,24,72,14,42,0,79,0,54,22,137,33,195,48,37,6,0,16,2,2,0,8,2,0,0,4,0,0,7,56,0,0,63,101,9,30,135,181,148,29,38,102,41,0,56,89,24,0,62,41,4,38,108,4,2,53,66,0,28,147,66,71,58,15,0,77,5,0,30,131,0,0,47,24,0,0,69,10,7,90,90,73,15,8,0,0,0,0,0,17,38,17,6,19,19,1,0,34,30,0,3,109,63,0,20,51,107,19,101,145,145,85,99,2,44,6,5,28,22,1,32,21,38,24,80,41,55,20,50,3,80,61,195,30,117,68,34,15,0,10,18,8,0,35,4,0,2,66,150,37,3,0,0,0,0,0,3,23,18,0,84,4,39,2,0,45,100,0,9,62,4,0,100,128,52,42,4,109,0,0,1,0,0,0,67,90,0,21,162,4,44,70,60,21,67,16,42,0,81,0,48,32,138,32,151,51,36,3,0,12,2,2,0,4,1,0,0,2,1,0,7,52,0,0,61,110,15,29,116,166,143,42,59,114,39,0,58,92,20,0,58,60,3,36,110,6,0,50,58,0,25,152,66,97,66,14,1,78,7,0,20,97,0,0,49,36,0,0,68,9,6,100,95,70,16,6,0,0,0,0,2,62,56,15,7,36,10,3,0,16,28,0,2,50,61,0,8,54,102,18,57,126,158,78,103,4,9,4,2,4,12,4,93,121,48,76,6,4,26,30,0,36,3,0,1,67,148,37,4,0,0,0,0,0,3,24,38,0,66,25,45,21,0,57,90,0,7,63,6,0,101,126,55,43,4,98,0,0,2,0,0,0,70,88,0,21,155,4,39,74,57,22,57,13,40,0,84,0,52,19,127,35,197,52,40,6,1,13,2,2,0,6,2,0,0,4,1,0,5,64,0,0,61,101,20,31,110,171

B-factor: mean 40.65, std 13.42, range [19.07, 129.77]

Secondary structure (DSSP, 8-state):
--HHHHHHHHHHHHHHHHHHHH-HHHHHHHHHHHHHHHHHHHTT--EEEEESTHHHHHHHHHHHHHHHHH-TTSSS-SEEE---TT-GGGGS---S-SSHHHHHHHHH--TT-EEEEE-SSS--HHHHHHHHHHHHHT-EEEEEEETT-GGGTT-SSEEEEE---S-HHHHHHHHHHHHHHHHHHHHHHHH-/--HHHHHHHHHHHHHHHHHHHH-HHHHHHHHHHHHHHHHHHHTT--EEEEESTHHHHHHHHHHHHHHHHH-TTSSS-SEEE---HHHHHHHHH--TT-EEEEE-SSS--HHHHHHHHHHHHTT-EEEEEEETT-GGGTTSSSEEEEE---S-HHHHHHHHHHHHHHHHHHHHHHHH-/--HHHHHHHHHHHHHHHHHHHH-HHHHHHHHHHHHHHHHHHHTT--EEEEEBTTHHHHHHHHHHHHHHHH-TT-SS-SEEE----STT---B-TTS-TTTTHHHHHHH--TT-EEEEE-SSS--HHHHHHHHHHHHTT-EEEEEEETT-GGGTTSSSEEEEE---S-HHHHHHHHHHHHHHHHHHHHHHH--/--HHHHHHHHHHHHHHHHHHHH-HHHHHHHHHHHHHHHHHHHTT--EEEE-STHHHHHHHHHHHHHHHHH-TTSSS-SEEE----HHHHHHHHH--TT-EEEEE-SSS--HHHHHHHHHHHHTT-EEEEEEETT-GGGTTSSSEEEEE---S-THHHHHHHHHHHHHHHHHHHHHHT-